Protein AF-0000000079475177 (afdb_homodimer)

Solvent-accessible surface area (backbone atoms only — not comparable to full-atom values): 33152 Å² total; per-residue (Å²): 130,85,53,46,26,31,28,36,35,31,66,39,65,65,31,50,25,45,50,40,25,36,70,56,40,87,61,39,42,63,49,34,36,19,10,81,51,45,69,52,22,49,54,44,25,62,76,68,68,30,82,37,75,36,62,37,69,73,60,59,52,72,52,82,82,49,66,33,32,41,38,42,57,58,48,71,47,32,48,64,54,51,44,53,23,39,76,58,62,41,22,37,41,28,36,64,45,57,34,90,45,44,69,56,41,53,49,46,52,50,48,22,60,75,65,60,23,30,47,36,66,48,58,42,46,76,50,29,70,50,50,53,50,52,67,72,48,45,73,72,16,46,58,73,48,36,34,40,24,32,41,23,41,35,79,52,49,78,35,56,58,41,58,32,38,91,43,47,15,19,34,50,56,72,50,31,50,53,40,51,46,51,50,28,60,77,58,71,48,55,70,55,73,42,83,39,43,43,52,31,55,46,95,76,19,26,36,40,31,38,32,37,31,37,26,33,81,87,49,33,38,33,42,31,40,32,26,29,60,23,62,46,81,21,30,32,37,41,28,9,62,63,32,36,39,36,35,38,64,50,45,66,59,37,44,33,39,28,51,71,85,48,75,48,75,52,80,73,66,85,53,81,59,90,60,81,52,85,62,41,50,46,45,37,41,41,52,52,49,49,50,54,32,54,76,66,70,40,37,50,40,89,89,55,31,63,65,44,56,48,43,51,34,50,51,51,45,52,37,37,58,66,48,62,43,47,79,65,126,131,85,53,46,27,30,30,36,34,30,65,38,66,66,31,50,24,45,48,41,24,38,70,57,40,87,61,38,41,63,51,34,38,18,10,81,50,46,68,52,22,49,54,45,25,62,76,69,68,30,82,38,75,35,60,36,68,72,61,58,53,72,52,82,80,49,65,32,32,40,38,42,57,59,48,71,47,33,48,63,54,51,43,53,26,37,76,57,62,40,23,36,40,28,38,63,46,58,36,88,46,43,70,55,41,52,50,47,52,51,48,23,62,74,64,61,23,30,48,35,65,47,57,42,43,78,49,28,69,50,50,53,50,51,67,71,48,46,72,74,16,45,59,74,47,36,35,39,24,32,40,22,42,35,79,51,48,77,36,56,58,40,57,32,39,92,43,47,16,19,34,52,57,71,50,30,49,53,40,52,46,51,49,28,60,76,57,69,49,56,71,54,73,40,82,38,44,43,53,30,56,46,96,76,20,26,36,41,31,37,33,37,31,38,26,34,83,88,49,34,37,34,41,34,37,32,26,30,62,23,62,46,82,20,31,31,36,41,27,10,62,64,35,36,39,36,34,38,62,50,45,66,58,36,43,34,37,28,52,71,84,45,73,48,76,52,80,73,67,85,52,81,60,90,58,79,53,86,63,38,51,45,46,36,41,40,53,52,48,50,50,53,32,55,76,66,70,40,39,49,42,89,89,55,32,64,67,44,54,49,43,51,34,48,51,52,44,51,38,37,57,67,47,63,42,47,80,67,125

Sequence (658 aa):
MVSTRWGIISAGKISHDFVTCLRSLRDHEVVVVAAMNVTNARKFALLHKIEKVLDNYDDMAKQDNIDIVYCGSLNPQHYTVVKHLLENGKPVLCEKPLTMCLEHTEELVKIARKNKTFLMEAIWSRFLPVYDELQKRHSEIGEIHSVEASFGLAEIGGVDRVTKPELGGSSLLDIGIYVIHFAQLIFKDVYPSEIRAVGEITPDGVDVQTCISLKYPSGKLASLTTSVLADLPCEATVFGSKGKIKVHKPFWCPDSIEVNGKTETFPYPATIGPCNYVNSSGLRYEAIHVRDCLNNGLAESPILPLEATLNMARIMQSCLDQMGAKLKIMVSTRWGIISAGKISHDFVTCLRSLRDHEVVVVAAMNVTNARKFALLHKIEKVLDNYDDMAKQDNIDIVYCGSLNPQHYTVVKHLLENGKPVLCEKPLTMCLEHTEELVKIARKNKTFLMEAIWSRFLPVYDELQKRHSEIGEIHSVEASFGLAEIGGVDRVTKPELGGSSLLDIGIYVIHFAQLIFKDVYPSEIRAVGEITPDGVDVQTCISLKYPSGKLASLTTSVLADLPCEATVFGSKGKIKVHKPFWCPDSIEVNGKTETFPYPATIGPCNYVNSSGLRYEAIHVRDCLNNGLAESPILPLEATLNMARIMQSCLDQMGAKLKI

pLDDT: mean 97.33, std 2.86, range [61.16, 98.94]

Secondary structure (DSSP, 8-state):
-PPEEEEEE--SHHHHHHHHHHHTSSSEEEEEEE-SSHHHHHHHHHHHT-SEEESSSGGGGG-SS-SEEEE-S-HHHHHHHHHHHHHTT--EEEESSS-SSHHHHHHHHHHHHHHT--EEEE-GGGGSHHHHHHHHTGGGG-SEEEEEEEEE-GGGGG-HHHH-GGGT--HIIIIIHHHHHHHHHHTTTPPPSEEEEEEEE-TTS-EEEEEEEEE-TTS-EEEEEEESSS-----EEEEETTEEEEEPSSTTS-SEEEETTEEEE-PPPP-SS--SSTTGGGHHHHHHHHHHHHHTT-SS-SSS-HHHHHHHHHHHHHHHHHHT-----/-PPEEEEEE--SHHHHHHHHHHHTSSSEEEEEEE-SSHHHHHHHHHHHT-SEEESSSGGGGG-SS-SEEEE-S-HHHHHHHHHHHHHTT--EEEESSS-SSHHHHHHHHHHHHHHT--EEEE-GGGGSHHHHHHHHTGGGG-SEEEEEEEEE-GGGGG-HHHH-GGGT--HIIIIIHHHHHHHHHHTTTPPPSEEEEEEEE-TTS-EEEEEEEEE-TTS-EEEEEEESSS-----EEEEETTEEEEEPSSTTS-SEEEETTEEEE-PPPP-SS--SSTTGGGHHHHHHHHHHHHHTT-SS-SSS-HHHHHHHHHHHHHHHHHHT-----

Organism: Varroa destructor (NCBI:txid109461)

Foldseek 3Di:
DAAAEEEEEALDQLSLLLLLLQVQDDRHHYAEYEHCPQVSQVVSCVVSVHDYYHNHLLCVLVDPPHQAYEYPDFQQCLLVSLQSNLLSQHAYEYEFPNHLALVSLVVSLVSLVVSVHAYDYQLLLLQFPVVVVV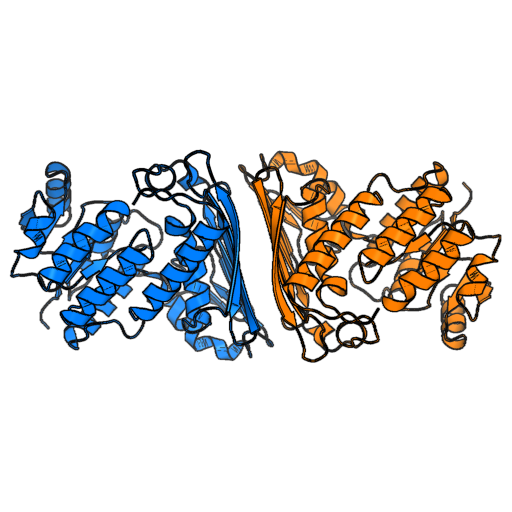VVCVPVQAAWAEKEFEAEALVCVPPCCQPPQVRSHEQCRPPVLLLLLVRCLVVVLAQFPDKDKAFDADPVQYTAKMWIWTHHPVRGIYTYIYHNNDGDQCKMKIHHPRFIKIFHPVNSQGQWIATRRDIDGHDADDTPDDHDDPNSSSSSRVVVQVVVCVVVSHNARPSGGSSSSSSSSVSSNVRSVNHRGDHDD/DAAAEEEEEALDQLSLLLLLLQVQDDRYDYAEYEHCCQVSQVVSCVVSVHDYYHNHLLCVLVDDPHQAYEYPDFQQCLLVSLQSNLLSQHAYEYEFPSHLALVSLVVSLVSLVVSVHAYDYQLLLLQFPVVVVVVVCVPVQAAWAEKEFEAEALVCVPPCCQPPQVRSHEQCRPPVLLLLLVRCLVVVLAQFPDKDKAFDADPVQYTAKMWIWTAHPVRGIYTYIYHNNDGDQCKMKIHHPRFIKIFHPVNSQGQWIATRRDIDGHDADDTPDDHDDPNSSSSSRVVVQVVVCVVVSHNARPSGGSSSSSSSSVSSNVRSVNHRGDHDD

Nearest PDB structures (foldseek):
  2o48-assembly1_X  TM=9.785E-01  e=4.459E-39  Macaca fascicularis
  4had-assembly1_C  TM=8.671E-01  e=3.196E-23  Rhizobium etli CFN 42
  3ezy-assembly1_B  TM=8.154E-01  e=3.579E-20  Thermotoga maritima
  3fd8-assembly1_F  TM=7.552E-01  e=7.952E-19  Enterococcus faecalis
  3hnp-assembly1_B  TM=7.381E-01  e=9.842E-18  Bacillus cereus ATCC 14579

Structure (mmCIF, N/CA/C/O backbone):
data_AF-0000000079475177-model_v1
#
loop_
_entity.id
_entity.type
_entity.pdbx_description
1 polymer 'Trans-1,2-dihydrobenzene-1,2-diol dehydrogenase'
#
loop_
_atom_site.group_PDB
_atom_site.id
_atom_site.type_symbol
_atom_site.label_atom_id
_atom_site.label_alt_id
_atom_site.label_comp_id
_atom_site.label_asym_id
_atom_site.label_entity_id
_atom_site.label_seq_id
_atom_site.pdbx_PDB_ins_code
_atom_site.Cartn_x
_atom_site.Cartn_y
_atom_site.Cartn_z
_atom_site.occupancy
_atom_site.B_iso_or_equiv
_atom_site.auth_seq_id
_atom_site.auth_comp_id
_atom_site.auth_asym_id
_atom_site.auth_atom_id
_atom_site.pdbx_PDB_model_num
ATOM 1 N N . MET A 1 1 ? -16.656 42.938 10.781 1 61.16 1 MET A N 1
ATOM 2 C CA . MET A 1 1 ? -16.25 41.938 11.742 1 61.16 1 MET A CA 1
ATOM 3 C C . MET A 1 1 ? -14.766 42.031 12.078 1 61.16 1 MET A C 1
ATOM 5 O O . MET A 1 1 ? -13.977 42.5 11.258 1 61.16 1 MET A O 1
ATOM 9 N N . VAL A 1 2 ? -14.367 41.938 13.352 1 87.81 2 VAL A N 1
ATOM 10 C CA . VAL A 1 2 ? -13.008 42.219 13.82 1 87.81 2 VAL A CA 1
ATOM 11 C C . VAL A 1 2 ? -12.055 41.156 13.273 1 87.81 2 VAL A C 1
ATOM 13 O O . VAL A 1 2 ? -12.398 39.969 13.219 1 87.81 2 VAL A O 1
ATOM 16 N N . SER A 1 3 ? -10.992 41.594 12.664 1 95 3 SER A N 1
ATOM 17 C CA . SER A 1 3 ? -9.992 40.688 12.094 1 95 3 SER A CA 1
ATOM 18 C C . SER A 1 3 ? -9.336 39.844 13.172 1 95 3 SER A C 1
ATOM 20 O O . SER A 1 3 ? -9.18 40.281 14.312 1 95 3 SER A O 1
ATOM 22 N N . THR A 1 4 ? -9.117 38.625 12.859 1 98.12 4 THR A N 1
ATOM 23 C CA . THR A 1 4 ? -8.297 37.781 13.711 1 98.12 4 THR A CA 1
ATOM 24 C C . THR A 1 4 ? -6.832 38.219 13.656 1 98.12 4 THR A C 1
ATOM 26 O O . THR A 1 4 ? -6.234 38.281 12.578 1 98.12 4 THR A O 1
ATOM 29 N N . ARG A 1 5 ? -6.238 38.594 14.812 1 98.44 5 ARG A N 1
ATOM 30 C CA . ARG A 1 5 ? -4.852 39.031 14.891 1 98.44 5 ARG A CA 1
ATOM 31 C C . ARG A 1 5 ? -3.908 37.875 15.133 1 98.44 5 ARG A C 1
ATOM 33 O O . ARG A 1 5 ? -3.992 37.188 16.156 1 98.44 5 ARG A O 1
ATOM 40 N N . TRP A 1 6 ? -2.99 37.688 14.172 1 98.69 6 TRP A N 1
ATOM 41 C CA . TRP A 1 6 ? -2.092 36.531 14.195 1 98.69 6 TRP A CA 1
ATOM 42 C C . TRP A 1 6 ? -0.693 36.938 14.648 1 98.69 6 TRP A C 1
ATOM 44 O O . TRP A 1 6 ? -0.18 38 14.227 1 98.69 6 TRP A O 1
ATOM 54 N N . GLY A 1 7 ? -0.107 36.188 15.547 1 98.75 7 GLY A N 1
ATOM 55 C CA . GLY A 1 7 ? 1.335 36.125 15.734 1 98.75 7 GLY A CA 1
ATOM 56 C C . GLY A 1 7 ? 1.997 34.969 15 1 98.75 7 GLY A C 1
ATOM 57 O O . GLY A 1 7 ? 1.455 33.875 14.953 1 98.75 7 GLY A O 1
ATOM 58 N N . ILE A 1 8 ? 3.207 35.25 14.453 1 98.75 8 ILE A N 1
ATOM 59 C CA . ILE A 1 8 ? 3.891 34.219 13.656 1 98.75 8 ILE A CA 1
ATOM 60 C C . ILE A 1 8 ? 5.203 33.844 14.328 1 98.75 8 ILE A C 1
ATOM 62 O O . ILE A 1 8 ? 6.027 34.719 14.648 1 98.75 8 ILE A O 1
ATOM 66 N N . ILE A 1 9 ? 5.309 32.531 14.594 1 98.25 9 ILE A N 1
ATOM 67 C CA . ILE A 1 9 ? 6.566 31.969 15.078 1 98.25 9 ILE A CA 1
ATOM 68 C C . ILE A 1 9 ? 7.348 31.375 13.914 1 98.25 9 ILE A C 1
ATOM 70 O O . ILE A 1 9 ? 6.887 30.422 13.273 1 98.25 9 ILE A O 1
ATOM 74 N N . SER A 1 10 ? 8.562 31.859 13.75 1 96.75 10 SER A N 1
ATOM 75 C CA . SER A 1 10 ? 9.523 31.469 12.719 1 96.75 10 SER A CA 1
ATOM 76 C C . SER A 1 10 ? 9.211 32.125 11.391 1 96.75 10 SER A C 1
ATOM 78 O O . SER A 1 10 ? 8.039 32.25 11.008 1 96.75 10 SER A O 1
ATOM 80 N N . ALA A 1 11 ? 10.188 32.594 10.719 1 96.81 11 ALA A N 1
ATOM 81 C CA . ALA A 1 11 ? 10.094 33.281 9.43 1 96.81 11 ALA A CA 1
ATOM 82 C C . ALA A 1 11 ? 10.523 32.344 8.297 1 96.81 11 ALA A C 1
ATOM 84 O O . ALA A 1 11 ? 11.234 32.781 7.379 1 96.81 11 ALA A O 1
ATOM 85 N N . GLY A 1 12 ? 10.117 31.109 8.438 1 95.25 12 GLY A N 1
ATOM 86 C CA . GLY A 1 12 ? 10.516 30.109 7.449 1 95.25 12 GLY A CA 1
ATOM 87 C C . GLY A 1 12 ? 9.586 30.078 6.246 1 95.25 12 GLY A C 1
ATOM 88 O O . GLY A 1 12 ? 8.703 30.922 6.109 1 95.25 12 GLY A O 1
ATOM 89 N N . LYS A 1 13 ? 9.82 29.156 5.332 1 96.62 13 LYS A N 1
ATOM 90 C CA . LYS A 1 13 ? 9.125 29.047 4.051 1 96.62 13 LYS A CA 1
ATOM 91 C C . LYS A 1 13 ? 7.637 28.781 4.254 1 96.62 13 LYS A C 1
ATOM 93 O O . LYS A 1 13 ? 6.797 29.359 3.561 1 96.62 13 LYS A O 1
ATOM 98 N N . ILE A 1 14 ? 7.312 27.922 5.199 1 97.75 14 ILE A N 1
ATOM 99 C CA . ILE A 1 14 ? 5.906 27.578 5.398 1 97.75 14 ILE A CA 1
ATOM 100 C C . ILE A 1 14 ? 5.176 28.766 6.031 1 97.75 14 ILE A C 1
ATOM 102 O O . ILE A 1 14 ? 4.008 29.016 5.727 1 97.75 14 ILE A O 1
ATOM 106 N N . SER A 1 15 ? 5.848 29.453 6.93 1 98.62 15 SER A N 1
ATOM 107 C CA . SER A 1 15 ? 5.27 30.656 7.508 1 98.62 15 SER A CA 1
ATOM 108 C C . SER A 1 15 ? 5.008 31.719 6.441 1 98.62 15 SER A C 1
ATOM 110 O O . SER A 1 15 ? 3.984 32.406 6.477 1 98.62 15 SER A O 1
ATOM 112 N N . HIS A 1 16 ? 5.969 31.859 5.504 1 98.56 16 HIS A N 1
ATOM 113 C CA . HIS A 1 16 ? 5.754 32.75 4.375 1 98.56 16 HIS A CA 1
ATOM 114 C C . HIS A 1 16 ? 4.465 32.406 3.637 1 98.56 16 HIS A C 1
ATOM 116 O O . HIS A 1 16 ? 3.648 33.312 3.365 1 98.56 16 HIS A O 1
ATOM 122 N N . ASP A 1 17 ? 4.293 31.156 3.309 1 98.81 17 ASP A N 1
ATOM 123 C CA . ASP A 1 17 ? 3.111 30.719 2.566 1 98.81 17 ASP A CA 1
ATOM 124 C C . ASP A 1 17 ? 1.837 30.984 3.363 1 98.81 17 ASP A C 1
ATOM 126 O O . ASP A 1 17 ? 0.839 31.453 2.811 1 98.81 17 ASP A O 1
ATOM 130 N N . PHE A 1 18 ? 1.904 30.688 4.656 1 98.81 18 PHE A N 1
ATOM 131 C CA . PHE A 1 18 ? 0.747 30.891 5.52 1 98.81 18 PHE A CA 1
ATOM 132 C C . PHE A 1 18 ? 0.36 32.375 5.586 1 98.81 18 PHE A C 1
ATOM 134 O O . PHE A 1 18 ? -0.811 32.719 5.414 1 98.81 18 PHE A O 1
ATOM 141 N N . VAL A 1 19 ? 1.308 33.219 5.781 1 98.75 19 VAL A N 1
ATOM 142 C CA . VAL A 1 19 ? 1.064 34.656 5.891 1 98.75 19 VAL A CA 1
ATOM 143 C C . VAL A 1 19 ? 0.579 35.188 4.551 1 98.75 19 VAL A C 1
ATOM 145 O O . VAL A 1 19 ? -0.288 36.062 4.508 1 98.75 19 VAL A O 1
ATOM 148 N N . THR A 1 20 ? 1.141 34.688 3.479 1 98.62 20 THR A N 1
ATOM 149 C CA . THR A 1 20 ? 0.67 35.062 2.154 1 98.62 20 THR A CA 1
ATOM 150 C C . THR A 1 20 ? -0.818 34.781 2 1 98.62 20 THR A C 1
ATOM 152 O O . THR A 1 20 ? -1.562 35.594 1.428 1 98.62 20 THR A O 1
ATOM 155 N N . CYS A 1 21 ? -1.246 33.656 2.531 1 98.56 21 CYS A N 1
ATOM 156 C CA . CYS A 1 21 ? -2.658 33.312 2.512 1 98.56 21 CYS A CA 1
ATOM 157 C C . CYS A 1 21 ? -3.479 34.25 3.379 1 98.56 21 CYS A C 1
ATOM 159 O O . CYS A 1 21 ? -4.539 34.719 2.963 1 98.56 21 CYS A O 1
ATOM 161 N N . LEU A 1 22 ? -2.977 34.531 4.574 1 98.38 22 LEU A N 1
ATOM 162 C CA . LEU A 1 22 ? -3.689 35.438 5.469 1 98.38 22 LEU A CA 1
ATOM 163 C C . LEU A 1 22 ? -3.887 36.812 4.816 1 98.38 22 LEU A C 1
ATOM 165 O O . LEU A 1 22 ? -4.973 37.406 4.895 1 98.38 22 LEU A O 1
ATOM 169 N N . ARG A 1 23 ? -2.863 37.25 4.176 1 97.94 23 ARG A N 1
ATOM 170 C CA . ARG A 1 23 ? -2.891 38.562 3.555 1 97.94 23 ARG A CA 1
ATOM 171 C C . ARG A 1 23 ? -3.822 38.562 2.348 1 97.94 23 ARG A C 1
ATOM 173 O O . ARG A 1 23 ? -4.191 39.656 1.858 1 97.94 23 ARG A O 1
ATOM 180 N N . SER A 1 24 ? -4.164 37.438 1.9 1 97.81 24 SER A N 1
ATOM 181 C CA . SER A 1 24 ? -5.074 37.344 0.766 1 97.81 24 SER A CA 1
ATOM 182 C C . SER A 1 24 ? -6.527 37.25 1.229 1 97.81 24 SER A C 1
ATOM 184 O O . SER A 1 24 ? -7.441 37.156 0.408 1 97.81 24 SER A O 1
ATOM 186 N N . LEU A 1 25 ? -6.715 37.312 2.543 1 97 25 LEU A N 1
ATOM 187 C CA . LEU A 1 25 ? -8.039 37.219 3.154 1 97 25 LEU A CA 1
ATOM 188 C C . LEU A 1 25 ? -8.398 38.531 3.84 1 97 25 LEU A C 1
ATOM 190 O O . LEU A 1 25 ? -7.512 39.281 4.25 1 97 25 LEU A O 1
ATOM 194 N N . ARG A 1 26 ? -9.656 38.906 3.967 1 92.19 26 ARG A N 1
ATOM 195 C CA . ARG A 1 26 ? -10.07 40.156 4.539 1 92.19 26 ARG A CA 1
ATOM 196 C C . ARG A 1 26 ? -10.164 40.094 6.059 1 92.19 26 ARG A C 1
ATOM 198 O O . ARG A 1 26 ? -9.961 41.062 6.758 1 92.19 26 ARG A O 1
ATOM 205 N N . ASP A 1 27 ? -10.406 38.938 6.676 1 94.94 27 ASP A N 1
ATOM 206 C CA . ASP A 1 27 ? -10.75 38.844 8.094 1 94.94 27 ASP A CA 1
ATOM 207 C C . ASP A 1 27 ? -9.562 38.312 8.906 1 94.94 27 ASP A C 1
ATOM 209 O O . ASP A 1 27 ? -9.75 37.781 9.992 1 94.94 27 ASP A O 1
ATOM 213 N N . HIS A 1 28 ? -8.32 38.625 8.414 1 97.94 28 HIS A N 1
ATOM 214 C CA . HIS A 1 28 ? -7.102 38.188 9.094 1 97.94 28 HIS A CA 1
ATOM 215 C C . HIS A 1 28 ? -6.039 39.281 9.047 1 97.94 28 HIS A C 1
ATOM 217 O O . HIS A 1 28 ? -5.895 39.969 8.031 1 97.94 28 HIS A O 1
ATOM 223 N N . GLU A 1 29 ? -5.336 39.469 10.117 1 97.44 29 GLU A N 1
ATOM 224 C CA . GLU A 1 29 ? -4.246 40.438 10.211 1 97.44 29 GLU A CA 1
ATOM 225 C C . GLU A 1 29 ? -3.039 39.812 10.93 1 97.44 29 GLU A C 1
ATOM 227 O O . GLU A 1 29 ? -3.186 39.188 11.977 1 97.44 29 GLU A O 1
ATOM 232 N N . VAL A 1 30 ? -1.865 40 10.352 1 98.31 30 VAL A N 1
ATOM 233 C CA . VAL A 1 30 ? -0.629 39.594 11.008 1 98.31 30 VAL A CA 1
ATOM 234 C C . VAL A 1 30 ? -0.006 40.781 11.742 1 98.31 30 VAL A C 1
ATOM 236 O O . VAL A 1 30 ? 0.353 41.781 11.117 1 98.31 30 VAL A O 1
ATOM 239 N N . VAL A 1 31 ? 0.242 40.656 13.023 1 97.62 31 VAL A N 1
ATOM 240 C CA . VAL A 1 31 ? 0.579 41.844 13.766 1 97.62 31 VAL A CA 1
ATOM 241 C C . VAL A 1 31 ? 2.006 41.75 14.305 1 97.62 31 VAL A C 1
ATOM 243 O O . VAL A 1 31 ? 2.627 42.75 14.633 1 97.62 31 VAL A O 1
ATOM 246 N N . VAL A 1 32 ? 2.527 40.531 14.422 1 98.38 32 VAL A N 1
ATOM 247 C CA . VAL A 1 32 ? 3.863 40.375 14.984 1 98.38 32 VAL A CA 1
ATOM 248 C C . VAL A 1 32 ? 4.496 39.094 14.445 1 98.38 32 VAL A C 1
ATOM 250 O O . VAL A 1 32 ? 3.797 38.094 14.172 1 98.38 32 VAL A O 1
ATOM 253 N N . VAL A 1 33 ? 5.824 39.094 14.219 1 98.5 33 VAL A N 1
ATOM 254 C CA . VAL A 1 33 ? 6.594 37.906 13.844 1 98.5 33 VAL A CA 1
ATOM 255 C C . VAL A 1 33 ? 7.809 37.781 14.766 1 98.5 33 VAL A C 1
ATOM 257 O O . VAL A 1 33 ? 8.43 38.781 15.125 1 98.5 33 VAL A O 1
ATOM 260 N N . ALA A 1 34 ? 8.047 36.531 15.18 1 97.75 34 ALA A N 1
ATOM 261 C CA . ALA A 1 34 ? 9.242 36.219 15.961 1 97.75 34 ALA A CA 1
ATOM 262 C C . ALA A 1 34 ? 10.109 35.219 15.219 1 97.75 34 ALA A C 1
ATOM 264 O O . ALA A 1 34 ? 9.602 34.25 14.633 1 97.75 34 ALA A O 1
ATOM 265 N N . ALA A 1 35 ? 11.383 35.438 15.188 1 95.31 35 ALA A N 1
ATOM 266 C CA . ALA A 1 35 ? 12.352 34.469 14.656 1 95.31 35 ALA A CA 1
ATOM 267 C C . ALA A 1 35 ? 13.656 34.5 15.461 1 95.31 35 ALA A C 1
ATOM 269 O O . ALA A 1 35 ? 13.977 35.531 16.094 1 95.31 35 ALA A O 1
ATOM 270 N N . MET A 1 36 ? 14.32 33.375 15.375 1 89.94 36 MET A N 1
ATOM 271 C CA . MET A 1 36 ? 15.578 33.312 16.109 1 89.94 36 MET A CA 1
ATOM 272 C C . MET A 1 36 ? 16.641 34.188 15.469 1 89.94 36 MET A C 1
ATOM 274 O O . MET A 1 36 ? 17.469 34.781 16.172 1 89.94 36 MET A O 1
ATOM 278 N N . ASN A 1 37 ? 16.625 34.219 14.164 1 92.5 37 ASN A N 1
ATOM 279 C CA . ASN A 1 37 ? 17.453 35.156 13.422 1 92.5 37 ASN A CA 1
ATOM 280 C C . ASN A 1 37 ? 16.703 36.469 13.133 1 92.5 37 ASN A C 1
ATOM 282 O O . ASN A 1 37 ? 15.82 36.5 12.273 1 92.5 37 ASN A O 1
ATOM 286 N N . VAL A 1 38 ? 17.125 37.5 13.742 1 92.88 38 VAL A N 1
ATOM 287 C CA . VAL A 1 38 ? 16.391 38.75 13.703 1 92.88 38 VAL A CA 1
ATOM 288 C C . VAL A 1 38 ? 16.453 39.344 12.297 1 92.88 38 VAL A C 1
ATOM 290 O O . VAL A 1 38 ? 15.492 39.969 11.844 1 92.88 38 VAL A O 1
ATOM 293 N N . THR A 1 39 ? 17.547 39.125 11.648 1 94.88 39 THR A N 1
ATOM 294 C CA . THR A 1 39 ? 17.656 39.625 10.281 1 94.88 39 THR A CA 1
ATOM 295 C C . THR A 1 39 ? 16.594 38.969 9.383 1 94.88 39 THR A C 1
ATOM 297 O O . THR A 1 39 ? 15.953 39.656 8.594 1 94.88 39 THR A O 1
ATOM 300 N N . ASN A 1 40 ? 16.438 37.688 9.57 1 93.94 40 ASN A N 1
ATOM 301 C CA . ASN A 1 40 ? 15.398 36.969 8.82 1 93.94 40 ASN A CA 1
ATOM 302 C C . ASN A 1 40 ? 14 37.469 9.203 1 93.94 40 ASN A C 1
ATOM 304 O O . ASN A 1 40 ? 13.133 37.594 8.336 1 93.94 40 ASN A O 1
ATOM 308 N N . ALA A 1 41 ? 13.828 37.719 10.469 1 95.94 41 ALA A N 1
ATOM 309 C CA . ALA A 1 41 ? 12.539 38.219 10.953 1 95.94 41 ALA A CA 1
ATOM 310 C C . ALA A 1 41 ? 12.203 39.562 10.336 1 95.94 41 ALA A C 1
ATOM 312 O O . ALA A 1 41 ? 11.062 39.812 9.938 1 95.94 41 ALA A O 1
ATOM 313 N N . ARG A 1 42 ? 13.18 40.406 10.266 1 97.19 42 ARG A N 1
ATOM 314 C CA . ARG A 1 42 ? 12.977 41.75 9.727 1 97.19 42 ARG A CA 1
ATOM 315 C C . ARG A 1 42 ? 12.672 41.719 8.234 1 97.19 42 ARG A C 1
ATOM 317 O O . ARG A 1 42 ? 11.789 42.438 7.746 1 97.19 42 ARG A O 1
ATOM 324 N N . LYS A 1 43 ? 13.43 40.906 7.539 1 97.38 43 LYS A N 1
ATOM 325 C CA . LYS A 1 43 ? 13.164 40.719 6.117 1 97.38 43 LYS A CA 1
ATOM 326 C C . LYS A 1 43 ? 11.75 40.219 5.883 1 97.38 43 LYS A C 1
ATOM 328 O O . LYS A 1 43 ? 11.047 40.688 4.984 1 97.38 43 LYS A O 1
ATOM 333 N N . PHE A 1 44 ? 11.461 39.281 6.684 1 98.06 44 PHE A N 1
ATOM 334 C CA . PHE A 1 44 ? 10.125 38.688 6.629 1 98.06 44 PHE A CA 1
ATOM 335 C C . PHE A 1 44 ? 9.062 39.75 6.922 1 98.06 44 PHE A C 1
ATOM 337 O O . PHE A 1 44 ? 8.062 39.844 6.199 1 98.06 44 PHE A O 1
ATOM 344 N N . ALA A 1 45 ? 9.211 40.5 7.922 1 98.31 45 ALA A N 1
ATOM 345 C CA . ALA A 1 45 ? 8.273 41.562 8.336 1 98.31 45 ALA A CA 1
ATOM 346 C C . ALA A 1 45 ? 8.117 42.625 7.254 1 98.31 45 ALA A C 1
ATOM 348 O O . ALA A 1 45 ? 7.008 43.094 7.004 1 98.31 45 ALA A O 1
ATOM 349 N N . LEU A 1 46 ? 9.188 42.969 6.684 1 97.94 46 LEU A N 1
ATOM 350 C CA . LEU A 1 46 ? 9.156 43.969 5.605 1 97.94 46 LEU A CA 1
ATOM 351 C C . LEU A 1 46 ? 8.352 43.438 4.418 1 97.94 46 LEU A C 1
ATOM 353 O O . LEU A 1 46 ? 7.484 44.125 3.895 1 97.94 46 LEU A O 1
ATOM 357 N N . LEU A 1 47 ? 8.641 42.281 4.066 1 97.62 47 LEU A N 1
ATOM 358 C CA . LEU A 1 47 ? 7.98 41.656 2.926 1 97.62 47 LEU A CA 1
ATOM 359 C C . LEU A 1 47 ? 6.477 41.562 3.15 1 97.62 47 LEU A C 1
ATOM 361 O O . LEU A 1 47 ? 5.691 41.781 2.225 1 97.62 47 LEU A O 1
ATOM 365 N N . HIS A 1 48 ? 6.098 41.25 4.383 1 98.31 48 HIS A N 1
ATOM 366 C CA . HIS A 1 48 ? 4.699 40.938 4.668 1 98.31 48 HIS A CA 1
ATOM 367 C C . HIS A 1 48 ? 4.012 42.094 5.363 1 98.31 48 HIS A C 1
ATOM 369 O O . HIS A 1 48 ? 2.869 41.969 5.809 1 98.31 48 HIS A O 1
ATOM 375 N N . LYS A 1 49 ? 4.691 43.219 5.531 1 96.88 49 LYS A N 1
ATOM 376 C CA . LYS A 1 49 ? 4.156 44.438 6.117 1 96.88 49 LYS A CA 1
ATOM 377 C C . LYS A 1 49 ? 3.666 44.188 7.539 1 96.88 49 LYS A C 1
ATOM 379 O O . LYS A 1 49 ? 2.541 44.562 7.887 1 96.88 49 LYS A O 1
ATOM 384 N N . ILE A 1 50 ? 4.496 43.531 8.281 1 97.81 50 ILE A N 1
ATOM 385 C CA . ILE A 1 50 ? 4.215 43.281 9.688 1 97.81 50 ILE A CA 1
ATOM 386 C C . ILE A 1 50 ? 4.879 44.344 10.555 1 97.81 50 ILE A C 1
ATOM 388 O O . ILE A 1 50 ? 6.078 44.594 10.422 1 97.81 50 ILE A O 1
ATOM 392 N N . GLU A 1 51 ? 4.211 44.875 11.406 1 94.12 51 GLU A N 1
ATOM 393 C CA . GLU A 1 51 ? 4.641 46.062 12.141 1 94.12 51 GLU A CA 1
ATOM 394 C C . GLU A 1 51 ? 5.668 45.719 13.211 1 94.12 51 GLU A C 1
ATOM 396 O O . GLU A 1 51 ? 6.648 46.438 13.406 1 94.12 51 GLU A O 1
ATOM 401 N N . LYS A 1 52 ? 5.453 44.625 13.867 1 97.44 52 LYS A N 1
ATOM 402 C CA . LYS A 1 52 ? 6.273 44.312 15.031 1 97.44 52 LYS A CA 1
ATOM 403 C C . LYS A 1 52 ? 7.121 43.062 14.789 1 97.44 52 LYS A C 1
ATOM 405 O O . LYS A 1 52 ? 6.629 42.094 14.242 1 97.44 52 LYS A O 1
ATOM 410 N N . VAL A 1 53 ? 8.406 43.156 15.211 1 97.88 53 VAL A N 1
ATOM 411 C CA . VAL A 1 53 ? 9.359 42.062 15.078 1 97.88 53 VAL A CA 1
ATOM 412 C C . VAL A 1 53 ? 9.938 41.719 16.438 1 97.88 53 VAL A C 1
ATOM 414 O O . VAL A 1 53 ? 10.305 42.625 17.219 1 97.88 53 VAL A O 1
ATOM 417 N N . LEU A 1 54 ? 9.906 40.438 16.75 1 97 54 LEU A N 1
ATOM 418 C CA . LEU A 1 54 ? 10.547 39.938 17.953 1 97 54 LEU A CA 1
ATOM 419 C C . LEU A 1 54 ? 11.773 39.094 17.594 1 97 54 LEU A C 1
ATOM 421 O O . LEU A 1 54 ? 11.766 38.375 16.609 1 97 54 LEU A O 1
ATOM 425 N N . ASP A 1 55 ? 12.781 39.125 18.469 1 93.75 55 ASP A N 1
ATOM 426 C CA . ASP A 1 55 ? 14.023 38.438 18.156 1 93.75 55 ASP A CA 1
ATOM 427 C C . ASP A 1 55 ? 14.133 37.125 18.953 1 93.75 55 ASP A C 1
ATOM 429 O O . ASP A 1 55 ? 15.219 36.531 19.047 1 93.75 55 ASP A O 1
ATOM 433 N N . ASN A 1 56 ? 13.039 36.844 19.609 1 94.5 56 ASN A N 1
ATOM 434 C CA . ASN A 1 56 ? 12.945 35.562 20.297 1 94.5 56 ASN A CA 1
ATOM 435 C C . ASN A 1 56 ? 11.5 35.062 20.375 1 94.5 56 ASN A C 1
ATOM 437 O O . ASN A 1 56 ? 10.562 35.875 20.344 1 94.5 56 ASN A O 1
ATOM 441 N N . TYR A 1 57 ? 11.336 33.781 20.578 1 95.31 57 TYR A N 1
ATOM 442 C CA . TYR A 1 57 ? 10.008 33.188 20.578 1 95.31 57 TYR A CA 1
ATOM 443 C C . TYR A 1 57 ? 9.281 33.469 21.891 1 95.31 57 TYR A C 1
ATOM 445 O O . TYR A 1 57 ? 8.055 33.594 21.906 1 95.31 57 TYR A O 1
ATOM 453 N N . ASP A 1 58 ? 9.953 33.594 23 1 95.44 58 ASP A N 1
ATOM 454 C CA . ASP A 1 58 ? 9.367 33.719 24.344 1 95.44 58 ASP A CA 1
ATOM 455 C C . ASP A 1 58 ? 8.539 35 24.469 1 95.44 58 ASP A C 1
ATOM 457 O O . ASP A 1 58 ? 7.512 35 25.141 1 95.44 58 ASP A O 1
ATOM 461 N N . ASP A 1 59 ? 8.984 36 23.828 1 97.06 59 ASP A N 1
ATOM 462 C CA . ASP A 1 59 ? 8.328 37.312 23.938 1 97.06 59 ASP A CA 1
ATOM 463 C C . ASP A 1 59 ? 6.961 37.281 23.266 1 97.06 59 ASP A C 1
ATOM 465 O O . ASP A 1 59 ? 6.145 38.188 23.484 1 97.06 59 ASP A O 1
ATOM 469 N N . MET A 1 60 ? 6.73 36.312 22.406 1 97.88 60 MET A N 1
ATOM 470 C CA . MET A 1 60 ? 5.422 36.188 21.766 1 97.88 60 MET A CA 1
ATOM 471 C C . MET A 1 60 ? 4.316 36.062 22.812 1 97.88 60 MET A C 1
ATOM 473 O O . MET A 1 60 ? 3.229 36.594 22.641 1 97.88 60 MET A O 1
ATOM 477 N N . ALA A 1 61 ? 4.602 35.344 23.906 1 97.81 61 ALA A N 1
ATOM 478 C CA . ALA A 1 61 ? 3.615 35.062 24.953 1 97.81 61 ALA A CA 1
ATOM 479 C C . ALA A 1 61 ? 3.211 36.344 25.672 1 97.81 61 ALA A C 1
ATOM 481 O O . ALA A 1 61 ? 2.141 36.438 26.281 1 97.81 61 ALA A O 1
ATOM 482 N N . LYS A 1 62 ? 4.012 37.375 25.562 1 97.12 62 LYS A N 1
ATOM 483 C CA . LYS A 1 62 ? 3.791 38.625 26.281 1 97.12 62 LYS A CA 1
ATOM 484 C C . LYS A 1 62 ? 2.973 39.594 25.438 1 97.12 62 LYS A C 1
ATOM 486 O O . LYS A 1 62 ? 2.592 40.688 25.922 1 97.12 62 LYS A O 1
ATOM 491 N N . GLN A 1 63 ? 2.762 39.219 24.219 1 96.5 63 GLN A N 1
ATOM 492 C CA . GLN A 1 63 ? 2.037 40.156 23.328 1 96.5 63 GLN A CA 1
ATOM 493 C C . GLN A 1 63 ? 0.545 40.156 23.656 1 96.5 63 GLN A C 1
ATOM 495 O O . GLN A 1 63 ? -0.104 39.094 23.641 1 96.5 63 GLN A O 1
ATOM 500 N N . ASP A 1 64 ? -0.072 41.312 23.844 1 93.12 64 ASP A N 1
ATOM 501 C CA . ASP A 1 64 ? -1.475 41.406 24.234 1 93.12 64 ASP A CA 1
ATOM 502 C C . ASP A 1 64 ? -2.371 41.594 23 1 93.12 64 ASP A C 1
ATOM 504 O O . ASP A 1 64 ? -3.582 41.375 23.078 1 93.12 64 ASP A O 1
ATOM 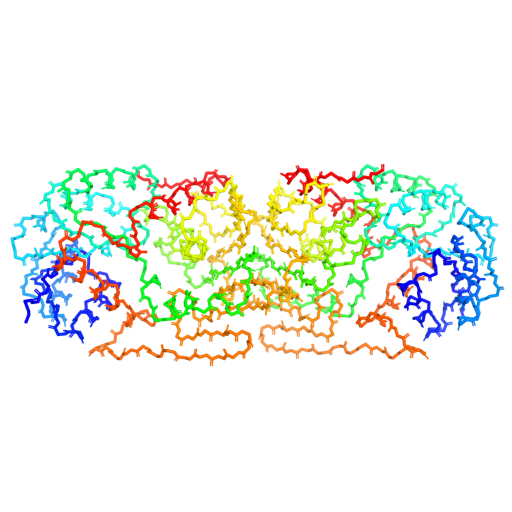508 N N . ASN A 1 65 ? -1.895 41.938 21.922 1 94.06 65 ASN A N 1
ATOM 509 C CA . ASN A 1 65 ? -2.693 42.281 20.75 1 94.06 65 ASN A CA 1
ATOM 510 C C . ASN A 1 65 ? -2.76 41.125 19.766 1 94.06 65 ASN A C 1
ATOM 512 O O . ASN A 1 65 ? -2.771 41.312 18.547 1 94.06 65 ASN A O 1
ATOM 516 N N . ILE A 1 66 ? -2.689 39.875 20.203 1 96.81 66 ILE A N 1
ATOM 517 C CA . ILE A 1 66 ? -2.783 38.719 19.328 1 96.81 66 ILE A CA 1
ATOM 518 C C . ILE A 1 66 ? -3.934 37.812 19.766 1 96.81 66 ILE A C 1
ATOM 520 O O . ILE A 1 66 ? -4.156 37.625 20.969 1 96.81 66 ILE A O 1
ATOM 524 N N . ASP A 1 67 ? -4.652 37.312 18.828 1 98 67 ASP A N 1
ATOM 525 C CA . ASP A 1 67 ? -5.746 36.375 19.094 1 98 67 ASP A CA 1
ATOM 526 C C . ASP A 1 67 ? -5.266 34.938 19.016 1 98 67 ASP A C 1
ATOM 528 O O . ASP A 1 67 ? -5.816 34.031 19.688 1 98 67 ASP A O 1
ATOM 532 N N . ILE A 1 68 ? -4.227 34.656 18.234 1 98.75 68 ILE A N 1
ATOM 533 C CA . ILE A 1 68 ? -3.707 33.312 18.047 1 98.75 68 ILE A CA 1
ATOM 534 C C . ILE A 1 68 ? -2.297 33.375 17.453 1 98.75 68 ILE A C 1
ATOM 536 O O . ILE A 1 68 ? -1.938 34.344 16.797 1 98.75 68 ILE A O 1
ATOM 540 N N . VAL A 1 69 ? -1.532 32.312 17.734 1 98.88 69 VAL A N 1
ATOM 541 C CA . VAL A 1 69 ? -0.169 32.219 17.219 1 98.88 69 VAL A CA 1
ATOM 542 C C . VAL A 1 69 ? -0.072 31.047 16.25 1 98.88 69 VAL A C 1
ATOM 544 O O . VAL A 1 69 ? -0.57 29.953 16.531 1 98.88 69 VAL A O 1
ATOM 547 N N . TYR A 1 70 ? 0.479 31.25 15.078 1 98.88 70 TYR A N 1
ATOM 548 C CA . TYR A 1 70 ? 0.884 30.203 14.148 1 98.88 70 TYR A CA 1
ATOM 549 C C . TYR A 1 70 ? 2.34 29.812 14.375 1 98.88 70 TYR A C 1
ATOM 551 O O . TYR A 1 70 ? 3.236 30.656 14.305 1 98.88 70 TYR A O 1
ATOM 559 N N . CYS A 1 71 ? 2.564 28.562 14.648 1 98.75 71 CYS A N 1
ATOM 560 C CA . CYS A 1 71 ? 3.914 28.062 14.875 1 98.75 71 CYS A CA 1
ATOM 561 C C . CYS A 1 71 ? 4.41 27.266 13.672 1 98.75 71 CYS A C 1
ATOM 563 O O . CYS A 1 71 ? 4.027 26.109 13.5 1 98.75 71 CYS A O 1
ATOM 565 N N . GLY A 1 72 ? 5.332 27.844 12.883 1 97.94 72 GLY A N 1
ATOM 566 C CA . GLY A 1 72 ? 5.922 27.188 11.727 1 97.94 72 GLY A CA 1
ATOM 567 C C . GLY A 1 72 ? 7.402 26.906 11.898 1 97.94 72 GLY A C 1
ATOM 568 O O . GLY A 1 72 ? 8.164 26.953 10.922 1 97.94 72 GLY A O 1
ATOM 569 N N . SER A 1 73 ? 7.898 26.734 13.141 1 96.19 73 SER A N 1
ATOM 570 C CA . SER A 1 73 ? 9.305 26.453 13.422 1 96.19 73 SER A CA 1
ATOM 571 C C . SER A 1 73 ? 9.656 25 13.078 1 96.19 73 SER A C 1
ATOM 573 O O . SER A 1 73 ? 8.797 24.25 12.609 1 96.19 73 SER A O 1
ATOM 575 N N . LEU A 1 74 ? 10.914 24.688 13.273 1 94.38 74 LEU A N 1
ATOM 576 C CA . LEU A 1 74 ? 11.352 23.312 13.078 1 94.38 74 LEU A CA 1
ATOM 577 C C . LEU A 1 74 ? 10.742 22.391 14.125 1 94.38 74 LEU A C 1
ATOM 579 O O . LEU A 1 74 ? 10.469 22.812 15.25 1 94.38 74 LEU A O 1
ATOM 583 N N . ASN A 1 75 ? 10.633 21.109 13.797 1 95.25 75 ASN A N 1
ATOM 584 C CA . ASN A 1 75 ? 9.914 20.125 14.602 1 95.25 75 ASN A CA 1
ATOM 585 C C . ASN A 1 75 ? 10.43 20.078 16.031 1 95.25 75 ASN A C 1
ATOM 587 O O . ASN A 1 75 ? 9.641 20.031 16.984 1 95.25 75 ASN A O 1
ATOM 591 N N . PRO A 1 76 ? 11.719 20.141 16.25 1 95.94 76 PRO A N 1
ATOM 592 C CA . PRO A 1 76 ? 12.219 20 17.609 1 95.94 76 PRO A CA 1
ATOM 593 C C . PRO A 1 76 ? 11.82 21.172 18.516 1 95.94 76 PRO A C 1
ATOM 595 O O . PRO A 1 76 ? 11.883 21.062 19.734 1 95.94 76 PRO A O 1
ATOM 598 N N . GLN A 1 77 ? 11.422 22.234 17.891 1 96.25 77 GLN A N 1
ATOM 599 C CA . GLN A 1 77 ? 11.117 23.438 18.656 1 96.25 77 GLN A CA 1
ATOM 600 C C . GLN A 1 77 ? 9.633 23.484 19.031 1 96.25 77 GLN A C 1
ATOM 602 O O . GLN A 1 77 ? 9.242 24.266 19.906 1 96.25 77 GLN A O 1
ATOM 607 N N . HIS A 1 78 ? 8.812 22.703 18.375 1 98.25 78 HIS A N 1
ATOM 608 C CA . HIS A 1 78 ? 7.367 22.797 18.562 1 98.25 78 HIS A CA 1
ATOM 609 C C . HIS A 1 78 ? 6.98 22.656 20.031 1 98.25 78 HIS A C 1
ATOM 611 O O . HIS A 1 78 ? 6.285 23.531 20.562 1 98.25 78 HIS A O 1
ATOM 617 N N . TYR A 1 79 ? 7.516 21.625 20.625 1 98.44 79 TYR A N 1
ATOM 618 C CA . TYR A 1 79 ? 7.078 21.312 21.984 1 98.44 79 TYR A CA 1
ATOM 619 C C . TYR A 1 79 ? 7.344 22.484 22.922 1 98.44 79 TYR A C 1
ATOM 621 O O . TYR A 1 79 ? 6.426 22.969 23.594 1 98.44 79 TYR A O 1
ATOM 629 N N . THR A 1 80 ? 8.562 22.984 22.938 1 98.12 80 THR A N 1
ATOM 630 C CA . THR A 1 80 ? 8.953 24.031 23.891 1 98.12 80 THR A CA 1
ATOM 631 C C . THR A 1 80 ? 8.211 25.328 23.609 1 98.12 80 THR A C 1
ATOM 633 O O . THR A 1 80 ? 7.707 25.969 24.531 1 98.12 80 THR A O 1
ATOM 636 N N . VAL A 1 81 ? 8.062 25.688 22.359 1 98.25 81 VAL A N 1
ATOM 637 C CA . VAL A 1 81 ? 7.434 26.938 21.969 1 98.25 81 VAL A CA 1
ATOM 638 C C . VAL A 1 81 ? 5.938 26.891 22.281 1 98.25 81 VAL A C 1
ATOM 640 O O . VAL A 1 81 ? 5.395 27.797 22.906 1 98.25 81 VAL A O 1
ATOM 643 N N . VAL A 1 82 ? 5.297 25.828 21.875 1 98.81 82 VAL A N 1
ATOM 644 C CA . VAL A 1 82 ? 3.854 25.703 22.031 1 98.81 82 VAL A CA 1
ATOM 645 C C . VAL A 1 82 ? 3.508 25.594 23.516 1 98.81 82 VAL A C 1
ATOM 647 O O . VAL A 1 82 ? 2.531 26.188 23.984 1 98.81 82 VAL A O 1
ATOM 650 N N . LYS A 1 83 ? 4.305 24.812 24.25 1 98.81 83 LYS A N 1
ATOM 651 C CA . LYS A 1 83 ? 4.086 24.703 25.688 1 98.81 83 LYS A CA 1
ATOM 652 C C . LYS A 1 83 ? 4.102 26.078 26.359 1 98.81 83 LYS A C 1
ATOM 654 O O . LYS A 1 83 ? 3.207 26.406 27.141 1 98.81 83 LYS A O 1
ATOM 659 N N . HIS A 1 84 ? 5.098 26.844 26.047 1 98.62 84 HIS A N 1
ATOM 660 C CA . HIS A 1 84 ? 5.242 28.172 26.625 1 98.62 84 HIS A CA 1
ATOM 661 C C . HIS A 1 84 ? 4.035 29.047 26.312 1 98.62 84 HIS A C 1
ATOM 663 O O . HIS A 1 84 ? 3.518 29.75 27.172 1 98.62 84 HIS A O 1
ATOM 669 N N . LEU A 1 85 ? 3.592 29.031 25.094 1 98.75 85 LEU A N 1
ATOM 670 C CA . LEU A 1 85 ? 2.443 29.828 24.656 1 98.75 85 LEU A CA 1
ATOM 671 C C . LEU A 1 85 ? 1.177 29.391 25.391 1 98.75 85 LEU A C 1
ATOM 673 O O . LEU A 1 85 ? 0.442 30.219 25.922 1 98.75 85 LEU A O 1
ATOM 677 N N . LEU A 1 86 ? 0.937 28.109 25.469 1 98.69 86 LEU A N 1
ATOM 678 C CA . LEU A 1 86 ? -0.262 27.578 26.109 1 98.69 86 LEU A CA 1
ATOM 679 C C . LEU A 1 86 ? -0.269 27.906 27.594 1 98.69 86 LEU A C 1
ATOM 681 O O . LEU A 1 86 ? -1.314 28.234 28.156 1 98.69 86 LEU A O 1
ATOM 685 N N . GLU A 1 87 ? 0.876 27.781 28.203 1 98.38 87 GLU A N 1
ATOM 686 C CA . GLU A 1 87 ? 0.985 28.078 29.625 1 98.38 87 GLU A CA 1
ATOM 687 C C . GLU A 1 87 ? 0.667 29.547 29.906 1 98.38 87 GLU A C 1
ATOM 689 O O . GLU A 1 87 ? 0.298 29.906 31.031 1 98.38 87 GLU A O 1
ATOM 694 N N . ASN A 1 88 ? 0.793 30.359 28.922 1 98 88 ASN A N 1
ATOM 695 C CA . ASN A 1 88 ? 0.493 31.781 29.062 1 98 88 ASN A CA 1
ATOM 696 C C . ASN A 1 88 ? -0.845 32.125 28.422 1 98 88 ASN A C 1
ATOM 698 O O . ASN A 1 88 ? -1.1 33.312 28.109 1 98 88 ASN A O 1
ATOM 702 N N . GLY A 1 89 ? -1.631 31.172 28.094 1 97.31 89 GLY A N 1
ATOM 703 C CA . GLY A 1 89 ? -3.006 31.359 27.656 1 97.31 89 GLY A CA 1
ATOM 704 C C . GLY A 1 89 ? -3.121 31.812 26.219 1 97.31 89 GLY A C 1
ATOM 705 O O . GLY A 1 89 ? -4.117 32.438 25.828 1 97.31 89 GLY A O 1
ATOM 706 N N . LYS A 1 90 ? -2.111 31.594 25.422 1 98.31 90 LYS A N 1
ATOM 707 C CA . LYS A 1 90 ? -2.143 32 24.031 1 98.31 90 LYS A CA 1
ATOM 708 C C . LYS A 1 90 ? -2.631 30.875 23.141 1 98.31 90 LYS A C 1
ATOM 710 O O . LYS A 1 90 ? -2.027 29.797 23.094 1 98.31 90 LYS A O 1
ATOM 715 N N . PRO A 1 91 ? -3.75 31.047 22.391 1 98.75 91 PRO A N 1
ATOM 716 C CA . PRO A 1 91 ? -4.168 30.047 21.406 1 98.75 91 PRO A CA 1
ATOM 717 C C . PRO A 1 91 ? -3.105 29.781 20.344 1 98.75 91 PRO A C 1
ATOM 719 O O . PRO A 1 91 ? -2.369 30.688 19.969 1 98.75 91 PRO A O 1
ATOM 722 N N . VAL A 1 92 ? -3.068 28.484 19.875 1 98.94 92 VAL A N 1
ATOM 723 C CA . VAL A 1 92 ? -1.966 28.141 18.984 1 98.94 92 VAL A CA 1
ATOM 724 C C . VAL A 1 92 ? -2.48 27.25 17.844 1 98.94 92 VAL A C 1
ATOM 726 O O . VAL A 1 92 ? -3.277 26.344 18.062 1 98.94 92 VAL A O 1
ATOM 729 N N . LEU A 1 93 ? -2.145 27.547 16.625 1 98.94 93 LEU A N 1
ATOM 730 C CA . LEU A 1 93 ? -2.102 26.656 15.469 1 98.94 93 LEU A CA 1
ATOM 731 C C . LEU A 1 93 ? -0.668 26.234 15.156 1 98.94 93 LEU A C 1
ATOM 733 O O . LEU A 1 93 ? 0.141 27.062 14.711 1 98.94 93 LEU A O 1
ATOM 737 N N . CYS A 1 94 ? -0.332 25 15.391 1 98.94 94 CYS A N 1
ATOM 738 C CA . CYS A 1 94 ? 1.044 24.531 15.242 1 98.94 94 CYS A CA 1
ATOM 739 C C . CYS A 1 94 ? 1.181 23.594 14.039 1 98.94 94 CYS A C 1
ATOM 741 O O . CYS A 1 94 ? 0.382 22.672 13.875 1 98.94 94 CYS A O 1
ATOM 743 N N . GLU A 1 95 ? 2.143 23.797 13.258 1 98.69 95 GLU A N 1
ATOM 744 C CA . GLU A 1 95 ? 2.434 22.938 12.109 1 98.69 95 GLU A CA 1
ATOM 745 C C . GLU A 1 95 ? 2.574 21.484 12.531 1 98.69 95 GLU A C 1
ATOM 747 O O . GLU A 1 95 ? 2.922 21.188 13.68 1 98.69 95 GLU A O 1
ATOM 752 N N . LYS A 1 96 ? 2.285 20.641 11.602 1 98.69 96 LYS A N 1
ATOM 753 C CA . LYS A 1 96 ? 2.449 19.203 11.805 1 98.69 96 LYS A CA 1
ATOM 754 C C . LYS A 1 96 ? 3.904 18.781 11.609 1 98.69 96 LYS A C 1
ATOM 756 O O . LYS A 1 96 ? 4.641 19.406 10.844 1 98.69 96 LYS A O 1
ATOM 761 N N . PRO A 1 97 ? 4.328 17.75 12.234 1 98.12 97 PRO A N 1
ATOM 762 C CA . PRO A 1 97 ? 3.594 17.172 13.359 1 98.12 97 PRO A CA 1
ATOM 763 C C . PRO A 1 97 ? 3.584 18.062 14.586 1 98.12 97 PRO A C 1
ATOM 765 O O . PRO A 1 97 ? 4.504 18.875 14.781 1 98.12 97 PRO A O 1
ATOM 768 N N . LEU A 1 98 ? 2.584 17.922 15.406 1 98.75 98 LEU A N 1
ATOM 769 C CA . LEU A 1 98 ? 2.477 18.797 16.562 1 98.75 98 LEU A CA 1
ATOM 770 C C . LEU A 1 98 ? 3.746 18.75 17.406 1 98.75 98 LEU A C 1
ATOM 772 O O . LEU A 1 98 ? 4.258 19.781 17.844 1 98.75 98 LEU A O 1
ATOM 776 N N . THR A 1 99 ? 4.207 17.562 17.672 1 98.31 99 THR A N 1
ATOM 777 C CA . THR A 1 99 ? 5.484 17.344 18.344 1 98.31 99 THR A CA 1
ATOM 778 C C . THR A 1 99 ? 6.191 16.109 17.766 1 98.31 99 THR A C 1
ATOM 780 O O . THR A 1 99 ? 5.664 15.445 16.875 1 98.31 99 THR A O 1
ATOM 783 N N . MET A 1 100 ? 7.352 15.828 18.312 1 97.06 100 MET A N 1
ATOM 784 C CA . MET A 1 100 ? 8.18 14.758 17.766 1 97.06 100 MET A CA 1
ATOM 785 C C . MET A 1 100 ? 7.844 13.422 18.422 1 97.06 100 MET A C 1
ATOM 787 O O . MET A 1 100 ? 8.25 12.367 17.938 1 97.06 100 MET A O 1
ATOM 791 N N . CYS A 1 101 ? 7.125 13.461 19.562 1 97.12 101 CYS A N 1
ATOM 792 C CA . CYS A 1 101 ? 6.801 12.203 20.234 1 97.12 101 CYS A CA 1
ATOM 793 C C . CYS A 1 101 ? 5.457 12.305 20.953 1 97.12 101 CYS A C 1
ATOM 795 O O . CYS A 1 101 ? 4.961 13.398 21.188 1 97.12 101 CYS A O 1
ATOM 797 N N . LEU A 1 102 ? 4.941 11.148 21.297 1 98.38 102 LEU A N 1
ATOM 798 C CA . LEU A 1 102 ? 3.619 11.039 21.906 1 98.38 102 LEU A CA 1
ATOM 799 C C . LEU A 1 102 ? 3.586 11.734 23.266 1 98.38 102 LEU A C 1
ATOM 801 O O . LEU A 1 102 ? 2.625 12.445 23.578 1 98.38 102 LEU A O 1
ATOM 805 N N . GLU A 1 103 ? 4.586 11.562 24.047 1 98.44 103 GLU A N 1
ATOM 806 C CA . GLU A 1 103 ? 4.641 12.141 25.391 1 98.44 103 GLU A CA 1
ATOM 807 C C . GLU A 1 103 ? 4.484 13.664 25.344 1 98.44 103 GLU A C 1
ATOM 809 O O . GLU A 1 103 ? 3.727 14.234 26.125 1 98.44 103 GLU A O 1
ATOM 814 N N . HIS A 1 104 ? 5.18 14.32 24.438 1 98.75 104 HIS A N 1
ATOM 815 C CA . HIS A 1 104 ? 5.094 15.766 24.281 1 98.75 104 HIS A CA 1
ATOM 816 C C . HIS A 1 104 ? 3.701 16.188 23.828 1 98.75 104 HIS A C 1
ATOM 818 O O . HIS A 1 104 ? 3.164 17.188 24.297 1 98.75 104 HIS A O 1
ATOM 824 N N . THR A 1 105 ? 3.131 15.438 22.875 1 98.88 105 THR A N 1
ATOM 825 C CA . THR A 1 105 ? 1.788 15.734 22.391 1 98.88 105 THR A CA 1
ATOM 826 C C . THR A 1 105 ? 0.768 15.625 23.516 1 98.88 105 THR A C 1
ATOM 828 O O . THR A 1 105 ? -0.087 16.5 23.672 1 98.88 105 THR A O 1
ATOM 831 N N . GLU A 1 106 ? 0.913 14.57 24.281 1 98.88 106 GLU A N 1
ATOM 832 C CA . GLU A 1 106 ? 0.019 14.367 25.422 1 98.88 106 GLU A CA 1
ATOM 833 C C . GLU A 1 106 ? 0.109 15.523 26.406 1 98.88 106 GLU A C 1
ATOM 835 O O . GLU A 1 106 ? -0.912 16 26.922 1 98.88 106 GLU A O 1
ATOM 840 N N . GLU A 1 107 ? 1.27 15.961 26.672 1 98.88 107 GLU A N 1
ATOM 841 C CA . GLU A 1 107 ? 1.465 17.062 27.609 1 98.88 107 GLU A CA 1
ATOM 842 C C . GLU A 1 107 ? 0.842 18.344 27.094 1 98.88 107 GLU A C 1
ATOM 844 O O . GLU A 1 107 ? 0.17 19.062 27.844 1 98.88 107 GLU A O 1
ATOM 849 N N . LEU A 1 108 ? 1.092 18.672 25.844 1 98.88 108 LEU A N 1
ATOM 850 C CA . LEU A 1 108 ? 0.524 19.891 25.266 1 98.88 108 LEU A CA 1
ATOM 851 C C . LEU A 1 108 ? -1 19.859 25.312 1 98.88 108 LEU A C 1
ATOM 853 O O . LEU A 1 108 ? -1.644 20.859 25.625 1 98.88 108 LEU A O 1
ATOM 857 N N . VAL A 1 109 ? -1.571 18.703 24.953 1 98.88 109 VAL A N 1
ATOM 858 C CA . VAL A 1 109 ? -3.021 18.547 24.969 1 98.88 109 VAL A CA 1
ATOM 859 C C . VAL A 1 109 ? -3.547 18.734 26.391 1 98.88 109 VAL A C 1
ATOM 861 O O . VAL A 1 109 ? -4.559 19.422 26.594 1 98.88 109 VAL A O 1
ATOM 864 N N . LYS A 1 110 ? -2.859 18.156 27.328 1 98.81 110 LYS A N 1
ATOM 865 C CA . LYS A 1 110 ? -3.238 18.312 28.734 1 98.81 110 LYS A CA 1
ATOM 866 C C . LYS A 1 110 ? -3.246 19.781 29.156 1 98.81 110 LYS A C 1
ATOM 868 O O . LYS A 1 110 ? -4.191 20.234 29.797 1 98.81 110 LYS A O 1
ATOM 873 N N . ILE A 1 111 ? -2.232 20.5 28.828 1 98.81 111 ILE A N 1
ATOM 874 C CA . ILE A 1 111 ? -2.109 21.906 29.188 1 98.81 111 ILE A CA 1
ATOM 875 C C . ILE A 1 111 ? -3.215 22.719 28.516 1 98.81 111 ILE A C 1
ATOM 877 O O . ILE A 1 111 ? -3.861 23.547 29.141 1 98.81 111 ILE A O 1
ATOM 881 N N . ALA A 1 112 ? -3.439 22.484 27.203 1 98.81 112 ALA A N 1
ATOM 882 C CA . ALA A 1 112 ? -4.469 23.203 26.453 1 98.81 112 ALA A CA 1
ATOM 883 C C . ALA A 1 112 ? -5.844 23.016 27.094 1 98.81 112 ALA A C 1
ATOM 885 O O . ALA A 1 112 ? -6.594 23.984 27.266 1 98.81 112 ALA A O 1
ATOM 886 N N . ARG A 1 113 ? -6.145 21.797 27.453 1 98.62 113 ARG A N 1
ATOM 887 C CA . ARG A 1 113 ? -7.441 21.484 28.047 1 98.62 113 ARG A CA 1
ATOM 888 C C . ARG A 1 113 ? -7.57 22.078 29.438 1 98.62 113 ARG A C 1
ATOM 890 O O . ARG A 1 113 ? -8.602 22.656 29.781 1 98.62 113 ARG A O 1
ATOM 897 N N . LYS A 1 114 ? -6.531 21.953 30.203 1 98.25 114 LYS A N 1
ATOM 898 C CA . LYS A 1 114 ? -6.535 22.5 31.562 1 98.25 114 LYS A CA 1
ATOM 899 C C . LYS A 1 114 ? -6.773 24.016 31.531 1 98.25 114 LYS A C 1
ATOM 901 O O . LYS A 1 114 ? -7.559 24.531 32.312 1 98.25 114 LYS A O 1
ATOM 906 N N . ASN A 1 115 ? -6.129 24.703 30.594 1 97.81 115 ASN A N 1
ATOM 907 C CA . ASN A 1 115 ? -6.191 26.156 30.516 1 97.81 115 ASN A CA 1
ATOM 908 C C . ASN A 1 115 ? -7.363 26.625 29.656 1 97.81 115 ASN A C 1
ATOM 910 O O . ASN A 1 115 ? -7.609 27.812 29.516 1 97.81 115 ASN A O 1
ATOM 914 N N . LYS A 1 116 ? -8.023 25.656 29.047 1 98 116 LYS A N 1
ATOM 915 C CA . LYS A 1 116 ? -9.094 25.969 28.109 1 98 116 LYS A CA 1
ATOM 916 C C . LYS A 1 116 ? -8.602 26.891 27 1 98 116 LYS A C 1
ATOM 918 O O . LYS A 1 116 ? -9.281 27.859 26.641 1 98 116 LYS A O 1
ATOM 923 N N . THR A 1 117 ? -7.406 26.703 26.594 1 98.5 117 THR A N 1
ATOM 924 C CA . THR A 1 117 ? -6.77 27.484 25.531 1 98.5 117 THR A CA 1
ATOM 925 C C . THR A 1 117 ? -6.809 26.719 24.203 1 98.5 117 THR A C 1
ATOM 927 O O . THR A 1 117 ? -6.523 25.531 24.156 1 98.5 117 THR A O 1
ATOM 930 N N . PHE A 1 118 ? -7.145 27.344 23.094 1 98.81 118 PHE 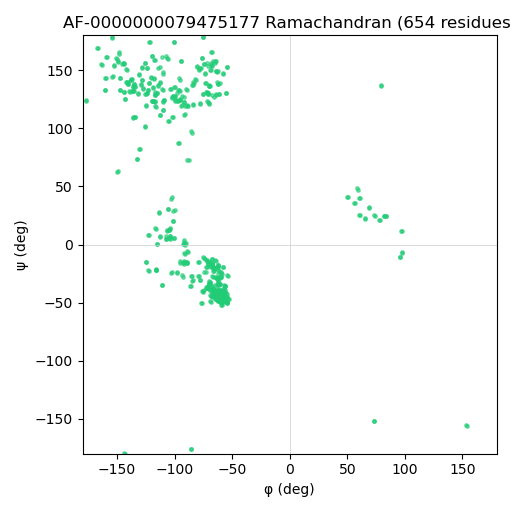A N 1
ATOM 931 C CA . PHE A 1 118 ? -7.281 26.734 21.781 1 98.81 118 PHE A CA 1
ATOM 932 C C . PHE A 1 118 ? -5.945 26.188 21.297 1 98.81 118 PHE A C 1
ATOM 934 O O . PHE A 1 118 ? -4.922 26.875 21.375 1 98.81 118 PHE A O 1
ATOM 941 N N . LEU A 1 119 ? -5.949 24.969 20.906 1 98.94 119 LEU A N 1
ATOM 942 C CA . LEU A 1 119 ? -4.824 24.297 20.266 1 98.94 119 LEU A CA 1
ATOM 943 C C . LEU A 1 119 ? -5.297 23.484 19.062 1 98.94 119 LEU A C 1
ATOM 945 O O . LEU A 1 119 ? -6.305 22.781 19.156 1 98.94 119 LEU A O 1
ATOM 949 N N . MET A 1 120 ? -4.605 23.641 17.953 1 98.94 120 MET A N 1
ATOM 950 C CA . MET A 1 120 ? -4.906 22.812 16.781 1 98.94 120 MET A CA 1
ATOM 951 C C . MET A 1 120 ? -3.631 22.469 16.016 1 98.94 120 MET A C 1
ATOM 953 O O . MET A 1 120 ? -2.76 23.328 15.844 1 98.94 120 MET A O 1
ATOM 957 N N . GLU A 1 121 ? -3.461 21.203 15.703 1 98.88 121 GLU A N 1
ATOM 958 C CA . GLU A 1 121 ? -2.412 20.797 14.773 1 98.88 121 GLU A CA 1
ATOM 959 C C . GLU A 1 121 ? -2.727 21.25 13.352 1 98.88 121 GLU A C 1
ATOM 961 O O . GLU A 1 121 ? -3.865 21.141 12.898 1 98.88 121 GLU A O 1
ATOM 966 N N . ALA A 1 122 ? -1.729 21.75 12.648 1 98.75 122 ALA A N 1
ATOM 967 C CA . ALA A 1 122 ? -1.932 22.312 11.312 1 98.75 122 ALA A CA 1
ATOM 968 C C . ALA A 1 122 ? -1.793 21.234 10.242 1 98.75 122 ALA A C 1
ATOM 970 O O . ALA A 1 122 ? -0.86 21.266 9.438 1 98.75 122 ALA A O 1
ATOM 971 N N . ILE A 1 123 ? -2.736 20.375 10.141 1 98.56 123 ILE A N 1
ATOM 972 C CA . ILE A 1 123 ? -2.883 19.438 9.031 1 98.56 123 ILE A CA 1
ATOM 973 C C . ILE A 1 123 ? -3.857 20.016 8 1 98.56 123 ILE A C 1
ATOM 975 O O . ILE A 1 123 ? -5.043 19.672 8 1 98.56 123 ILE A O 1
ATOM 979 N N . TRP A 1 124 ? -3.363 20.75 7.152 1 98.56 124 TRP A N 1
ATOM 980 C CA . TRP A 1 124 ? -4.191 21.594 6.293 1 98.56 124 TRP A CA 1
ATOM 981 C C . TRP A 1 124 ? -5.043 20.75 5.355 1 98.56 124 TRP A C 1
ATOM 983 O O . TRP A 1 124 ? -6.129 21.172 4.945 1 98.56 124 TRP A O 1
ATOM 993 N N . SER A 1 125 ? -4.625 19.484 5.07 1 98.5 125 SER A N 1
ATOM 994 C CA . SER A 1 125 ? -5.387 18.594 4.199 1 98.5 125 SER A CA 1
ATOM 995 C C . SER A 1 125 ? -6.816 18.422 4.699 1 98.5 125 SER A C 1
ATOM 997 O O . SER A 1 125 ? -7.754 18.359 3.902 1 98.5 125 SER A O 1
ATOM 999 N N . ARG A 1 126 ? -6.949 18.406 5.984 1 98.12 126 ARG A N 1
ATOM 1000 C CA . ARG A 1 126 ? -8.219 18.125 6.645 1 98.12 126 ARG A CA 1
ATOM 1001 C C . ARG A 1 126 ? -9.273 19.172 6.285 1 98.12 126 ARG A C 1
ATOM 1003 O O . ARG A 1 126 ? -10.469 18.922 6.414 1 98.12 126 ARG A O 1
ATOM 1010 N N . PHE A 1 127 ? -8.859 20.328 5.789 1 98.56 127 PHE A N 1
ATOM 1011 C CA . PHE A 1 127 ? -9.766 21.469 5.645 1 98.56 127 PHE A CA 1
ATOM 1012 C C . PHE A 1 127 ? -9.961 21.828 4.172 1 98.56 127 PHE A C 1
ATOM 1014 O O . PHE A 1 127 ? -10.695 22.75 3.846 1 98.56 127 PHE A O 1
ATOM 1021 N N . LEU A 1 128 ? -9.328 21.094 3.285 1 98.69 128 LEU A N 1
ATOM 1022 C CA . LEU A 1 128 ? -9.328 21.422 1.863 1 98.69 128 LEU A CA 1
ATOM 1023 C C . LEU A 1 128 ? -10.648 21.016 1.213 1 98.69 128 LEU A C 1
ATOM 1025 O O . LEU A 1 128 ? -11.281 20.031 1.628 1 98.69 128 LEU A O 1
ATOM 1029 N N . PRO A 1 129 ? -11.039 21.719 0.16 1 98.25 129 PRO A N 1
ATOM 1030 C CA . PRO A 1 129 ? -12.312 21.438 -0.508 1 98.25 129 PRO A CA 1
ATOM 1031 C C . PRO A 1 129 ? -12.43 20 -0.988 1 98.25 129 PRO A C 1
ATOM 1033 O O . PRO A 1 129 ? -13.492 19.375 -0.858 1 98.25 129 PRO A O 1
ATOM 1036 N N . VAL A 1 130 ? -11.398 19.438 -1.504 1 98.44 130 VAL A N 1
ATOM 1037 C CA . VAL A 1 130 ? -11.43 18.062 -2.006 1 98.44 130 VAL A CA 1
ATOM 1038 C C . VAL A 1 130 ? -11.727 17.094 -0.861 1 98.44 130 VAL A C 1
ATOM 1040 O O . VAL A 1 130 ? -12.469 16.125 -1.036 1 98.44 130 VAL A O 1
ATOM 1043 N N . TYR A 1 131 ? -11.195 17.281 0.299 1 98.19 131 TYR A N 1
ATOM 1044 C CA . TYR A 1 131 ? -11.414 16.406 1.444 1 98.19 131 TYR A CA 1
ATOM 1045 C C . TYR A 1 131 ? -12.836 16.547 1.972 1 98.19 131 TYR A C 1
ATOM 1047 O O . TYR A 1 131 ? -13.422 15.594 2.475 1 98.19 131 TYR A O 1
ATOM 1055 N N . ASP A 1 132 ? -13.375 17.781 1.883 1 96.62 132 ASP A N 1
ATOM 1056 C CA . ASP A 1 132 ? -14.797 17.953 2.174 1 96.62 132 ASP A CA 1
ATOM 1057 C C . ASP A 1 132 ? -15.656 17.125 1.221 1 96.62 132 ASP A C 1
ATOM 1059 O O . ASP A 1 132 ? -16.578 16.422 1.653 1 96.62 132 ASP A O 1
ATOM 1063 N N . GLU A 1 133 ? -15.328 17.25 -0.042 1 97.12 133 GLU A N 1
ATOM 1064 C CA . GLU A 1 133 ? -16.062 16.516 -1.059 1 97.12 133 GLU A CA 1
ATOM 1065 C C . GLU A 1 133 ? -15.914 15.008 -0.852 1 97.12 133 GLU A C 1
ATOM 1067 O O . GLU A 1 133 ? -16.875 14.25 -1.034 1 97.12 133 GLU A O 1
ATOM 1072 N N . LEU A 1 134 ? -14.711 14.555 -0.521 1 97.5 134 LEU A N 1
ATOM 1073 C CA . LEU A 1 134 ? -14.414 13.156 -0.24 1 97.5 134 LEU A CA 1
ATOM 1074 C C . LEU A 1 134 ? -15.367 12.602 0.814 1 97.5 134 LEU A C 1
ATOM 1076 O O . LEU A 1 134 ? -15.945 11.523 0.63 1 97.5 134 LEU A O 1
ATOM 1080 N N . GLN A 1 135 ? -15.578 13.289 1.883 1 95.56 135 GLN A N 1
ATOM 1081 C CA . GLN A 1 135 ? -16.422 12.836 2.982 1 95.56 135 GLN A CA 1
ATOM 1082 C C . GLN A 1 135 ? -17.891 12.805 2.572 1 95.56 135 GLN A C 1
ATOM 1084 O O . GLN A 1 135 ? -18.641 11.922 3 1 95.56 135 GLN A O 1
ATOM 1089 N N . LYS A 1 136 ? -18.281 13.711 1.702 1 95.69 136 LYS A N 1
ATOM 1090 C CA . LYS A 1 136 ? -19.672 13.797 1.268 1 95.69 136 LYS A CA 1
ATOM 1091 C C . LYS A 1 136 ? -20.016 12.664 0.313 1 95.69 136 LYS A C 1
ATOM 1093 O O . LYS A 1 136 ? -21.172 12.25 0.234 1 95.69 136 LYS A O 1
ATOM 1098 N N . ARG A 1 137 ? -19.031 12.133 -0.316 1 95.81 137 ARG A N 1
ATOM 1099 C CA . ARG A 1 137 ? -19.312 11.234 -1.432 1 95.81 137 ARG A CA 1
ATOM 1100 C C . ARG A 1 137 ? -19.062 9.781 -1.045 1 95.81 137 ARG A C 1
ATOM 1102 O O . ARG A 1 137 ? -19.141 8.891 -1.888 1 95.81 137 ARG A O 1
ATOM 1109 N N . HIS A 1 138 ? -18.766 9.492 0.186 1 93.62 138 HIS A N 1
ATOM 1110 C CA . HIS A 1 138 ? -18.453 8.148 0.65 1 93.62 138 HIS A CA 1
ATOM 1111 C C . HIS A 1 138 ? -19.578 7.172 0.323 1 93.62 138 HIS A C 1
ATOM 1113 O O . HIS A 1 138 ? -19.312 6.008 0.004 1 93.62 138 HIS A O 1
ATOM 1119 N N . SER A 1 139 ? -20.75 7.691 0.414 1 94.5 139 SER A N 1
ATOM 1120 C CA . SER A 1 139 ? -21.906 6.812 0.239 1 94.5 139 SER A CA 1
ATOM 1121 C C . SER A 1 139 ? -21.984 6.273 -1.186 1 94.5 139 SER A C 1
ATOM 1123 O O . SER A 1 139 ? -22.594 5.23 -1.431 1 94.5 139 SER A O 1
ATOM 1125 N N . GLU A 1 140 ? -21.328 6.945 -2.1 1 96.88 140 GLU A N 1
ATOM 1126 C CA . GLU A 1 140 ? -21.406 6.574 -3.51 1 96.88 140 GLU A CA 1
ATOM 1127 C C . GLU A 1 140 ? -20.609 5.301 -3.783 1 96.88 140 GLU A C 1
ATOM 1129 O O . GLU A 1 140 ? -20.75 4.684 -4.836 1 96.88 140 GLU A O 1
ATOM 1134 N N . ILE A 1 141 ? -19.812 4.887 -2.848 1 98.12 141 ILE A N 1
ATOM 1135 C CA . ILE A 1 141 ? -18.953 3.734 -3.127 1 98.12 141 ILE A CA 1
ATOM 1136 C C . ILE A 1 141 ? -19.328 2.582 -2.197 1 98.12 141 ILE A C 1
ATOM 1138 O O . ILE A 1 141 ? -18.578 1.618 -2.061 1 98.12 141 ILE A O 1
ATOM 1142 N N . GLY A 1 142 ? -20.438 2.631 -1.53 1 97.31 142 GLY A N 1
ATOM 1143 C CA . GLY A 1 142 ? -20.891 1.562 -0.655 1 97.31 142 GLY A CA 1
ATOM 1144 C C . GLY A 1 142 ? -20.109 1.478 0.641 1 97.31 142 GLY A C 1
ATOM 1145 O O . GLY A 1 142 ? -19.672 2.5 1.182 1 97.31 142 GLY A O 1
ATOM 1146 N N . GLU A 1 143 ? -20.031 0.273 1.191 1 97.25 143 GLU A N 1
ATOM 1147 C CA . GLU A 1 143 ? -19.281 0.063 2.424 1 97.25 143 GLU A CA 1
ATOM 1148 C C . GLU A 1 143 ? -17.781 0.166 2.176 1 97.25 143 GLU A C 1
ATOM 1150 O O . GLU A 1 143 ? -17.234 -0.53 1.312 1 97.25 143 GLU A O 1
ATOM 1155 N N . ILE A 1 144 ? -17.125 1.055 2.891 1 98.06 144 ILE A N 1
ATOM 1156 C CA . ILE A 1 144 ? -15.68 1.201 2.76 1 98.06 144 ILE A CA 1
ATOM 1157 C C . ILE A 1 144 ? -14.984 -0.006 3.381 1 98.06 144 ILE A C 1
ATOM 1159 O O . ILE A 1 144 ? -15.273 -0.383 4.52 1 98.06 144 ILE A O 1
ATOM 1163 N N . HIS A 1 145 ? -14.055 -0.604 2.635 1 97.94 145 HIS A N 1
ATOM 1164 C CA . HIS A 1 145 ? -13.352 -1.782 3.131 1 97.94 145 HIS A CA 1
ATOM 1165 C C . HIS A 1 145 ? -11.891 -1.468 3.428 1 97.94 145 HIS A C 1
ATOM 1167 O O . HIS A 1 145 ? -11.312 -2.021 4.363 1 97.94 145 HIS A O 1
ATOM 1173 N N . SER A 1 146 ? -11.359 -0.612 2.623 1 98.44 146 SER A N 1
ATOM 1174 C CA . SER A 1 146 ? -9.938 -0.344 2.818 1 98.44 146 SER A CA 1
ATOM 1175 C C . SER A 1 146 ? -9.531 0.989 2.195 1 98.44 146 SER A C 1
ATOM 1177 O O . SER A 1 146 ? -10.273 1.547 1.38 1 98.44 146 SER A O 1
ATOM 1179 N N . VAL A 1 147 ? -8.406 1.535 2.611 1 98.62 147 VAL A N 1
ATOM 1180 C CA . VAL A 1 147 ? -7.805 2.729 2.023 1 98.62 147 VAL A CA 1
ATOM 1181 C C . VAL A 1 147 ? -6.324 2.479 1.742 1 98.62 147 VAL A C 1
ATOM 1183 O O . VAL A 1 147 ? -5.695 1.638 2.389 1 98.62 147 VAL A O 1
ATOM 1186 N N . GLU A 1 148 ? -5.836 3.033 0.748 1 98.81 148 GLU A N 1
ATOM 1187 C CA . GLU A 1 148 ? -4.426 3.031 0.378 1 98.81 148 GLU A CA 1
ATOM 1188 C C . GLU A 1 148 ? -3.914 4.449 0.139 1 98.81 148 GLU A C 1
ATOM 1190 O O . GLU A 1 148 ? -4.613 5.273 -0.457 1 98.81 148 GLU A O 1
ATOM 1195 N N . ALA A 1 149 ? -2.781 4.75 0.677 1 98.88 149 ALA A N 1
ATOM 1196 C CA . ALA A 1 149 ? -2.152 6.047 0.435 1 98.88 149 ALA A CA 1
ATOM 1197 C C . ALA A 1 149 ? -0.63 5.926 0.445 1 98.88 149 ALA A C 1
ATOM 1199 O O . ALA A 1 149 ? -0.068 5.141 1.211 1 98.88 149 ALA A O 1
ATOM 1200 N N . SER A 1 150 ? 0.018 6.648 -0.375 1 98.81 150 SER A N 1
ATOM 1201 C CA . SER A 1 150 ? 1.477 6.676 -0.405 1 98.81 150 SER A CA 1
ATOM 1202 C C . SER A 1 150 ? 2 8.102 -0.566 1 98.81 150 SER A C 1
ATOM 1204 O O . SER A 1 150 ? 1.364 8.93 -1.22 1 98.81 150 SER A O 1
ATOM 1206 N N . PHE A 1 151 ? 3.014 8.391 0.064 1 98.81 151 PHE A N 1
ATOM 1207 C CA . PHE A 1 151 ? 3.74 9.648 -0.029 1 98.81 151 PHE A CA 1
ATOM 1208 C C . PHE A 1 151 ? 5.242 9.398 -0.139 1 98.81 151 PHE A C 1
ATOM 1210 O O . PHE A 1 151 ? 5.883 9 0.836 1 98.81 151 PHE A O 1
ATOM 1217 N N . GLY A 1 152 ? 5.797 9.664 -1.301 1 98.38 152 GLY A N 1
ATOM 1218 C CA . GLY A 1 152 ? 7.223 9.484 -1.523 1 98.38 152 GLY A CA 1
ATOM 1219 C C . GLY A 1 152 ? 7.82 10.547 -2.428 1 98.38 152 GLY A C 1
ATOM 1220 O O . GLY A 1 152 ? 7.336 10.766 -3.541 1 98.38 152 GLY A O 1
ATOM 1221 N N . LEU A 1 153 ? 8.82 11.219 -2.004 1 97.62 153 LEU A N 1
ATOM 1222 C CA . LEU A 1 153 ? 9.547 12.25 -2.738 1 97.62 153 LEU A CA 1
ATOM 1223 C C . LEU A 1 153 ? 11.055 12.078 -2.562 1 97.62 153 LEU A C 1
ATOM 1225 O O . LEU A 1 153 ? 11.609 12.461 -1.528 1 97.62 153 LEU A O 1
ATOM 1229 N N . ALA A 1 154 ? 11.68 11.68 -3.596 1 96.69 154 ALA A N 1
ATOM 1230 C CA . ALA A 1 154 ? 13.125 11.484 -3.535 1 96.69 154 ALA A CA 1
ATOM 1231 C C . ALA A 1 154 ? 13.852 12.812 -3.352 1 96.69 154 ALA A C 1
ATOM 1233 O O . ALA A 1 154 ? 14.898 12.875 -2.711 1 96.69 154 ALA A O 1
ATOM 1234 N N . GLU A 1 155 ? 13.266 13.836 -3.803 1 95.06 155 GLU A N 1
ATOM 1235 C CA . GLU A 1 155 ? 13.891 15.156 -3.791 1 95.06 155 GLU A CA 1
ATOM 1236 C C . GLU A 1 155 ? 14.148 15.633 -2.363 1 95.06 155 GLU A C 1
ATOM 1238 O O . GLU A 1 155 ? 15.117 16.344 -2.104 1 95.06 155 GLU A O 1
ATOM 1243 N N . ILE A 1 156 ? 13.359 15.211 -1.433 1 94.56 156 ILE A N 1
ATOM 1244 C CA . ILE A 1 156 ? 13.508 15.727 -0.075 1 94.56 156 ILE A CA 1
ATOM 1245 C C . ILE A 1 156 ? 14.445 14.82 0.721 1 94.56 156 ILE A C 1
ATOM 1247 O O . ILE A 1 156 ? 14.75 15.102 1.883 1 94.56 156 ILE A O 1
ATOM 1251 N N . GLY A 1 157 ? 14.922 13.812 0.1 1 92.88 157 GLY A N 1
ATOM 1252 C CA . GLY A 1 157 ? 15.891 12.93 0.726 1 92.88 157 GLY A CA 1
ATOM 1253 C C . GLY A 1 157 ? 17.234 13.594 0.966 1 92.88 157 GLY A C 1
ATOM 1254 O O . GLY A 1 157 ? 18.062 13.078 1.724 1 92.88 157 GLY A O 1
ATOM 1255 N N . GLY A 1 158 ? 17.438 14.734 0.384 1 91.69 158 GLY A N 1
ATOM 1256 C CA . GLY A 1 158 ? 18.672 15.477 0.594 1 91.69 158 GLY A CA 1
ATOM 1257 C C . GLY A 1 158 ? 18.484 16.703 1.464 1 91.69 158 GLY A C 1
ATOM 1258 O O . GLY A 1 158 ? 19.438 17.453 1.688 1 91.69 158 GLY A O 1
ATOM 1259 N N . VAL A 1 159 ? 17.328 16.875 1.975 1 94.19 159 VAL A N 1
ATOM 1260 C CA . VAL A 1 159 ? 17 18.062 2.754 1 94.19 159 VAL A CA 1
ATOM 1261 C C . VAL A 1 159 ? 17.312 17.812 4.23 1 94.19 159 VAL A C 1
ATOM 1263 O O . VAL A 1 159 ? 16.844 16.844 4.812 1 94.19 159 VAL A O 1
ATOM 1266 N N . ASP A 1 160 ? 17.922 18.656 4.906 1 93.06 160 ASP A N 1
ATOM 1267 C CA . ASP A 1 160 ? 18.453 18.516 6.258 1 93.06 160 ASP A CA 1
ATOM 1268 C C . ASP A 1 160 ? 17.344 18.25 7.258 1 93.06 160 ASP A C 1
ATOM 1270 O O . ASP A 1 160 ? 17.438 17.344 8.086 1 93.06 160 ASP A O 1
ATOM 1274 N N . ARG A 1 161 ? 16.328 18.969 7.25 1 91.81 161 ARG A N 1
ATOM 1275 C CA . ARG A 1 161 ? 15.266 18.859 8.25 1 91.81 161 ARG A CA 1
ATOM 1276 C C . ARG A 1 161 ? 14.602 17.484 8.195 1 91.81 161 ARG A C 1
ATOM 1278 O O . ARG A 1 161 ? 13.914 17.078 9.141 1 91.81 161 ARG A O 1
ATOM 1285 N N . VAL A 1 162 ? 14.812 16.766 7.062 1 93.5 162 VAL A N 1
ATOM 1286 C CA . VAL A 1 162 ? 14.188 15.461 6.859 1 93.5 162 VAL A CA 1
ATOM 1287 C C . VAL A 1 162 ? 15.18 14.352 7.219 1 93.5 162 VAL A C 1
ATOM 1289 O O . VAL A 1 162 ? 14.773 13.266 7.633 1 93.5 162 VAL A O 1
ATOM 1292 N N . THR A 1 163 ? 16.469 14.719 7.141 1 93.06 163 THR A N 1
ATOM 1293 C CA . THR A 1 163 ? 17.438 13.633 7.184 1 93.06 163 THR A CA 1
ATOM 1294 C C . THR A 1 163 ? 18.312 13.742 8.43 1 93.06 163 THR A C 1
ATOM 1296 O O . THR A 1 163 ? 18.906 12.75 8.859 1 93.06 163 THR A O 1
ATOM 1299 N N . LYS A 1 164 ? 18.406 14.891 8.977 1 94.62 164 LYS A N 1
ATOM 1300 C CA . LYS A 1 164 ? 19.297 15.078 10.117 1 94.62 164 LYS A CA 1
ATOM 1301 C C . LYS A 1 164 ? 18.562 14.859 11.43 1 94.62 164 LYS A C 1
ATOM 1303 O O . LYS A 1 164 ? 17.562 15.547 11.711 1 94.62 164 LYS A O 1
ATOM 1308 N N . PRO A 1 165 ? 19.094 14.023 12.227 1 93.62 165 PRO A N 1
ATOM 1309 C CA . PRO A 1 165 ? 18.422 13.727 13.5 1 93.62 165 PRO A CA 1
ATOM 1310 C C . PRO A 1 165 ? 18.297 14.961 14.391 1 93.62 165 PRO A C 1
ATOM 1312 O O . PRO A 1 165 ? 17.281 15.133 15.07 1 93.62 165 PRO A O 1
ATOM 1315 N N . GLU A 1 166 ? 19.234 15.852 14.398 1 92.81 166 GLU A N 1
ATOM 1316 C CA . GLU A 1 166 ? 19.25 17.016 15.273 1 92.81 166 GLU A CA 1
ATOM 1317 C C . GLU A 1 166 ? 18.188 18.031 14.867 1 92.81 166 GLU A C 1
ATOM 1319 O O . GLU A 1 166 ? 17.828 18.906 15.656 1 92.81 166 GLU A O 1
ATOM 1324 N N . LEU A 1 167 ? 17.734 17.844 13.68 1 94 167 LEU A N 1
ATOM 1325 C CA . LEU A 1 167 ? 16.719 18.766 13.188 1 94 167 LEU A CA 1
ATOM 1326 C C . LEU A 1 167 ? 15.352 18.094 13.156 1 94 167 LEU A C 1
ATOM 1328 O O . LEU A 1 167 ? 14.414 18.594 12.531 1 94 167 LEU A O 1
ATOM 1332 N N . GLY A 1 168 ? 15.289 16.906 13.805 1 93.62 168 GLY A N 1
ATOM 1333 C CA . GLY A 1 168 ? 14.023 16.188 13.883 1 93.62 168 GLY A CA 1
ATOM 1334 C C . GLY A 1 168 ? 13.742 15.344 12.656 1 93.62 168 GLY A C 1
ATOM 1335 O O . GLY A 1 168 ? 12.586 15.07 12.336 1 93.62 168 GLY A O 1
ATOM 1336 N N . GLY A 1 169 ? 14.828 14.984 11.977 1 94.75 169 GLY A N 1
ATOM 1337 C CA . GLY A 1 169 ? 14.695 14.211 10.758 1 94.75 169 GLY A CA 1
ATOM 1338 C C . GLY A 1 169 ? 13.906 12.922 10.938 1 94.75 169 GLY A C 1
ATOM 1339 O O . GLY A 1 169 ? 14.195 12.141 11.844 1 94.75 169 GLY A O 1
ATOM 1340 N N . SER A 1 170 ? 12.938 12.711 10.062 1 96.94 170 SER A N 1
ATOM 1341 C CA . SER A 1 170 ? 12.078 11.531 10.023 1 96.94 170 SER A CA 1
ATOM 1342 C C . SER A 1 170 ? 11.117 11.586 8.836 1 96.94 170 SER A C 1
ATOM 1344 O O . SER A 1 170 ? 10.352 12.547 8.695 1 96.94 170 SER A O 1
ATOM 1346 N N . SER A 1 171 ? 11.172 10.547 8.016 1 97 171 SER A N 1
ATOM 1347 C CA . SER A 1 171 ? 10.219 10.461 6.91 1 97 171 SER A CA 1
ATOM 1348 C C . SER A 1 171 ? 8.781 10.367 7.418 1 97 171 SER A C 1
ATOM 1350 O O . SER A 1 171 ? 7.883 11.008 6.879 1 97 171 SER A O 1
ATOM 1352 N N . LEU A 1 172 ? 8.586 9.625 8.477 1 97.75 172 LEU A N 1
ATOM 1353 C CA . LEU A 1 172 ? 7.258 9.414 9.039 1 97.75 172 LEU A CA 1
ATOM 1354 C C . LEU A 1 172 ? 6.684 10.711 9.594 1 97.75 172 LEU A C 1
ATOM 1356 O O . LEU A 1 172 ? 5.535 11.055 9.32 1 97.75 172 LEU A O 1
ATOM 1360 N N . LEU A 1 173 ? 7.48 11.453 10.312 1 97.62 173 LEU A N 1
ATOM 1361 C CA . LEU A 1 173 ? 7.008 12.703 10.898 1 97.62 173 LEU A CA 1
ATOM 1362 C C . LEU A 1 173 ? 6.758 13.75 9.812 1 97.62 173 LEU A C 1
ATOM 1364 O O . LEU A 1 173 ? 5.77 14.484 9.867 1 97.62 173 LEU A O 1
ATOM 1368 N N . ASP A 1 174 ? 7.621 13.781 8.828 1 97.12 174 ASP A N 1
ATOM 1369 C CA . ASP A 1 174 ? 7.566 14.836 7.816 1 97.12 174 ASP A CA 1
ATOM 1370 C C . ASP A 1 174 ? 6.438 14.578 6.82 1 97.12 174 ASP A C 1
ATOM 1372 O O . ASP A 1 174 ? 5.648 15.484 6.523 1 97.12 174 ASP A O 1
ATOM 1376 N N . ILE A 1 175 ? 6.391 13.367 6.277 1 98.06 175 ILE A N 1
ATOM 1377 C CA . ILE A 1 175 ? 5.422 13.148 5.211 1 98.06 175 ILE A CA 1
ATOM 1378 C C . ILE A 1 175 ? 4.488 12 5.586 1 98.06 175 ILE A C 1
ATOM 1380 O O . ILE A 1 175 ? 3.35 11.938 5.117 1 98.06 175 ILE A O 1
ATOM 1384 N N . GLY A 1 176 ? 4.914 11.102 6.488 1 98.5 176 GLY A N 1
ATOM 1385 C CA . GLY A 1 176 ? 4.105 9.961 6.891 1 98.5 176 GLY A CA 1
ATOM 1386 C C . GLY A 1 176 ? 2.828 10.352 7.602 1 98.5 176 GLY A C 1
ATOM 1387 O O . GLY A 1 176 ? 1.823 9.641 7.523 1 98.5 176 GLY A O 1
ATOM 1388 N N . ILE A 1 177 ? 2.846 11.445 8.25 1 98.69 177 ILE A N 1
ATOM 1389 C CA . ILE A 1 177 ? 1.678 11.922 8.984 1 98.69 177 ILE A CA 1
ATOM 1390 C C . ILE A 1 177 ? 0.51 12.117 8.023 1 98.69 177 ILE A C 1
ATOM 1392 O O . ILE A 1 177 ? -0.651 11.945 8.398 1 98.69 177 ILE A O 1
ATOM 1396 N N . TYR A 1 178 ? 0.752 12.406 6.742 1 98.88 178 TYR A N 1
ATOM 1397 C CA . TYR A 1 178 ? -0.314 12.68 5.785 1 98.88 178 TYR A CA 1
ATOM 1398 C C . TYR A 1 178 ? -1.03 11.398 5.379 1 98.88 178 TYR A C 1
ATOM 1400 O O . TYR A 1 178 ? -2.252 11.391 5.207 1 98.88 178 TYR A O 1
ATOM 1408 N N . VAL A 1 179 ? -0.281 10.32 5.199 1 98.94 179 VAL A N 1
ATOM 1409 C CA . VAL A 1 179 ? -0.95 9.07 4.832 1 98.94 179 VAL A CA 1
ATOM 1410 C C . VAL A 1 179 ? -1.734 8.539 6.023 1 98.94 179 VAL A C 1
ATOM 1412 O O . VAL A 1 179 ? -2.834 8 5.863 1 98.94 179 VAL A O 1
ATOM 1415 N N . ILE A 1 180 ? -1.193 8.719 7.215 1 98.94 180 ILE A N 1
ATOM 1416 C CA . ILE A 1 180 ? -1.893 8.305 8.43 1 98.94 180 ILE A CA 1
ATOM 1417 C C . ILE A 1 180 ? -3.148 9.156 8.609 1 98.94 180 ILE A C 1
ATOM 1419 O O . ILE A 1 180 ? -4.219 8.633 8.93 1 98.94 180 ILE A O 1
ATOM 1423 N N . HIS A 1 181 ? -2.99 10.453 8.383 1 98.88 181 HIS A N 1
ATOM 1424 C CA . HIS A 1 181 ? -4.129 11.367 8.461 1 98.88 181 HIS A CA 1
ATOM 1425 C C . HIS A 1 181 ? -5.25 10.922 7.523 1 98.88 181 HIS A C 1
ATOM 1427 O O . HIS A 1 181 ? -6.422 10.938 7.902 1 98.88 181 HIS A O 1
ATOM 1433 N N . PHE A 1 182 ? -4.91 10.547 6.32 1 98.88 182 PHE A N 1
ATOM 1434 C CA . PHE A 1 182 ? -5.91 10.141 5.344 1 98.88 182 PHE A CA 1
ATOM 1435 C C . PHE A 1 182 ? -6.719 8.953 5.855 1 98.88 182 PHE A C 1
ATOM 1437 O O . PHE A 1 182 ? -7.949 8.977 5.832 1 98.88 182 PHE A O 1
ATOM 1444 N N . ALA A 1 183 ? -6.027 7.934 6.32 1 98.81 183 ALA A N 1
ATOM 1445 C CA . ALA A 1 183 ? -6.707 6.758 6.863 1 98.81 183 ALA A CA 1
ATOM 1446 C C . ALA A 1 183 ? -7.602 7.137 8.039 1 98.81 183 ALA A C 1
ATOM 1448 O O . ALA A 1 183 ? -8.758 6.711 8.109 1 98.81 183 ALA A O 1
ATOM 1449 N N . GLN A 1 184 ? -7.043 7.941 8.969 1 98.62 184 GLN A N 1
ATOM 1450 C CA . GLN A 1 184 ? -7.781 8.344 10.164 1 98.62 184 GLN A CA 1
ATOM 1451 C C . GLN A 1 184 ? -9.031 9.133 9.797 1 98.62 184 GLN A C 1
ATOM 1453 O O . GLN A 1 184 ? -10.086 8.953 10.422 1 98.62 184 GLN A O 1
ATOM 1458 N N . LEU A 1 185 ? -8.875 9.977 8.789 1 98.38 185 LEU A N 1
ATOM 1459 C CA . LEU A 1 185 ? -10.031 10.75 8.352 1 98.38 185 LEU A CA 1
ATOM 1460 C C . LEU A 1 185 ? -11.148 9.836 7.859 1 98.38 185 LEU A C 1
ATOM 1462 O O . LEU A 1 185 ? -12.297 9.977 8.266 1 98.38 185 LEU A O 1
ATOM 1466 N N . ILE A 1 186 ? -10.805 8.875 7.055 1 98.31 186 ILE A N 1
ATOM 1467 C CA . ILE A 1 186 ? -11.789 7.996 6.43 1 98.31 186 ILE A CA 1
ATOM 1468 C C . ILE A 1 186 ? -12.461 7.129 7.492 1 98.31 186 ILE A C 1
ATOM 1470 O O . ILE A 1 186 ? -13.664 6.875 7.426 1 98.31 186 ILE A O 1
ATOM 1474 N N . PHE A 1 187 ? -11.68 6.73 8.469 1 97.75 187 PHE A N 1
ATOM 1475 C CA . PHE A 1 187 ? -12.227 5.824 9.477 1 97.75 187 PHE A CA 1
ATOM 1476 C C . PHE A 1 187 ? -12.586 6.582 10.742 1 97.75 187 PHE A C 1
ATOM 1478 O O . PHE A 1 187 ? -12.547 6.023 11.844 1 97.75 187 PHE A O 1
ATOM 1485 N N . LYS A 1 188 ? -12.766 7.887 10.672 1 96.81 188 LYS A N 1
ATOM 1486 C CA . LYS A 1 188 ? -13.398 8.758 11.664 1 96.81 188 LYS A CA 1
ATOM 1487 C C . LYS A 1 188 ? -12.539 8.859 12.922 1 96.81 188 LYS A C 1
ATOM 1489 O O . LYS A 1 188 ? -13.07 8.867 14.039 1 96.81 188 LYS A O 1
ATOM 1494 N N . ASP A 1 189 ? -11.258 8.781 12.719 1 97.94 189 ASP A N 1
ATOM 1495 C CA . ASP A 1 189 ? -10.25 9.023 13.75 1 97.94 189 ASP A CA 1
ATOM 1496 C C . ASP A 1 189 ? -10.336 7.969 14.859 1 97.94 189 ASP A C 1
ATOM 1498 O O . ASP A 1 189 ? -9.898 8.211 15.984 1 97.94 189 ASP A O 1
ATOM 1502 N N . VAL A 1 190 ? -10.914 6.809 14.516 1 97.75 190 VAL A N 1
ATOM 1503 C CA . VAL A 1 190 ? -10.867 5.672 15.422 1 97.75 190 VAL A CA 1
ATOM 1504 C C . VAL A 1 190 ? -9.445 5.137 15.508 1 97.75 190 VAL A C 1
ATOM 1506 O O . VAL A 1 190 ? -8.742 5.059 14.5 1 97.75 190 VAL A O 1
ATOM 1509 N N . TYR A 1 191 ? -9.055 4.848 16.766 1 98.69 191 TYR A N 1
ATOM 1510 C CA . TYR A 1 191 ? -7.73 4.258 16.922 1 98.69 191 TYR A CA 1
ATOM 1511 C C . TYR A 1 191 ? -7.715 2.822 16.406 1 98.69 191 TYR A C 1
ATOM 1513 O O . TYR A 1 191 ? -8.602 2.027 16.734 1 98.69 191 TYR A O 1
ATOM 1521 N N . PRO A 1 192 ? -6.797 2.447 15.578 1 98.75 192 PRO A N 1
ATOM 1522 C CA . PRO A 1 192 ? -6.746 1.087 15.039 1 98.75 192 PRO A CA 1
ATOM 1523 C C . PRO A 1 192 ? -6.496 0.035 16.125 1 98.75 192 PRO A C 1
ATOM 1525 O O . PRO A 1 192 ? -5.801 0.307 17.109 1 98.75 192 PRO A O 1
ATOM 1528 N N . SER A 1 193 ? -7.031 -1.147 15.922 1 98.69 193 SER A N 1
ATOM 1529 C CA . SER A 1 193 ? -6.828 -2.256 16.844 1 98.69 193 SER A CA 1
ATOM 1530 C C . SER A 1 193 ? -5.465 -2.908 16.641 1 98.69 193 SER A C 1
ATOM 1532 O O . SER A 1 193 ? -4.922 -3.523 17.562 1 98.69 193 SER A O 1
ATOM 1534 N N . GLU A 1 194 ? -4.902 -2.828 15.43 1 98.75 194 GLU A N 1
ATOM 1535 C CA . GLU A 1 194 ? -3.566 -3.33 15.125 1 98.75 194 GLU A CA 1
ATOM 1536 C C . GLU A 1 194 ? -2.781 -2.33 14.281 1 98.75 194 GLU A C 1
ATOM 1538 O O . GLU A 1 194 ? -3.332 -1.714 13.367 1 98.75 194 GLU A O 1
ATOM 1543 N N . ILE A 1 195 ? -1.547 -2.125 14.617 1 98.88 195 ILE A N 1
ATOM 1544 C CA . ILE A 1 195 ? -0.581 -1.323 13.875 1 98.88 195 ILE A CA 1
ATOM 1545 C C . ILE A 1 195 ? 0.661 -2.158 13.578 1 98.88 195 ILE A C 1
ATOM 1547 O O . ILE A 1 195 ? 1.312 -2.666 14.492 1 98.88 195 ILE A O 1
ATOM 1551 N N . ARG A 1 196 ? 0.943 -2.33 12.312 1 98.81 196 ARG A N 1
ATOM 1552 C CA . ARG A 1 196 ? 2.135 -3.051 11.875 1 98.81 196 ARG A CA 1
ATOM 1553 C C . ARG A 1 196 ? 2.971 -2.195 10.93 1 98.81 196 ARG A C 1
ATOM 1555 O O . ARG A 1 196 ? 2.449 -1.632 9.961 1 98.81 196 ARG A O 1
ATOM 1562 N N . ALA A 1 197 ? 4.234 -2.107 11.234 1 98.75 197 ALA A N 1
ATOM 1563 C CA . ALA A 1 197 ? 5.102 -1.279 10.398 1 98.75 197 ALA A CA 1
ATOM 1564 C C . ALA A 1 197 ? 6.465 -1.934 10.211 1 98.75 197 ALA A C 1
ATOM 1566 O O . ALA A 1 197 ? 6.988 -2.572 11.125 1 98.75 197 ALA A O 1
ATOM 1567 N N . VAL A 1 198 ? 6.984 -1.857 9.023 1 98.81 198 VAL A N 1
ATOM 1568 C CA . VAL A 1 198 ? 8.391 -2.117 8.734 1 98.81 198 VAL A CA 1
ATOM 1569 C C . VAL A 1 198 ? 9.008 -0.904 8.047 1 98.81 198 VAL A C 1
ATOM 1571 O O . VAL A 1 198 ? 8.305 -0.111 7.418 1 98.81 198 VAL A O 1
ATOM 1574 N N . GLY A 1 199 ? 10.281 -0.726 8.219 1 98.38 199 GLY A N 1
ATOM 1575 C CA . GLY A 1 199 ? 10.906 0.428 7.594 1 98.38 199 GLY A CA 1
ATOM 1576 C C . GLY A 1 199 ? 12.422 0.361 7.598 1 98.38 199 GLY A C 1
ATOM 1577 O O . GLY A 1 199 ? 13.008 -0.568 8.164 1 98.38 199 GLY A O 1
ATOM 1578 N N . GLU A 1 200 ? 12.984 1.235 6.875 1 97.44 200 GLU A N 1
ATOM 1579 C CA . GLU A 1 200 ? 14.43 1.404 6.824 1 97.44 200 GLU A CA 1
ATOM 1580 C C . GLU A 1 200 ? 14.883 2.566 7.703 1 97.44 200 GLU A C 1
ATOM 1582 O O . GLU A 1 200 ? 14.336 3.67 7.613 1 97.44 200 GLU A O 1
ATOM 1587 N N . ILE A 1 201 ? 15.828 2.316 8.586 1 96.94 201 ILE A N 1
ATOM 1588 C CA . ILE A 1 201 ? 16.391 3.287 9.523 1 96.94 201 ILE A CA 1
ATOM 1589 C C . ILE A 1 201 ? 17.875 3.49 9.234 1 96.94 201 ILE A C 1
ATOM 1591 O O . ILE A 1 201 ? 18.609 2.521 9.078 1 96.94 201 ILE A O 1
ATOM 1595 N N . THR A 1 202 ? 18.266 4.727 9.109 1 95.5 202 THR A N 1
ATOM 1596 C CA . THR A 1 202 ? 19.672 5.039 8.914 1 95.5 202 THR A CA 1
ATOM 1597 C C . THR A 1 202 ? 20.484 4.699 10.172 1 95.5 202 THR A C 1
ATOM 1599 O O . THR A 1 202 ? 19.906 4.504 11.242 1 95.5 202 THR A O 1
ATOM 1602 N N . PRO A 1 203 ? 21.766 4.66 10.016 1 94.38 203 PRO A N 1
ATOM 1603 C CA . PRO A 1 203 ? 22.594 4.367 11.18 1 94.38 203 PRO A CA 1
ATOM 1604 C C . PRO A 1 203 ? 22.406 5.375 12.312 1 94.38 203 PRO A C 1
ATOM 1606 O O . PRO A 1 203 ? 22.578 5.035 13.484 1 94.38 203 PRO A O 1
ATOM 1609 N N . ASP A 1 204 ? 22 6.539 12 1 93.69 204 ASP A N 1
ATOM 1610 C CA . ASP A 1 204 ? 21.844 7.566 13.023 1 93.69 204 ASP A CA 1
ATOM 1611 C C . ASP A 1 204 ? 20.422 7.566 13.586 1 93.69 204 ASP A C 1
ATOM 1613 O O . ASP A 1 204 ? 20.047 8.453 14.359 1 93.69 204 ASP A O 1
ATOM 1617 N N . GLY A 1 205 ? 19.641 6.617 13.125 1 95.25 205 GLY A N 1
ATOM 1618 C CA . GLY A 1 205 ? 18.359 6.375 13.766 1 95.25 205 GLY A CA 1
ATOM 1619 C C . GLY A 1 205 ? 17.203 7.043 13.055 1 95.25 205 GLY A C 1
ATOM 1620 O O . GLY A 1 205 ? 16.078 7.055 13.562 1 95.25 205 GLY A O 1
ATOM 1621 N N . VAL A 1 206 ? 17.406 7.57 11.836 1 96.94 206 VAL A N 1
ATOM 1622 C CA . VAL A 1 206 ? 16.375 8.305 11.109 1 96.94 206 VAL A CA 1
ATOM 1623 C C . VAL A 1 206 ? 15.648 7.355 10.156 1 96.94 206 VAL A C 1
ATOM 1625 O O . VAL A 1 206 ? 16.281 6.645 9.375 1 96.94 206 VAL A O 1
ATOM 1628 N N . ASP A 1 207 ? 14.344 7.301 10.281 1 97.56 207 ASP A N 1
ATOM 1629 C CA . ASP A 1 207 ? 13.578 6.5 9.328 1 97.56 207 ASP A CA 1
ATOM 1630 C C . ASP A 1 207 ? 13.516 7.184 7.965 1 97.56 207 ASP A C 1
ATOM 1632 O O . ASP A 1 207 ? 13.305 8.398 7.883 1 97.56 207 ASP A O 1
ATOM 1636 N N . VAL A 1 208 ? 13.656 6.414 6.863 1 97.5 208 VAL A N 1
ATOM 1637 C CA . VAL A 1 208 ? 13.727 7.023 5.539 1 97.5 208 VAL A CA 1
ATOM 1638 C C . VAL A 1 208 ? 12.656 6.422 4.633 1 97.5 208 VAL A C 1
ATOM 1640 O O . VAL A 1 208 ? 12.344 6.973 3.574 1 97.5 208 VAL A O 1
ATOM 1643 N N . GLN A 1 209 ? 12.086 5.363 4.98 1 97.88 209 GLN A N 1
ATOM 1644 C CA . GLN A 1 209 ? 10.961 4.734 4.285 1 97.88 209 GLN A CA 1
ATOM 1645 C C . GLN A 1 209 ? 10.211 3.783 5.211 1 97.88 209 GLN A C 1
ATOM 1647 O O . GLN A 1 209 ? 10.812 3.096 6.031 1 97.88 209 GLN A O 1
ATOM 1652 N N . THR A 1 210 ? 8.891 3.742 5.062 1 98.56 210 THR A N 1
ATOM 1653 C CA . THR A 1 210 ? 8.062 2.961 5.977 1 98.56 210 THR A CA 1
ATOM 1654 C C . THR A 1 210 ? 6.84 2.402 5.262 1 98.56 210 THR A C 1
ATOM 1656 O O . THR A 1 210 ? 6.219 3.094 4.453 1 98.56 210 THR A O 1
ATOM 1659 N N . CYS A 1 211 ? 6.527 1.094 5.441 1 98.81 211 CYS A N 1
ATOM 1660 C CA . CYS A 1 211 ? 5.238 0.484 5.137 1 98.81 211 CYS A CA 1
ATOM 1661 C C . CYS A 1 211 ? 4.418 0.282 6.402 1 98.81 211 CYS A C 1
ATOM 1663 O O . CYS A 1 211 ? 4.906 -0.282 7.383 1 98.81 211 CYS A O 1
ATOM 1665 N N . ILE A 1 212 ? 3.223 0.771 6.355 1 98.94 212 ILE A N 1
ATOM 1666 C CA . ILE A 1 212 ? 2.342 0.701 7.516 1 98.94 212 ILE A CA 1
ATOM 1667 C C . ILE A 1 212 ? 1.05 -0.022 7.141 1 98.94 212 ILE A C 1
ATOM 1669 O O . ILE A 1 212 ? 0.442 0.275 6.109 1 98.94 212 ILE A O 1
ATOM 1673 N N . SER A 1 213 ? 0.63 -0.953 7.953 1 98.88 213 SER A N 1
ATOM 1674 C CA . SER A 1 213 ? -0.675 -1.6 7.863 1 98.88 213 SER A CA 1
ATOM 1675 C C . SER A 1 213 ? -1.491 -1.371 9.133 1 98.88 213 SER A C 1
ATOM 1677 O O . SER A 1 213 ? -1.035 -1.684 10.234 1 98.88 213 SER A O 1
ATOM 1679 N N . LEU A 1 214 ? -2.637 -0.818 8.938 1 98.94 214 LEU A N 1
ATOM 1680 C CA . LEU A 1 214 ? -3.547 -0.602 10.062 1 98.94 214 LEU A CA 1
ATOM 1681 C C . LEU A 1 214 ? -4.789 -1.478 9.93 1 98.94 214 LEU A C 1
ATOM 1683 O O . LEU A 1 214 ? -5.324 -1.642 8.828 1 98.94 214 LEU A O 1
ATOM 1687 N N . LYS A 1 215 ? -5.215 -2.02 11.031 1 98.88 215 LYS A N 1
ATOM 1688 C CA . LYS A 1 215 ? -6.52 -2.664 11.148 1 98.88 215 LYS A CA 1
ATOM 1689 C C . LYS A 1 215 ? -7.402 -1.944 12.164 1 98.88 215 LYS A C 1
ATOM 1691 O O . LYS A 1 215 ? -6.977 -1.695 13.297 1 98.88 215 LYS A O 1
ATOM 1696 N N . TYR A 1 216 ? -8.547 -1.635 11.742 1 98.56 216 TYR A N 1
ATOM 1697 C CA . TYR A 1 216 ? -9.492 -0.962 12.625 1 98.56 216 TYR A CA 1
ATOM 1698 C C . TYR A 1 216 ? -10.414 -1.968 13.305 1 98.56 216 TYR A C 1
ATOM 1700 O O . TYR A 1 216 ? -10.57 -3.096 12.828 1 98.56 216 TYR A O 1
ATOM 1708 N N . PRO A 1 217 ? -11.016 -1.618 14.438 1 97.44 217 PRO A N 1
ATOM 1709 C CA . PRO A 1 217 ? -11.906 -2.541 15.148 1 97.44 217 PRO A CA 1
ATOM 1710 C C . PRO A 1 217 ? -13.023 -3.086 14.258 1 97.44 217 PRO A C 1
ATOM 1712 O O . PRO A 1 217 ? -13.477 -4.219 14.453 1 97.44 217 PRO A O 1
ATOM 1715 N N . SER A 1 218 ? -13.438 -2.391 13.234 1 95.19 218 SER A N 1
ATOM 1716 C CA . SER A 1 218 ? -14.492 -2.793 12.312 1 95.19 218 SER A CA 1
ATOM 1717 C C . SER A 1 218 ? -13.992 -3.869 11.352 1 95.19 218 SER A C 1
ATOM 1719 O O . SER A 1 218 ? -14.781 -4.445 10.594 1 95.19 218 SER A O 1
ATOM 1721 N N . GLY A 1 219 ? -12.727 -4.113 11.328 1 95.12 219 GLY A N 1
ATOM 1722 C CA . GLY A 1 219 ? -12.141 -5.074 10.406 1 95.12 219 GLY A CA 1
ATOM 1723 C C . GLY A 1 219 ? -11.562 -4.434 9.156 1 95.12 219 GLY A C 1
ATOM 1724 O O . GLY A 1 219 ? -10.859 -5.082 8.391 1 95.12 219 GLY A O 1
ATOM 1725 N N . LYS A 1 220 ? -11.797 -3.117 9 1 97.31 220 LYS A N 1
ATOM 1726 C CA . LYS A 1 220 ? -11.328 -2.379 7.828 1 97.31 220 LYS A CA 1
ATOM 1727 C C . LYS A 1 220 ? -9.82 -2.131 7.902 1 97.31 220 LYS A C 1
ATOM 1729 O O . LYS A 1 220 ? -9.234 -2.145 8.984 1 97.31 220 LYS A O 1
ATOM 1734 N N . LEU A 1 221 ? -9.242 -1.958 6.719 1 98.75 221 LEU A N 1
ATOM 1735 C CA . LEU A 1 221 ? -7.781 -1.937 6.684 1 98.75 221 LEU A CA 1
ATOM 1736 C C . LEU A 1 221 ? -7.273 -0.665 6.012 1 98.75 221 LEU A C 1
ATOM 1738 O O . LEU A 1 221 ? -7.984 -0.048 5.219 1 98.75 221 LEU A O 1
ATOM 1742 N N . ALA A 1 222 ? -6.062 -0.285 6.328 1 98.88 222 ALA A N 1
ATOM 1743 C CA . ALA A 1 222 ? -5.328 0.764 5.625 1 98.88 222 ALA A CA 1
ATOM 1744 C C . ALA A 1 222 ? -3.912 0.306 5.285 1 98.88 222 ALA A C 1
ATOM 1746 O O . ALA A 1 222 ? -3.227 -0.288 6.121 1 98.88 222 ALA A O 1
ATOM 1747 N N . SER A 1 223 ? -3.516 0.458 4.082 1 98.88 223 SER A N 1
ATOM 1748 C CA . SER A 1 223 ? -2.156 0.231 3.605 1 98.88 223 SER A CA 1
ATOM 1749 C C . SER A 1 223 ? -1.471 1.544 3.242 1 98.88 223 SER A C 1
ATOM 1751 O O . SER A 1 223 ? -1.865 2.213 2.287 1 98.88 223 SER A O 1
ATOM 1753 N N . LEU A 1 224 ? -0.42 1.872 3.973 1 98.94 224 LEU A N 1
ATOM 1754 C CA . LEU A 1 224 ? 0.209 3.184 3.859 1 98.94 224 LEU A CA 1
ATOM 1755 C C . LEU A 1 224 ? 1.711 3.047 3.635 1 98.94 224 LEU A C 1
ATOM 1757 O O . LEU A 1 224 ? 2.355 2.18 4.227 1 98.94 224 LEU A O 1
ATOM 1761 N N . THR A 1 225 ? 2.279 3.957 2.76 1 98.88 225 THR A N 1
ATOM 1762 C CA . THR A 1 225 ? 3.707 3.883 2.469 1 98.88 225 THR A CA 1
ATOM 1763 C C . THR A 1 225 ? 4.312 5.277 2.371 1 98.88 225 THR A C 1
ATOM 1765 O O . THR A 1 225 ? 3.697 6.191 1.815 1 98.88 225 THR A O 1
ATOM 1768 N N . THR A 1 226 ? 5.461 5.449 2.922 1 98.62 226 THR A N 1
ATOM 1769 C CA . THR A 1 226 ? 6.238 6.672 2.773 1 98.62 226 THR A CA 1
ATOM 1770 C C . THR A 1 226 ? 7.66 6.355 2.312 1 98.62 226 THR A C 1
ATOM 1772 O O . THR A 1 226 ? 8.18 5.273 2.586 1 98.62 226 THR A O 1
ATOM 1775 N N . SER A 1 227 ? 8.289 7.344 1.591 1 98.5 227 SER A N 1
ATOM 1776 C CA . SER A 1 227 ? 9.68 7.168 1.175 1 98.5 227 SER A CA 1
ATOM 1777 C C . SER A 1 227 ? 10.328 8.5 0.841 1 98.5 227 SER A C 1
ATOM 1779 O O . SER A 1 227 ? 9.734 9.344 0.164 1 98.5 227 SER A O 1
ATOM 1781 N N . VAL A 1 228 ? 11.523 8.711 1.368 1 97.81 228 VAL A N 1
ATOM 1782 C CA . VAL A 1 228 ? 12.312 9.844 0.893 1 97.81 228 VAL A CA 1
ATOM 1783 C C . VAL A 1 228 ? 13.438 9.352 -0.015 1 97.81 228 VAL A C 1
ATOM 1785 O O . VAL A 1 228 ? 14.391 10.086 -0.285 1 97.81 228 VAL A O 1
ATOM 1788 N N . LEU A 1 229 ? 13.398 8.062 -0.458 1 97.38 229 LEU A N 1
ATOM 1789 C CA . LEU A 1 229 ? 14.406 7.445 -1.313 1 97.38 229 LEU A CA 1
ATOM 1790 C C . LEU A 1 229 ? 13.914 7.352 -2.752 1 97.38 229 LEU A C 1
ATOM 1792 O O . LEU A 1 229 ? 14.719 7.27 -3.686 1 97.38 229 LEU A O 1
ATOM 1796 N N . ALA A 1 230 ? 12.594 7.344 -2.928 1 97.81 230 ALA A N 1
ATOM 1797 C CA . ALA A 1 230 ? 12 7.18 -4.25 1 97.81 230 ALA A CA 1
ATOM 1798 C C . ALA A 1 230 ? 10.719 8 -4.379 1 97.81 230 ALA A C 1
ATOM 1800 O O . ALA A 1 230 ? 10.07 8.32 -3.379 1 97.81 230 ALA A O 1
ATOM 1801 N N . ASP A 1 231 ? 10.375 8.328 -5.613 1 98.19 231 ASP A N 1
ATOM 1802 C CA . ASP A 1 231 ? 9.086 8.938 -5.895 1 98.19 231 ASP A CA 1
ATOM 1803 C C . ASP A 1 231 ? 7.969 7.895 -5.898 1 98.19 231 ASP A C 1
ATOM 1805 O O . ASP A 1 231 ? 8.039 6.906 -6.637 1 98.19 231 ASP A O 1
ATOM 1809 N N . LEU A 1 232 ? 7.004 8.078 -5.047 1 98.5 232 LEU A N 1
ATOM 1810 C CA . LEU A 1 232 ? 5.797 7.262 -5.039 1 98.5 232 LEU A CA 1
ATOM 1811 C C . LEU A 1 232 ? 4.645 7.988 -5.727 1 98.5 232 LEU A C 1
ATOM 1813 O O . LEU A 1 232 ? 4.789 9.141 -6.133 1 98.5 232 LEU A O 1
ATOM 1817 N N . PRO A 1 233 ? 3.512 7.32 -5.898 1 98.06 233 PRO A N 1
ATOM 1818 C CA . PRO A 1 233 ? 2.4 7.934 -6.629 1 98.06 233 PRO A CA 1
ATOM 1819 C C . PRO A 1 233 ? 1.892 9.211 -5.965 1 98.06 233 PRO A C 1
ATOM 1821 O O . PRO A 1 233 ? 1.459 10.141 -6.652 1 98.06 233 PRO A O 1
ATOM 1824 N N . CYS A 1 234 ? 1.923 9.258 -4.641 1 98.75 234 CYS A N 1
ATOM 1825 C CA . CYS A 1 234 ? 1.42 10.391 -3.865 1 98.75 234 CYS A CA 1
ATOM 1826 C C . CYS A 1 234 ? -0.066 10.609 -4.125 1 98.75 234 CYS A C 1
ATOM 1828 O O . CYS A 1 234 ? -0.504 11.742 -4.324 1 98.75 234 CYS A O 1
ATOM 1830 N N . GLU A 1 235 ? -0.757 9.547 -4.211 1 98.75 235 GLU A N 1
ATOM 1831 C CA . GLU A 1 235 ? -2.211 9.484 -4.316 1 98.75 235 GLU A CA 1
ATOM 1832 C C . GLU A 1 235 ? -2.814 8.719 -3.139 1 98.75 235 GLU A C 1
ATOM 1834 O O . GLU A 1 235 ? -2.094 8.07 -2.379 1 98.75 235 GLU A O 1
ATOM 1839 N N . ALA A 1 236 ? -4.027 8.867 -2.92 1 98.88 236 ALA A N 1
ATOM 1840 C CA . ALA A 1 236 ? -4.773 8.133 -1.902 1 98.88 236 ALA A CA 1
ATOM 1841 C C . ALA A 1 236 ? -6.105 7.629 -2.455 1 98.88 236 ALA A C 1
ATOM 1843 O O . ALA A 1 236 ? -6.77 8.328 -3.219 1 98.88 236 ALA A O 1
ATOM 1844 N N . THR A 1 237 ? -6.48 6.418 -2.137 1 98.88 237 THR A N 1
ATOM 1845 C CA . THR A 1 237 ? -7.695 5.82 -2.68 1 98.88 237 THR A CA 1
ATOM 1846 C C . THR A 1 237 ? -8.5 5.133 -1.58 1 98.88 237 THR A C 1
ATOM 1848 O O . THR A 1 237 ? -7.93 4.473 -0.708 1 98.88 237 THR A O 1
ATOM 1851 N N . VAL A 1 238 ? -9.773 5.316 -1.562 1 98.88 238 VAL A N 1
ATOM 1852 C CA . VAL A 1 238 ? -10.742 4.609 -0.725 1 98.88 238 VAL A CA 1
ATOM 1853 C C . VAL A 1 238 ?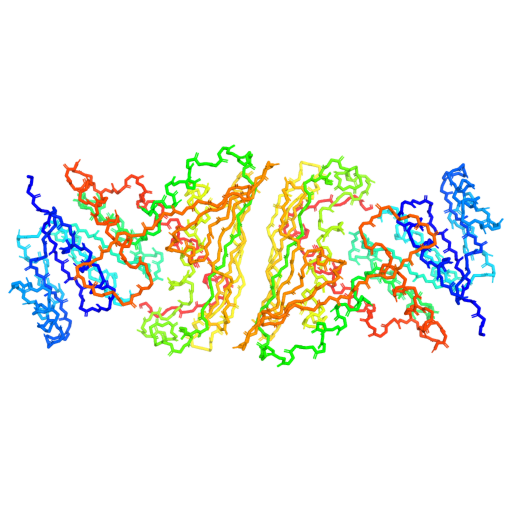 -11.461 3.545 -1.55 1 98.88 238 VAL A C 1
ATOM 1855 O O . VAL A 1 238 ? -12.023 3.846 -2.604 1 98.88 238 VAL A O 1
ATOM 1858 N N . PHE A 1 239 ? -11.453 2.342 -1.087 1 98.81 239 PHE A N 1
ATOM 1859 C CA . PHE A 1 239 ? -12.086 1.241 -1.803 1 98.81 239 PHE A CA 1
ATOM 1860 C C . PHE A 1 239 ? -13.344 0.779 -1.078 1 98.81 239 PHE A C 1
ATOM 1862 O O . PHE A 1 239 ? -13.289 0.403 0.094 1 98.81 239 PHE A O 1
ATOM 1869 N N . GLY A 1 240 ? -14.438 0.786 -1.805 1 98.31 240 GLY A N 1
ATOM 1870 C CA . GLY A 1 240 ? -15.703 0.328 -1.258 1 98.31 240 GLY A CA 1
ATOM 1871 C C . GLY A 1 240 ? -16.312 -0.814 -2.047 1 98.31 240 GLY A C 1
ATOM 1872 O O . GLY A 1 240 ? -15.758 -1.252 -3.053 1 98.31 240 GLY A O 1
ATOM 1873 N N . SER A 1 241 ? -17.406 -1.35 -1.542 1 96.69 241 SER A N 1
ATOM 1874 C CA . SER A 1 241 ? -18.094 -2.5 -2.117 1 96.69 241 SER A CA 1
ATOM 1875 C C . SER A 1 241 ? -18.672 -2.168 -3.488 1 96.69 241 SER A C 1
ATOM 1877 O O . SER A 1 241 ? -18.953 -3.068 -4.285 1 96.69 241 SER A O 1
ATOM 1879 N N . LYS A 1 242 ? -18.859 -0.886 -3.801 1 97.12 242 LYS A N 1
ATOM 1880 C CA . LYS A 1 242 ? -19.5 -0.507 -5.051 1 97.12 242 LYS A CA 1
ATOM 1881 C C . LYS A 1 242 ? -18.609 0.384 -5.898 1 97.12 242 LYS A C 1
ATOM 1883 O O . LYS A 1 242 ? -19.062 1.004 -6.859 1 97.12 242 LYS A O 1
ATOM 1888 N N . GLY A 1 243 ? -17.406 0.511 -5.465 1 97.81 243 GLY A N 1
ATOM 1889 C CA . GLY A 1 243 ? -16.484 1.337 -6.242 1 97.81 243 GLY A CA 1
ATOM 1890 C C . GLY A 1 243 ? -15.383 1.947 -5.406 1 97.81 243 GLY A C 1
ATOM 1891 O O . GLY A 1 243 ? -14.938 1.352 -4.426 1 97.81 243 GLY A O 1
ATOM 1892 N N . LYS A 1 244 ? -14.844 3.092 -5.93 1 98.69 244 LYS A N 1
ATOM 1893 C CA . LYS A 1 244 ? -13.719 3.703 -5.234 1 98.69 244 LYS A CA 1
ATOM 1894 C C . LYS A 1 244 ? -13.711 5.219 -5.418 1 98.69 244 LYS A C 1
ATOM 1896 O O . LYS A 1 244 ? -14.367 5.742 -6.32 1 98.69 244 LYS A O 1
ATOM 1901 N N . ILE A 1 245 ? -13.078 5.887 -4.559 1 98.81 245 ILE A N 1
ATOM 1902 C CA . ILE A 1 245 ? -12.758 7.305 -4.648 1 98.81 245 ILE A CA 1
ATOM 1903 C C . ILE A 1 245 ? -11.242 7.492 -4.625 1 98.81 245 ILE A C 1
ATOM 1905 O O . ILE A 1 245 ? -10.562 7.008 -3.715 1 98.81 245 ILE A O 1
ATOM 1909 N N . LYS A 1 246 ? -10.742 8.125 -5.625 1 98.75 246 LYS A N 1
ATOM 1910 C CA . LYS A 1 246 ? -9.312 8.406 -5.707 1 98.75 246 LYS A CA 1
ATOM 1911 C C . LYS A 1 246 ? -9.031 9.891 -5.539 1 98.75 246 LYS A C 1
ATOM 1913 O O . LYS A 1 246 ? -9.633 10.727 -6.23 1 98.75 246 LYS A O 1
ATOM 1918 N N . VAL A 1 247 ? -8.203 10.219 -4.539 1 98.81 247 VAL A N 1
ATOM 1919 C CA . VAL A 1 247 ? -7.652 11.562 -4.406 1 98.81 247 VAL A CA 1
ATOM 1920 C C . VAL A 1 247 ? -6.348 11.672 -5.188 1 98.81 247 VAL A C 1
ATOM 1922 O O . VAL A 1 247 ? -5.383 10.961 -4.895 1 98.81 247 VAL A O 1
ATOM 1925 N N . HIS A 1 248 ? -6.297 12.57 -6.168 1 98.5 248 HIS A N 1
ATOM 1926 C CA . HIS A 1 248 ? -5.176 12.633 -7.098 1 98.5 248 HIS A CA 1
ATOM 1927 C C . HIS A 1 248 ? -3.957 13.281 -6.449 1 98.5 248 HIS A C 1
ATOM 1929 O O . HIS A 1 248 ? -4.074 13.938 -5.41 1 98.5 248 HIS A O 1
ATOM 1935 N N . LYS A 1 249 ? -2.803 13.055 -7.012 1 98.38 249 LYS A N 1
ATOM 1936 C CA . LYS A 1 249 ? -1.557 13.711 -6.621 1 98.38 249 LYS A CA 1
ATOM 1937 C C . LYS A 1 249 ? -1.633 15.219 -6.84 1 98.38 249 LYS A C 1
ATOM 1939 O O . LYS A 1 249 ? -2.156 15.672 -7.859 1 98.38 249 LYS A O 1
ATOM 1944 N N . PRO A 1 250 ? -1.13 15.977 -5.902 1 98.56 250 PRO A N 1
ATOM 1945 C CA . PRO A 1 250 ? -0.623 15.547 -4.598 1 98.56 250 PRO A CA 1
ATOM 1946 C C . PRO A 1 250 ? -1.728 15.391 -3.555 1 98.56 250 PRO A C 1
ATOM 1948 O O . PRO A 1 250 ? -2.395 16.375 -3.211 1 98.56 250 PRO A O 1
ATOM 1951 N N . PHE A 1 251 ? -1.878 14.219 -3.021 1 98.81 251 PHE A N 1
ATOM 1952 C CA . PHE A 1 251 ? -3.07 13.914 -2.234 1 98.81 251 PHE A CA 1
ATOM 1953 C C . PHE A 1 251 ? -3.092 14.734 -0.952 1 98.81 251 PHE A C 1
ATOM 1955 O O . PHE A 1 251 ? -4.133 14.852 -0.298 1 98.81 251 PHE A O 1
ATOM 1962 N N . TRP A 1 252 ? -1.93 15.266 -0.49 1 98.62 252 TRP A N 1
ATOM 1963 C CA . TRP A 1 252 ? -1.918 16.047 0.745 1 98.62 252 TRP A CA 1
ATOM 1964 C C . TRP A 1 252 ? -2.418 17.469 0.499 1 98.62 252 TRP A C 1
ATOM 1966 O O . TRP A 1 252 ? -2.707 18.203 1.445 1 98.62 252 TRP A O 1
ATOM 1976 N N . CYS A 1 253 ? -2.496 17.891 -0.759 1 98.75 253 CYS A N 1
ATOM 1977 C CA . CYS A 1 253 ? -3.084 19.172 -1.162 1 98.75 253 CYS A CA 1
ATOM 1978 C C . CYS A 1 253 ? -3.695 19.078 -2.555 1 98.75 253 CYS A C 1
ATOM 1980 O O . CYS A 1 253 ? -3.324 19.828 -3.453 1 98.75 253 CYS A O 1
ATOM 1982 N N . PRO A 1 254 ? -4.68 18.234 -2.648 1 98.75 254 PRO A N 1
ATOM 1983 C CA . PRO A 1 254 ? -5.219 17.906 -3.969 1 98.75 254 PRO A CA 1
ATOM 1984 C C . PRO A 1 254 ? -6.152 18.984 -4.508 1 98.75 254 PRO A C 1
ATOM 1986 O O . PRO A 1 254 ? -6.832 19.656 -3.732 1 98.75 254 PRO A O 1
ATOM 1989 N N . ASP A 1 255 ? -6.184 19.078 -5.852 1 98.44 255 ASP A N 1
ATOM 1990 C CA . ASP A 1 255 ? -7.176 19.938 -6.484 1 98.44 255 ASP A CA 1
ATOM 1991 C C . ASP A 1 255 ? -8.195 19.125 -7.27 1 98.44 255 ASP A C 1
ATOM 1993 O O . ASP A 1 255 ? -8.969 19.672 -8.055 1 98.44 255 ASP A O 1
ATOM 1997 N N . SER A 1 256 ? -8.125 17.797 -7.148 1 98.56 256 SER A N 1
ATOM 1998 C CA . SER A 1 256 ? -9.078 16.984 -7.891 1 98.56 256 SER A CA 1
ATOM 1999 C C . SER A 1 256 ? -9.328 15.648 -7.188 1 98.56 256 SER A C 1
ATOM 2001 O O . SER A 1 256 ? -8.5 15.188 -6.406 1 98.56 256 SER A O 1
ATOM 2003 N N . ILE A 1 257 ? -10.469 15.086 -7.426 1 98.44 257 ILE A N 1
ATOM 2004 C CA . ILE A 1 257 ? -10.945 13.82 -6.879 1 98.44 257 ILE A CA 1
ATOM 2005 C C . ILE A 1 257 ? -11.648 13.016 -7.969 1 98.44 257 ILE A C 1
ATOM 2007 O O . ILE A 1 257 ? -12.234 13.594 -8.891 1 98.44 257 ILE A O 1
ATOM 2011 N N . GLU A 1 258 ? -11.484 11.758 -7.988 1 98.69 258 GLU A N 1
ATOM 2012 C CA . GLU A 1 258 ? -12.141 10.852 -8.93 1 98.69 258 GLU A CA 1
ATOM 2013 C C . GLU A 1 258 ? -13.07 9.883 -8.203 1 98.69 258 GLU A C 1
ATOM 2015 O O . GLU A 1 258 ? -12.633 9.125 -7.34 1 98.69 258 GLU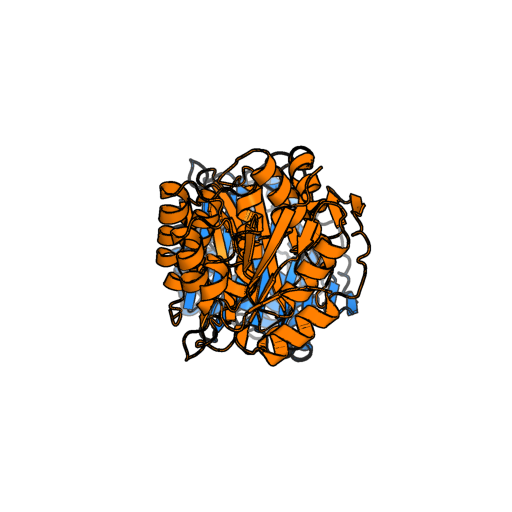 A O 1
ATOM 2020 N N . VAL A 1 259 ? -14.352 9.906 -8.484 1 98.19 259 VAL A N 1
ATOM 2021 C CA . VAL A 1 259 ? -15.352 9.016 -7.902 1 98.19 259 VAL A CA 1
ATOM 2022 C C . VAL A 1 259 ? -15.906 8.086 -8.977 1 98.19 259 VAL A C 1
ATOM 2024 O O . VAL A 1 259 ? -16.609 8.539 -9.891 1 98.19 259 VAL A O 1
ATOM 2027 N N . ASN A 1 260 ? -15.602 6.848 -8.867 1 97.56 260 ASN A N 1
ATOM 2028 C CA . ASN A 1 260 ? -16.047 5.848 -9.828 1 97.56 260 ASN A CA 1
ATOM 2029 C C . ASN A 1 260 ? -15.758 6.273 -11.266 1 97.56 260 ASN A C 1
ATOM 2031 O O . ASN A 1 260 ? -16.641 6.207 -12.125 1 97.56 260 ASN A O 1
ATOM 2035 N N . GLY A 1 261 ? -14.609 6.836 -11.461 1 96.75 261 GLY A N 1
ATOM 2036 C CA . GLY A 1 261 ? -14.133 7.133 -12.797 1 96.75 261 GLY A CA 1
ATOM 2037 C C . GLY A 1 261 ? -14.43 8.555 -13.234 1 96.75 261 GLY A C 1
ATOM 2038 O O . GLY A 1 261 ? -13.938 9.008 -14.273 1 96.75 261 GLY A O 1
ATOM 2039 N N . LYS A 1 262 ? -15.219 9.266 -12.508 1 97.69 262 LYS A N 1
ATOM 2040 C CA . LYS A 1 262 ? -15.555 10.648 -12.844 1 97.69 262 LYS A CA 1
ATOM 2041 C C . LYS A 1 262 ? -14.719 11.625 -12.023 1 97.69 262 LYS A C 1
ATOM 2043 O O . LYS A 1 262 ? -14.781 11.633 -10.797 1 97.69 262 LYS A O 1
ATOM 2048 N N . THR A 1 263 ? -14.023 12.492 -12.719 1 98.38 263 THR A N 1
ATOM 2049 C CA . THR A 1 263 ? -13.109 13.422 -12.07 1 98.38 263 THR A CA 1
ATOM 2050 C C . THR A 1 263 ? -13.773 14.781 -11.867 1 98.38 263 THR A C 1
ATOM 2052 O O . THR A 1 263 ? -14.469 15.273 -12.766 1 98.38 263 THR A O 1
ATOM 2055 N N . GLU A 1 264 ? -13.641 15.281 -10.75 1 98.06 264 GLU A N 1
ATOM 2056 C CA . GLU A 1 264 ? -14.039 16.656 -10.422 1 98.06 264 GLU A CA 1
ATOM 2057 C C . GLU A 1 264 ? -12.852 17.469 -9.93 1 98.06 264 GLU A C 1
ATOM 2059 O O . GLU A 1 264 ? -11.992 16.953 -9.203 1 98.06 264 GLU A O 1
ATOM 2064 N N . THR A 1 265 ? -12.836 18.734 -10.289 1 98.38 265 THR A N 1
ATOM 2065 C CA . THR A 1 265 ? -11.711 19.594 -9.953 1 98.38 265 THR A CA 1
ATOM 2066 C C . THR A 1 265 ? -12.156 20.734 -9.055 1 98.38 265 THR A C 1
ATOM 2068 O O . THR A 1 265 ? -13.242 21.281 -9.234 1 98.38 265 THR A O 1
ATOM 2071 N N . PHE A 1 266 ? -11.297 21.078 -8.141 1 98.06 266 PHE A N 1
ATOM 2072 C CA . PHE A 1 266 ? -11.469 22.172 -7.188 1 98.06 266 PHE A CA 1
ATOM 2073 C C . PHE A 1 266 ? -10.234 23.062 -7.168 1 98.06 266 PHE A C 1
ATOM 2075 O O . PHE A 1 266 ? -9.406 22.969 -6.258 1 98.06 266 PHE A O 1
ATOM 2082 N N . PRO A 1 267 ? -10.133 23.953 -8.062 1 97.38 267 PRO A N 1
ATOM 2083 C CA . PRO A 1 267 ? -8.938 24.797 -8.141 1 97.38 267 PRO A CA 1
ATOM 2084 C C . PRO A 1 267 ? -8.742 25.656 -6.891 1 97.38 267 PRO A C 1
ATOM 2086 O O . PRO A 1 267 ? -9.719 26.078 -6.27 1 97.38 267 PRO A O 1
ATOM 2089 N N . TYR A 1 268 ? -7.523 25.922 -6.578 1 97.69 268 TYR A N 1
ATOM 2090 C CA . TYR A 1 268 ? -7.18 26.797 -5.457 1 97.69 268 TYR A CA 1
ATOM 2091 C C . TYR A 1 268 ? -7.266 28.266 -5.859 1 97.69 268 TYR A C 1
ATOM 2093 O O . TYR A 1 268 ? -6.906 28.625 -6.984 1 97.69 268 TYR A O 1
ATOM 2101 N N . PRO A 1 269 ? -7.734 29.094 -4.965 1 97.12 269 PRO A N 1
ATOM 2102 C CA . PRO A 1 269 ? -7.734 30.531 -5.258 1 97.12 269 PRO A CA 1
ATOM 2103 C C . PRO A 1 269 ? -6.324 31.109 -5.359 1 97.12 269 PRO A C 1
ATOM 2105 O O . PRO A 1 269 ? -5.391 30.594 -4.75 1 97.12 269 PRO A O 1
ATOM 2108 N N . ALA A 1 270 ? -6.215 32.188 -6.02 1 96.75 270 ALA A N 1
ATOM 2109 C CA . ALA A 1 270 ? -4.934 32.875 -6.137 1 96.75 270 ALA A CA 1
ATOM 2110 C C . ALA A 1 270 ? -4.547 33.531 -4.82 1 96.75 270 ALA A C 1
ATOM 2112 O O . ALA A 1 270 ? -5.41 33.844 -3.998 1 96.75 270 ALA A O 1
ATOM 2113 N N . THR A 1 271 ? -3.262 33.75 -4.625 1 97.75 271 THR A N 1
ATOM 2114 C CA . THR A 1 271 ? -2.736 34.469 -3.488 1 97.75 271 THR A CA 1
ATOM 2115 C C . THR A 1 271 ? -2.164 35.812 -3.939 1 97.75 271 THR A C 1
ATOM 2117 O O . THR A 1 271 ? -1.882 36.031 -5.125 1 97.75 271 THR A O 1
ATOM 2120 N N . ILE A 1 272 ? -1.993 36.719 -3.008 1 97.19 272 ILE A N 1
ATOM 2121 C CA . ILE A 1 272 ? -1.521 38.062 -3.295 1 97.19 272 ILE A CA 1
ATOM 2122 C C . ILE A 1 272 ? -0.07 38 -3.766 1 97.19 272 ILE A C 1
ATOM 2124 O O . ILE A 1 272 ? 0.424 38.969 -4.379 1 97.19 272 ILE A O 1
ATOM 2128 N N . GLY A 1 273 ? 0.656 37 -3.588 1 96.12 273 GLY A N 1
ATOM 2129 C CA . GLY A 1 273 ? 2.037 36.781 -3.982 1 96.12 273 GLY A CA 1
ATOM 2130 C C . GLY A 1 273 ? 2.385 35.312 -4.156 1 96.12 273 GLY A C 1
ATOM 2131 O O . GLY A 1 273 ? 1.562 34.438 -3.881 1 96.12 273 GLY A O 1
ATOM 2132 N N . PRO A 1 274 ? 3.604 35.062 -4.547 1 97.12 274 PRO A N 1
ATOM 2133 C CA . PRO A 1 274 ? 4.016 33.688 -4.789 1 97.12 274 PRO A CA 1
ATOM 2134 C C . PRO A 1 274 ? 4.203 32.906 -3.5 1 97.12 274 PRO A C 1
ATOM 2136 O O . PRO A 1 274 ? 4.652 33.438 -2.492 1 97.12 274 PRO A O 1
ATOM 2139 N N . CYS A 1 275 ? 3.914 31.609 -3.535 1 98.06 275 CYS A N 1
ATOM 2140 C CA . CYS A 1 275 ? 4.145 30.672 -2.439 1 98.06 275 CYS A CA 1
ATOM 2141 C C . CYS A 1 275 ? 5.34 29.766 -2.736 1 98.06 275 CYS A C 1
ATOM 2143 O O . CYS A 1 275 ? 5.766 29.656 -3.887 1 98.06 275 CYS A O 1
ATOM 2145 N N . ASN A 1 276 ? 5.836 29.234 -1.691 1 97.69 276 ASN A N 1
ATOM 2146 C CA . ASN A 1 276 ? 7.02 28.391 -1.818 1 97.69 276 ASN A CA 1
ATOM 2147 C C . ASN A 1 276 ? 6.652 26.953 -2.188 1 97.69 276 ASN A C 1
ATOM 2149 O O . ASN A 1 276 ? 7.422 26.266 -2.855 1 97.69 276 ASN A O 1
ATOM 2153 N N . TYR A 1 277 ? 5.516 26.484 -1.774 1 97.19 277 TYR A N 1
ATOM 2154 C CA . TYR A 1 277 ? 5.164 25.078 -1.938 1 97.19 277 TYR A CA 1
ATOM 2155 C C . TYR A 1 277 ? 3.934 24.922 -2.824 1 97.19 277 TYR A C 1
ATOM 2157 O O . TYR A 1 277 ? 3.121 25.844 -2.934 1 97.19 277 TYR A O 1
ATOM 2165 N N . VAL A 1 278 ? 3.775 23.781 -3.387 1 96.62 278 VAL A N 1
ATOM 2166 C CA . VAL A 1 278 ? 2.691 23.453 -4.309 1 96.62 278 VAL A CA 1
ATOM 2167 C C . VAL A 1 278 ? 1.349 23.594 -3.596 1 96.62 278 VAL A C 1
ATOM 2169 O O . VAL A 1 278 ? 1.191 23.125 -2.467 1 96.62 278 VAL A O 1
ATOM 2172 N N . ASN A 1 279 ? 0.395 24.312 -4.18 1 98.12 279 ASN A N 1
ATOM 2173 C CA . ASN A 1 279 ? -0.997 24.469 -3.766 1 98.12 279 ASN A CA 1
ATOM 2174 C C . ASN A 1 279 ? -1.104 25.078 -2.373 1 98.12 279 ASN A C 1
ATOM 2176 O O . ASN A 1 279 ? -2.092 24.859 -1.67 1 98.12 279 ASN A O 1
ATOM 2180 N N . SER A 1 280 ? -0.113 25.828 -1.958 1 98.06 280 SER A N 1
ATOM 2181 C CA . SER A 1 280 ? -0.034 26.375 -0.607 1 98.06 280 SER A CA 1
ATOM 2182 C C . SER A 1 280 ? -1.167 27.359 -0.342 1 98.06 280 SER A C 1
ATOM 2184 O O . SER A 1 280 ? -1.447 27.703 0.811 1 98.06 280 SER A O 1
ATOM 2186 N N . SER A 1 281 ? -1.861 27.797 -1.404 1 98.19 281 SER A N 1
ATOM 2187 C CA . SER A 1 281 ? -3.039 28.641 -1.235 1 98.19 281 SER A CA 1
ATOM 2188 C C . SER A 1 281 ? -4.094 27.953 -0.378 1 98.19 281 SER A C 1
ATOM 2190 O O . SER A 1 281 ? -4.961 28.609 0.201 1 98.19 281 SER A O 1
ATOM 2192 N N . GLY A 1 282 ? -3.986 26.656 -0.263 1 98.56 282 GLY A N 1
ATOM 2193 C CA . GLY A 1 282 ? -4.934 25.875 0.515 1 98.56 282 GLY A CA 1
ATOM 2194 C C . GLY A 1 282 ? -4.793 26.078 2.01 1 98.56 282 GLY A C 1
ATOM 2195 O O . GLY A 1 282 ? -5.703 25.75 2.775 1 98.56 282 GLY A O 1
ATOM 2196 N N . LEU A 1 283 ? -3.652 26.688 2.439 1 98.75 283 LEU A N 1
ATOM 2197 C CA . LEU A 1 283 ? -3.451 26.969 3.857 1 98.75 283 LEU A CA 1
ATOM 2198 C C . LEU A 1 283 ? -4.508 27.938 4.375 1 98.75 283 LEU A C 1
ATOM 2200 O O . LEU A 1 283 ? -4.766 27.984 5.582 1 98.75 283 LEU A O 1
ATOM 2204 N N . ARG A 1 284 ? -5.156 28.672 3.486 1 98.69 284 ARG A N 1
ATOM 2205 C CA . ARG A 1 284 ? -6.176 29.641 3.863 1 98.69 284 ARG A CA 1
ATOM 2206 C C . ARG A 1 284 ? -7.355 28.969 4.551 1 98.69 284 ARG A C 1
ATOM 2208 O O . ARG A 1 284 ? -8 29.562 5.418 1 98.69 284 ARG A O 1
ATOM 2215 N N . TYR A 1 285 ? -7.629 27.703 4.16 1 98.69 285 TYR A N 1
ATOM 2216 C CA . TYR A 1 285 ? -8.828 27.047 4.656 1 98.69 285 TYR A CA 1
ATOM 2217 C C . TYR A 1 285 ? -8.688 26.688 6.133 1 98.69 285 TYR A C 1
ATOM 2219 O O . TYR A 1 285 ? -9.664 26.75 6.887 1 98.69 285 TYR A O 1
ATOM 2227 N N . GLU A 1 286 ? -7.473 26.266 6.527 1 98.69 286 GLU A N 1
ATOM 2228 C CA . GLU A 1 286 ? -7.297 26.031 7.957 1 98.69 286 GLU A CA 1
ATOM 2229 C C . GLU A 1 286 ? -7.305 27.344 8.742 1 98.69 286 GLU A C 1
ATOM 2231 O O . GLU A 1 286 ? -7.773 27.375 9.883 1 98.69 286 GLU A O 1
ATOM 2236 N N . ALA A 1 287 ? -6.805 28.438 8.148 1 98.62 287 ALA A N 1
ATOM 2237 C CA . ALA A 1 287 ? -6.871 29.734 8.797 1 98.62 287 ALA A CA 1
ATOM 2238 C C . ALA A 1 287 ? -8.32 30.172 9.008 1 98.62 287 ALA A C 1
ATOM 2240 O O . ALA A 1 287 ? -8.68 30.656 10.086 1 98.62 287 ALA A O 1
ATOM 2241 N N . ILE A 1 288 ? -9.117 30 7.977 1 98.5 288 ILE A N 1
ATOM 2242 C CA . ILE A 1 288 ? -10.531 30.344 8.039 1 98.5 288 ILE A CA 1
ATOM 2243 C C . ILE A 1 288 ? -11.219 29.516 9.117 1 98.5 288 ILE A C 1
ATOM 2245 O O . ILE A 1 288 ? -11.992 30.047 9.922 1 98.5 288 ILE A O 1
ATOM 2249 N N . HIS A 1 289 ? -10.914 28.25 9.18 1 98.62 289 HIS A N 1
ATOM 2250 C CA . HIS A 1 289 ? -11.516 27.375 10.172 1 98.62 289 HIS A CA 1
ATOM 2251 C C . HIS A 1 289 ? -11.133 27.781 11.586 1 98.62 289 HIS A C 1
ATOM 2253 O O . HIS A 1 289 ? -11.969 27.797 12.484 1 98.62 289 HIS A O 1
ATOM 2259 N N . VAL A 1 290 ? -9.859 28.094 11.766 1 98.62 290 VAL A N 1
ATOM 2260 C CA . VAL A 1 290 ? -9.383 28.531 13.078 1 98.62 290 VAL A CA 1
ATOM 2261 C C . VAL A 1 290 ? -10.148 29.766 13.523 1 98.62 290 VAL A C 1
ATOM 2263 O O . VAL A 1 290 ? -10.602 29.844 14.664 1 98.62 290 VAL A O 1
ATOM 2266 N N . ARG A 1 291 ? -10.273 30.766 12.656 1 98.44 291 ARG A N 1
ATOM 2267 C CA . ARG A 1 291 ? -11.039 31.969 12.969 1 98.44 291 ARG A CA 1
ATOM 2268 C C . ARG A 1 291 ? -12.461 31.625 13.406 1 98.44 291 ARG A C 1
ATOM 2270 O O . ARG A 1 291 ? -12.961 32.156 14.391 1 98.44 291 ARG A O 1
ATOM 2277 N N . ASP A 1 292 ? -13.078 30.719 12.648 1 98.19 292 ASP A N 1
ATOM 2278 C CA . ASP A 1 292 ? -14.43 30.281 12.992 1 98.19 292 ASP A CA 1
ATOM 2279 C C . ASP A 1 292 ? -14.484 29.688 14.391 1 98.19 292 ASP A C 1
ATOM 2281 O O . ASP A 1 292 ? -15.414 29.953 15.156 1 98.19 292 ASP A O 1
ATOM 2285 N N . CYS A 1 293 ? -13.523 28.844 14.742 1 98.56 293 CYS A N 1
ATOM 2286 C CA . CYS A 1 293 ? -13.461 28.234 16.062 1 98.56 293 CYS A CA 1
ATOM 2287 C C . CYS A 1 293 ? -13.336 29.312 17.141 1 98.56 293 CYS A C 1
ATOM 2289 O O . CYS A 1 293 ? -14.078 29.297 18.125 1 98.56 293 CYS A O 1
ATOM 2291 N N . LEU A 1 294 ? -12.406 30.25 16.938 1 98 294 LEU A N 1
ATOM 2292 C CA . LEU A 1 294 ? -12.164 31.297 17.906 1 98 294 LEU A CA 1
ATOM 2293 C C . LEU A 1 294 ? -13.398 32.156 18.109 1 98 294 LEU A C 1
ATOM 2295 O O . LEU A 1 294 ? -13.773 32.469 19.234 1 98 294 LEU A O 1
ATOM 2299 N N . ASN A 1 295 ? -14 32.531 17 1 97.38 295 ASN A N 1
ATOM 2300 C CA . ASN A 1 295 ? -15.203 33.344 17.047 1 97.38 295 ASN A CA 1
ATOM 2301 C C . ASN A 1 295 ? -16.328 32.656 17.797 1 97.38 295 ASN A C 1
ATOM 2303 O O . ASN A 1 295 ? -17.203 33.312 18.359 1 97.38 295 ASN A O 1
ATOM 2307 N N . ASN A 1 296 ? -16.266 31.391 17.828 1 97.69 296 ASN A N 1
ATOM 2308 C CA . ASN A 1 296 ? -17.312 30.641 18.5 1 97.69 296 ASN A CA 1
ATOM 2309 C C . ASN A 1 296 ? -16.875 30.188 19.891 1 97.69 296 ASN A C 1
ATOM 2311 O O . ASN A 1 296 ? -17.547 29.359 20.516 1 97.69 296 ASN A O 1
ATOM 2315 N N . GLY A 1 297 ? -15.711 30.625 20.312 1 97.31 297 GLY A N 1
ATOM 2316 C CA . GLY A 1 297 ? -15.234 30.391 21.672 1 97.31 297 GLY A CA 1
ATOM 2317 C C . GLY A 1 297 ? -14.797 28.953 21.906 1 97.31 297 GLY A C 1
ATOM 2318 O O . GLY A 1 297 ? -14.844 28.453 23.031 1 97.31 297 GLY A O 1
ATOM 2319 N N . LEU A 1 298 ? -14.414 28.25 20.844 1 98.12 298 LEU A N 1
ATOM 2320 C CA . LEU A 1 298 ? -14.023 26.859 20.953 1 98.12 298 LEU A CA 1
ATOM 2321 C C . LEU A 1 298 ? -12.555 26.734 21.375 1 98.12 298 LEU A C 1
ATOM 2323 O O . LEU A 1 298 ? -11.711 27.516 20.906 1 98.12 298 LEU A O 1
ATOM 2327 N N . ALA A 1 299 ? -12.266 25.828 22.234 1 97.62 299 ALA A N 1
ATOM 2328 C CA . ALA A 1 299 ? -10.891 25.562 22.641 1 97.62 299 ALA A CA 1
ATOM 2329 C C . ALA A 1 299 ? -10.258 24.469 21.781 1 97.62 299 ALA A C 1
ATOM 2331 O O . ALA A 1 299 ? -9.039 24.281 21.797 1 97.62 299 ALA A O 1
ATOM 2332 N N . GLU A 1 300 ? -11.094 23.766 21.047 1 97.5 300 GLU A N 1
ATOM 2333 C CA . GLU A 1 300 ? -10.633 22.734 20.125 1 97.5 300 GLU A CA 1
ATOM 2334 C C . GLU A 1 300 ? -11.469 22.734 18.844 1 97.5 300 GLU A C 1
ATOM 2336 O O . GLU A 1 300 ? -12.641 23.125 18.844 1 97.5 300 GLU A O 1
ATOM 2341 N N . SER A 1 301 ? -10.844 22.328 17.75 1 98.5 301 SER A N 1
ATOM 2342 C CA . SER A 1 301 ? -11.539 22.203 16.484 1 98.5 301 SER A CA 1
ATOM 2343 C C . SER A 1 301 ? -12.484 21 16.484 1 98.5 301 SER A C 1
ATOM 2345 O O . SER A 1 301 ? -12.086 19.891 16.875 1 98.5 301 SER A O 1
ATOM 2347 N N . PRO A 1 302 ? -13.711 21.156 16.078 1 98 302 PRO A N 1
ATOM 2348 C CA . PRO A 1 302 ? -14.586 19.984 15.922 1 98 302 PRO A CA 1
ATOM 2349 C C . PRO A 1 302 ? -14.219 19.125 14.719 1 98 302 PRO A C 1
ATOM 2351 O O . PRO A 1 302 ? -14.625 17.969 14.633 1 98 302 PRO A O 1
ATOM 2354 N N . ILE A 1 303 ? -13.477 19.656 13.75 1 97.94 303 ILE A N 1
ATOM 2355 C CA . ILE A 1 303 ? -13.078 18.953 12.531 1 97.94 303 ILE A CA 1
ATOM 2356 C C . ILE A 1 303 ? -11.797 18.156 12.789 1 97.94 303 ILE A C 1
ATOM 2358 O O . ILE A 1 303 ? -11.625 17.062 12.258 1 97.94 303 ILE A O 1
ATOM 2362 N N . LEU A 1 304 ? -10.93 18.703 13.594 1 98.5 304 LEU A N 1
ATOM 2363 C CA . LEU A 1 304 ? -9.688 18.047 14.008 1 98.5 304 LEU A CA 1
ATOM 2364 C C . LEU A 1 304 ? -9.492 18.156 15.516 1 98.5 304 LEU A C 1
ATOM 2366 O O . LEU A 1 304 ? -8.633 18.906 15.984 1 98.5 304 LEU A O 1
ATOM 2370 N N . PRO A 1 305 ? -10.266 17.391 16.219 1 98.5 305 PRO A N 1
ATOM 2371 C CA . PRO A 1 305 ? -10.156 17.453 17.672 1 98.5 305 PRO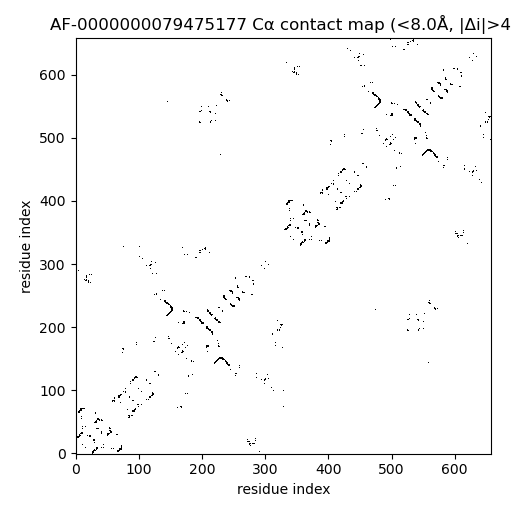 A CA 1
ATOM 2372 C C . PRO A 1 305 ? -8.789 16.984 18.188 1 98.5 305 PRO A C 1
ATOM 2374 O O . PRO A 1 305 ? -8.102 16.219 17.5 1 98.5 305 PRO A O 1
ATOM 2377 N N . LEU A 1 306 ? -8.43 17.391 19.359 1 98.81 306 LEU A N 1
ATOM 2378 C CA . LEU A 1 306 ? -7.137 17.047 19.938 1 98.81 306 LEU A CA 1
ATOM 2379 C C . LEU A 1 306 ? -7 15.531 20.094 1 98.81 306 LEU A C 1
ATOM 2381 O O . LEU A 1 306 ? -5.895 14.992 20 1 98.81 306 LEU A O 1
ATOM 2385 N N . GLU A 1 307 ? -8.094 14.828 20.266 1 98.75 307 GLU A N 1
ATOM 2386 C CA . GLU A 1 307 ? -8.023 13.375 20.344 1 98.75 307 GLU A CA 1
ATOM 2387 C C . GLU A 1 307 ? -7.551 12.773 19.031 1 98.75 307 GLU A C 1
ATOM 2389 O O . GLU A 1 307 ? -6.84 11.766 19.031 1 98.75 307 GLU A O 1
ATOM 2394 N N . ALA A 1 308 ? -8.008 13.32 17.891 1 98.69 308 ALA A N 1
ATOM 2395 C CA . ALA A 1 308 ? -7.52 12.859 16.594 1 98.69 308 ALA A CA 1
ATOM 2396 C C . ALA A 1 308 ? -6.012 13.07 16.484 1 98.69 308 ALA A C 1
ATOM 2398 O O . ALA A 1 308 ? -5.297 12.195 15.977 1 98.69 308 ALA A O 1
ATOM 2399 N N . THR A 1 309 ? -5.543 14.25 16.922 1 98.81 309 THR A N 1
ATOM 2400 C CA . THR A 1 309 ? -4.117 14.547 16.953 1 98.81 309 THR A CA 1
ATOM 2401 C C . THR A 1 309 ? -3.375 13.531 17.812 1 98.81 309 THR A C 1
ATOM 2403 O O . THR A 1 309 ? -2.328 13.016 17.422 1 98.81 309 THR A O 1
ATOM 2406 N N . LEU A 1 310 ? -3.9 13.219 18.953 1 98.88 310 LEU A N 1
ATOM 2407 C CA . LEU A 1 310 ? -3.307 12.234 19.859 1 98.88 310 LEU A CA 1
ATOM 2408 C C . LEU A 1 310 ? -3.242 10.859 19.188 1 98.88 310 LEU A C 1
ATOM 2410 O O . LEU A 1 310 ? -2.223 10.18 19.281 1 98.88 310 LEU A O 1
ATOM 2414 N N . ASN A 1 311 ? -4.309 10.453 18.547 1 98.81 311 ASN A N 1
ATOM 2415 C CA . ASN A 1 311 ? -4.348 9.156 17.891 1 98.81 311 ASN A CA 1
ATOM 2416 C C . ASN A 1 311 ? -3.293 9.055 16.781 1 98.81 311 ASN A C 1
ATOM 2418 O O . ASN A 1 311 ? -2.645 8.016 16.641 1 98.81 311 ASN A O 1
ATOM 2422 N N . MET A 1 312 ? -3.129 10.07 16.031 1 98.81 312 MET A N 1
ATOM 2423 C CA . MET A 1 312 ? -2.094 10.055 15 1 98.81 312 MET A CA 1
ATOM 2424 C C . MET A 1 312 ? -0.707 9.969 15.625 1 98.81 312 MET A C 1
ATOM 2426 O O . MET A 1 312 ? 0.157 9.242 15.125 1 98.81 312 MET A O 1
ATOM 2430 N N . ALA A 1 313 ? -0.512 10.727 16.703 1 98.81 313 ALA A N 1
ATOM 2431 C CA . ALA A 1 313 ? 0.762 10.656 17.422 1 98.81 313 ALA A CA 1
ATOM 2432 C C . ALA A 1 313 ? 1.021 9.242 17.938 1 98.81 313 ALA A C 1
ATOM 2434 O O . ALA A 1 313 ? 2.146 8.742 17.859 1 98.81 313 ALA A O 1
ATOM 2435 N N . ARG A 1 314 ? -0.012 8.602 18.5 1 98.88 314 ARG A N 1
ATOM 2436 C CA . ARG A 1 314 ? 0.104 7.23 19 1 98.88 314 ARG A CA 1
ATOM 2437 C C . ARG A 1 314 ? 0.489 6.277 17.875 1 98.88 314 ARG A C 1
ATOM 2439 O O . ARG A 1 314 ? 1.346 5.41 18.047 1 98.88 314 ARG A O 1
ATOM 2446 N N . ILE A 1 315 ? -0.145 6.391 16.734 1 98.88 315 ILE A N 1
ATOM 2447 C CA . ILE A 1 315 ? 0.132 5.531 15.578 1 98.88 315 ILE A CA 1
ATOM 2448 C C . ILE A 1 315 ? 1.578 5.727 15.133 1 98.88 315 ILE A C 1
ATOM 2450 O O . ILE A 1 315 ? 2.309 4.754 14.93 1 98.88 315 ILE A O 1
ATOM 2454 N N . MET A 1 316 ? 1.988 7.004 15.008 1 98.75 316 MET A N 1
ATOM 2455 C CA . MET A 1 316 ? 3.354 7.281 14.57 1 98.75 316 MET A CA 1
ATOM 2456 C C . MET A 1 316 ? 4.367 6.727 15.562 1 98.75 316 MET A C 1
ATOM 2458 O O . MET A 1 316 ? 5.371 6.133 15.172 1 98.75 316 MET A O 1
ATOM 2462 N N . GLN A 1 317 ? 4.074 6.941 16.859 1 98.5 317 GLN A N 1
ATOM 2463 C CA . GLN A 1 317 ? 4.977 6.422 17.891 1 98.5 317 GLN A CA 1
ATOM 2464 C C . GLN A 1 317 ? 5.109 4.906 17.781 1 98.5 317 GLN A C 1
ATOM 2466 O O . GLN A 1 317 ? 6.219 4.367 17.844 1 98.5 317 GLN A O 1
ATOM 2471 N N . SER A 1 318 ? 4.004 4.211 17.625 1 98.75 318 SER A N 1
ATOM 2472 C CA . SER A 1 318 ? 4.012 2.758 17.484 1 98.75 318 SER A CA 1
ATOM 2473 C C . SER A 1 318 ? 4.859 2.32 16.297 1 98.75 318 SER A C 1
ATOM 2475 O O . SER A 1 318 ? 5.637 1.37 16.406 1 98.75 318 SER A O 1
ATOM 2477 N N . CYS A 1 319 ? 4.707 2.963 15.148 1 98.75 319 CYS A N 1
ATOM 2478 C CA . CYS A 1 319 ? 5.477 2.641 13.953 1 98.75 319 CYS A CA 1
ATOM 2479 C C . CYS A 1 319 ? 6.969 2.83 14.195 1 98.75 319 CYS A C 1
ATOM 2481 O O . CYS A 1 319 ? 7.77 1.949 13.883 1 98.75 319 CYS A O 1
ATOM 2483 N N . LEU A 1 320 ? 7.316 4.004 14.766 1 98.38 320 LEU A N 1
ATOM 2484 C CA . LEU A 1 320 ? 8.719 4.305 15.031 1 98.38 320 LEU A CA 1
ATOM 2485 C C . LEU A 1 320 ? 9.328 3.277 15.977 1 98.38 320 LEU A C 1
ATOM 2487 O O . LEU A 1 320 ? 10.461 2.828 15.766 1 98.38 320 LEU A O 1
ATOM 2491 N N . ASP A 1 321 ? 8.57 2.896 17.031 1 98.25 321 ASP A N 1
ATOM 2492 C CA . ASP A 1 321 ? 9.031 1.9 17.984 1 98.25 321 ASP A CA 1
ATOM 2493 C C . ASP A 1 321 ? 9.273 0.555 17.312 1 98.25 321 ASP A C 1
ATOM 2495 O O . ASP A 1 321 ? 10.305 -0.089 17.547 1 98.25 321 ASP A O 1
ATOM 2499 N N . GLN A 1 322 ? 8.367 0.135 16.484 1 98.38 322 GLN A N 1
ATOM 2500 C CA . GLN A 1 322 ? 8.469 -1.15 15.805 1 98.38 322 GLN A CA 1
ATOM 2501 C C . GLN A 1 322 ? 9.703 -1.198 14.898 1 98.38 322 GLN A C 1
ATOM 2503 O O . GLN A 1 322 ? 10.32 -2.252 14.734 1 98.38 322 GLN A O 1
ATOM 2508 N N . MET A 1 323 ? 10.07 -0.092 14.32 1 97.88 323 MET A N 1
ATOM 2509 C CA . MET A 1 323 ? 11.164 -0.033 13.352 1 97.88 323 MET A CA 1
ATOM 2510 C C . MET A 1 323 ? 12.5 0.208 14.047 1 97.88 323 MET A C 1
ATOM 2512 O O . MET A 1 323 ? 13.555 0.097 13.43 1 97.88 323 MET A O 1
ATOM 2516 N N . GLY A 1 324 ? 12.469 0.648 15.312 1 96.38 324 GLY A N 1
ATOM 2517 C CA . GLY A 1 324 ? 13.68 0.934 16.062 1 96.38 324 GLY A CA 1
ATOM 2518 C C . GLY A 1 324 ? 14.266 2.301 15.758 1 96.38 324 GLY A C 1
ATOM 2519 O O . GLY A 1 324 ? 15.477 2.496 15.852 1 96.38 324 GLY A O 1
ATOM 2520 N N . ALA A 1 325 ? 13.43 3.146 15.32 1 94.62 325 ALA A N 1
ATOM 2521 C CA . ALA A 1 325 ? 13.883 4.512 15.07 1 94.62 325 ALA A CA 1
ATOM 2522 C C . ALA A 1 325 ? 14.211 5.227 16.375 1 94.62 325 ALA A C 1
ATOM 2524 O O . ALA A 1 325 ? 13.617 4.938 17.422 1 94.62 325 ALA A O 1
ATOM 2525 N N . LYS A 1 326 ? 15.18 6.18 16.281 1 91.25 326 LYS A N 1
ATOM 2526 C CA . LYS A 1 326 ? 15.617 6.945 17.438 1 91.25 326 LYS A CA 1
ATOM 2527 C C . LYS A 1 326 ? 15.523 8.445 17.172 1 91.25 326 LYS A C 1
ATOM 2529 O O . LYS A 1 326 ? 16.391 9.023 16.516 1 91.25 326 LYS A O 1
ATOM 2534 N N . LEU A 1 327 ? 14.508 9 17.688 1 89.31 327 LEU A N 1
ATOM 2535 C CA . LEU A 1 327 ? 14.352 10.445 17.547 1 89.31 327 LEU A CA 1
ATOM 2536 C C . LEU A 1 327 ? 15.141 11.188 18.609 1 89.31 327 LEU A C 1
ATOM 2538 O O . LEU A 1 327 ? 15.195 10.75 19.766 1 89.31 327 LEU A O 1
ATOM 2542 N N . LYS A 1 328 ? 15.805 12.227 18.266 1 84.19 328 LYS A N 1
ATOM 2543 C CA . LYS A 1 328 ? 16.484 13.086 19.234 1 84.19 328 LYS A CA 1
ATOM 2544 C C . LYS A 1 328 ? 15.523 14.133 19.797 1 84.19 328 LYS A C 1
ATOM 2546 O O . LYS A 1 328 ? 15.195 15.109 19.125 1 84.19 328 LYS A O 1
ATOM 2551 N N . ILE A 1 329 ? 14.961 13.898 20.938 1 84.94 329 ILE A N 1
ATOM 2552 C CA . ILE A 1 329 ? 13.906 14.719 21.547 1 84.94 329 ILE A CA 1
ATOM 2553 C C . ILE A 1 329 ? 14.508 15.609 22.641 1 84.94 329 ILE A C 1
ATOM 2555 O O . ILE A 1 329 ? 15.391 15.18 23.375 1 84.94 329 ILE A O 1
ATOM 2559 N N . MET B 1 1 ? 11.297 -33.438 -33 1 61.44 1 MET B N 1
ATOM 2560 C CA . MET B 1 1 ? 11.539 -33.531 -31.578 1 61.44 1 MET B CA 1
ATOM 2561 C C . MET B 1 1 ? 10.336 -34.125 -30.859 1 61.44 1 MET B C 1
ATOM 2563 O O . MET B 1 1 ? 9.203 -34.031 -31.328 1 61.44 1 MET B O 1
ATOM 2567 N N . VAL B 1 2 ? 10.523 -35.094 -29.922 1 87.62 2 VAL B N 1
ATOM 2568 C CA . VAL B 1 2 ? 9.461 -35.875 -29.297 1 87.62 2 VAL B CA 1
ATOM 2569 C C . VAL B 1 2 ? 8.586 -34.969 -28.438 1 87.62 2 VAL B C 1
ATOM 2571 O O . VAL B 1 2 ? 9.102 -34.094 -27.734 1 87.62 2 VAL B O 1
ATOM 2574 N N . SER B 1 3 ? 7.301 -35 -28.656 1 94.94 3 SER B N 1
ATOM 2575 C CA . SER B 1 3 ? 6.344 -34.219 -27.891 1 94.94 3 SER B CA 1
ATOM 2576 C C . SER B 1 3 ? 6.367 -34.562 -26.406 1 94.94 3 SER B C 1
ATOM 2578 O O . SER B 1 3 ? 6.609 -35.719 -26.047 1 94.94 3 SER B O 1
ATOM 2580 N N . THR B 1 4 ? 6.273 -33.594 -25.609 1 98.12 4 THR B N 1
ATOM 2581 C CA . THR B 1 4 ? 6.051 -33.844 -24.188 1 98.12 4 THR B CA 1
ATOM 2582 C C . THR B 1 4 ? 4.641 -34.375 -23.938 1 98.12 4 THR B C 1
ATOM 2584 O O . THR B 1 4 ? 3.656 -33.75 -24.312 1 98.12 4 THR B O 1
ATOM 2587 N N . ARG B 1 5 ? 4.508 -35.562 -23.344 1 98.44 5 ARG B N 1
ATOM 2588 C CA . ARG B 1 5 ? 3.215 -36.188 -23.062 1 98.44 5 ARG B CA 1
ATOM 2589 C C . ARG B 1 5 ? 2.699 -35.812 -21.688 1 98.44 5 ARG B C 1
ATOM 2591 O O . ARG B 1 5 ? 3.328 -36.094 -20.672 1 98.44 5 ARG B O 1
ATOM 2598 N N . TRP B 1 6 ? 1.527 -35.156 -21.703 1 98.69 6 TRP B N 1
ATOM 2599 C CA . TRP B 1 6 ? 0.96 -34.594 -20.469 1 98.69 6 TRP B CA 1
ATOM 2600 C C . TRP B 1 6 ? -0.181 -35.469 -19.953 1 98.69 6 TRP B C 1
ATOM 2602 O O . TRP B 1 6 ? -1.012 -35.938 -20.734 1 98.69 6 TRP B O 1
ATOM 2612 N N . GLY B 1 7 ? -0.185 -35.75 -18.656 1 98.69 7 GLY B N 1
ATOM 2613 C CA . GLY B 1 7 ? -1.387 -36.125 -17.938 1 98.69 7 GLY B CA 1
ATOM 2614 C C . GLY B 1 7 ? -2.051 -34.969 -17.219 1 98.69 7 GLY B C 1
ATOM 2615 O O . GLY B 1 7 ? -1.37 -34.125 -16.656 1 98.69 7 GLY B O 1
ATOM 2616 N N . ILE B 1 8 ? -3.404 -34.969 -17.203 1 98.75 8 ILE B N 1
ATOM 2617 C CA . ILE B 1 8 ? -4.145 -33.875 -16.625 1 98.75 8 ILE B CA 1
ATOM 2618 C C . ILE B 1 8 ? -4.961 -34.375 -15.43 1 98.75 8 ILE B C 1
ATOM 2620 O O . ILE B 1 8 ? -5.734 -35.312 -15.555 1 98.75 8 ILE B O 1
ATOM 2624 N N . ILE B 1 9 ? -4.684 -33.719 -14.273 1 98.25 9 ILE B N 1
ATOM 2625 C CA . ILE B 1 9 ? -5.496 -33.969 -13.086 1 98.25 9 ILE B CA 1
ATOM 2626 C C . ILE B 1 9 ? -6.551 -32.875 -12.953 1 98.25 9 ILE B C 1
ATOM 2628 O O . ILE B 1 9 ? -6.219 -31.703 -12.797 1 98.25 9 ILE B O 1
ATOM 2632 N N . SER B 1 10 ? -7.805 -33.312 -12.898 1 96.75 10 SER B N 1
ATOM 2633 C CA . SER B 1 10 ? -9 -32.5 -12.766 1 96.75 10 SER B CA 1
ATOM 2634 C C . SER B 1 10 ? -9.391 -31.875 -14.109 1 96.75 10 SER B C 1
ATOM 2636 O O . SER B 1 10 ? -8.531 -31.438 -14.867 1 96.75 10 SER B O 1
ATOM 2638 N N . ALA B 1 11 ? -10.633 -31.906 -14.422 1 96.75 11 ALA B N 1
ATOM 2639 C CA . ALA B 1 11 ? -11.203 -31.375 -15.656 1 96.75 11 ALA B CA 1
ATOM 2640 C C . ALA B 1 11 ? -11.883 -30.031 -15.414 1 96.75 11 ALA B C 1
ATOM 2642 O O . ALA B 1 11 ? -12.984 -29.781 -15.914 1 96.75 11 ALA B O 1
ATOM 2643 N N . GLY B 1 12 ? -11.203 -29.234 -14.586 1 95.19 12 GLY B N 1
ATOM 2644 C CA . GLY B 1 12 ? -11.773 -27.938 -14.234 1 95.19 12 GLY B CA 1
ATOM 2645 C C . GLY B 1 12 ? -11.438 -26.844 -15.234 1 95.19 12 GLY B C 1
ATOM 2646 O O . GLY B 1 12 ? -10.875 -27.125 -16.297 1 95.19 12 GLY B O 1
ATOM 2647 N N . LYS B 1 13 ? -11.844 -25.625 -14.961 1 96.56 13 LYS B N 1
ATOM 2648 C CA . LYS B 1 13 ? -11.734 -24.484 -15.859 1 96.56 13 LYS B CA 1
ATOM 2649 C C . LYS B 1 13 ? -10.273 -24.156 -16.172 1 96.56 13 LYS B C 1
ATOM 2651 O O . LYS B 1 13 ? -9.922 -23.875 -17.312 1 96.56 13 LYS B O 1
ATOM 2656 N N . ILE B 1 14 ? -9.43 -24.234 -15.156 1 97.75 14 ILE B N 1
ATOM 2657 C CA . ILE B 1 14 ? -8.031 -23.875 -15.383 1 97.75 14 ILE B CA 1
ATOM 2658 C C . ILE B 1 14 ? -7.348 -24.969 -16.203 1 97.75 14 ILE B C 1
ATOM 2660 O O . ILE B 1 14 ? -6.484 -24.688 -17.031 1 97.75 14 ILE B O 1
ATOM 2664 N N . SER B 1 15 ? -7.707 -26.219 -15.953 1 98.62 15 SER B N 1
ATOM 2665 C CA . SER B 1 15 ? -7.188 -27.312 -16.766 1 98.62 15 SER B CA 1
ATOM 2666 C C . SER B 1 15 ? -7.598 -27.156 -18.219 1 98.62 15 SER B C 1
ATOM 2668 O O . SER B 1 15 ? -6.801 -27.438 -19.125 1 98.62 15 SER B O 1
ATOM 2670 N N . HIS B 1 16 ? -8.867 -26.75 -18.438 1 98.56 16 HIS B N 1
ATOM 2671 C CA . HIS B 1 16 ? -9.312 -26.469 -19.797 1 98.56 16 HIS B CA 1
ATOM 2672 C C . HIS B 1 16 ? -8.398 -25.453 -20.469 1 98.56 16 HIS B C 1
ATOM 2674 O O . HIS B 1 16 ? -7.957 -25.656 -21.609 1 98.56 16 HIS B O 1
ATOM 2680 N N . ASP B 1 17 ? -8.141 -24.359 -19.797 1 98.81 17 ASP B N 1
ATOM 2681 C CA . ASP B 1 17 ? -7.312 -23.297 -20.375 1 98.81 17 ASP B CA 1
ATOM 2682 C C . ASP B 1 17 ? -5.898 -23.797 -20.656 1 98.81 17 ASP B C 1
ATOM 2684 O O . ASP B 1 17 ? -5.332 -23.5 -21.703 1 98.81 17 ASP B O 1
ATOM 2688 N N . PHE B 1 18 ? -5.363 -24.578 -19.703 1 98.81 18 PHE B N 1
ATOM 2689 C CA . PHE B 1 18 ? -4.016 -25.109 -19.859 1 98.81 18 PHE B CA 1
ATOM 2690 C C . PHE B 1 18 ? -3.932 -26.031 -21.062 1 98.81 18 PHE B C 1
ATOM 2692 O O . PHE B 1 18 ? -3.027 -25.906 -21.891 1 98.81 18 PHE B O 1
ATOM 2699 N N . VAL B 1 19 ? -4.863 -26.922 -21.203 1 98.75 19 VAL B N 1
ATOM 2700 C CA . VAL B 1 19 ? -4.879 -27.891 -22.297 1 98.75 19 VAL B CA 1
ATOM 2701 C C . VAL B 1 19 ? -5.105 -27.156 -23.625 1 98.75 19 VAL B C 1
ATOM 2703 O O . VAL B 1 19 ? -4.523 -27.531 -24.641 1 98.75 19 VAL B O 1
ATOM 2706 N N . THR B 1 20 ? -5.945 -26.156 -23.594 1 98.62 20 THR B N 1
ATOM 2707 C CA . THR B 1 20 ? -6.145 -25.344 -24.797 1 98.62 20 THR B CA 1
ATOM 2708 C C . THR B 1 20 ? -4.824 -24.734 -25.266 1 98.62 20 THR B C 1
ATOM 2710 O O . THR B 1 20 ? -4.555 -24.688 -26.469 1 98.62 20 THR B O 1
ATOM 2713 N N . CYS B 1 21 ? -4.008 -24.328 -24.328 1 98.56 21 CYS B N 1
ATOM 2714 C CA . CYS B 1 21 ? -2.689 -23.797 -24.656 1 98.56 21 CYS B CA 1
ATOM 2715 C C . CYS B 1 21 ? -1.789 -24.891 -25.219 1 98.56 21 CYS B C 1
ATOM 2717 O O . CYS B 1 21 ? -1.105 -24.688 -26.219 1 98.56 21 CYS B O 1
ATOM 2719 N N . LEU B 1 22 ? -1.804 -26.062 -24.578 1 98.38 22 LEU B N 1
ATOM 2720 C CA . LEU B 1 22 ? -0.98 -27.172 -25.047 1 98.38 22 LEU B CA 1
ATOM 2721 C C . LEU B 1 22 ? -1.338 -27.531 -26.484 1 98.38 22 LEU B C 1
ATOM 2723 O O . LEU B 1 22 ? -0.451 -27.75 -27.312 1 98.38 22 LEU B O 1
ATOM 2727 N N . ARG B 1 23 ? -2.588 -27.547 -26.734 1 97.88 23 ARG B N 1
ATOM 2728 C CA . ARG B 1 23 ? -3.076 -27.938 -28.047 1 97.88 23 ARG B CA 1
ATOM 2729 C C . ARG B 1 23 ? -2.742 -26.875 -29.094 1 97.88 23 ARG B C 1
ATOM 2731 O O . ARG B 1 23 ? -2.83 -27.141 -30.297 1 97.88 23 ARG B O 1
ATOM 2738 N N . SER B 1 24 ? -2.402 -25.766 -28.656 1 97.81 24 SER B N 1
ATOM 2739 C CA . SER B 1 24 ? -2.033 -24.672 -29.562 1 97.81 24 SER B CA 1
ATOM 2740 C C . SER B 1 24 ? -0.535 -24.672 -29.844 1 97.81 24 SER B C 1
ATOM 2742 O O . SER B 1 24 ? -0.036 -23.828 -30.578 1 97.81 24 SER B O 1
ATOM 2744 N N . LEU B 1 25 ? 0.159 -25.625 -29.234 1 97.06 25 LEU B N 1
ATOM 2745 C CA . LEU B 1 25 ? 1.603 -25.766 -29.375 1 97.06 25 LEU B CA 1
ATOM 2746 C C . LEU B 1 25 ? 1.95 -27.047 -30.125 1 97.06 25 LEU B C 1
ATOM 2748 O O . LEU B 1 25 ? 1.179 -28.016 -30.109 1 97.06 25 LEU B O 1
ATOM 2752 N N . ARG B 1 26 ? 3.055 -27.141 -30.828 1 92 26 ARG B N 1
ATOM 2753 C CA . ARG B 1 26 ? 3.414 -28.312 -31.625 1 92 26 ARG B CA 1
ATOM 2754 C C . ARG B 1 26 ? 4.129 -29.359 -30.781 1 92 26 ARG B C 1
ATOM 2756 O O . ARG B 1 26 ? 4.031 -30.547 -31.047 1 92 26 ARG B O 1
ATOM 2763 N N . ASP B 1 27 ? 4.832 -29.016 -29.703 1 94.94 27 ASP B N 1
ATOM 2764 C CA . ASP B 1 27 ? 5.734 -29.938 -29.016 1 94.94 27 ASP B CA 1
ATOM 2765 C C . ASP B 1 27 ? 5.117 -30.422 -27.703 1 94.94 27 ASP B C 1
ATOM 2767 O O . ASP B 1 27 ? 5.832 -30.812 -26.781 1 94.94 27 ASP B O 1
ATOM 2771 N N . HIS B 1 28 ? 3.748 -30.5 -27.672 1 97.94 28 HIS B N 1
ATOM 2772 C CA . HIS B 1 28 ? 3.02 -30.953 -26.5 1 97.94 28 HIS B CA 1
ATOM 2773 C C . HIS B 1 28 ? 1.839 -31.844 -26.891 1 97.94 28 HIS B C 1
ATOM 2775 O O . HIS B 1 28 ? 1.16 -31.562 -27.891 1 97.94 28 HIS B O 1
ATOM 2781 N N . GLU B 1 29 ? 1.612 -32.875 -26.156 1 97.38 29 GLU B N 1
ATOM 2782 C CA . GLU B 1 29 ? 0.49 -33.781 -26.375 1 97.38 29 GLU B CA 1
ATOM 2783 C C . GLU B 1 29 ? -0.174 -34.156 -25.047 1 97.38 29 GLU B C 1
ATOM 2785 O O . GLU B 1 29 ? 0.508 -34.469 -24.078 1 97.38 29 GLU B O 1
ATOM 2790 N N . VAL B 1 30 ? -1.493 -34.062 -25.016 1 98.31 30 VAL B N 1
ATOM 2791 C CA . VAL B 1 30 ? -2.246 -34.531 -23.844 1 98.31 30 VAL B CA 1
ATOM 2792 C C . VAL B 1 30 ? -2.732 -35.969 -24.062 1 98.31 30 VAL B C 1
ATOM 2794 O O . VAL B 1 30 ? -3.498 -36.219 -25 1 98.31 30 VAL B O 1
ATOM 2797 N N . VAL B 1 31 ? -2.398 -36.875 -23.172 1 97.56 31 VAL B N 1
ATOM 2798 C CA . VAL B 1 31 ? -2.631 -38.281 -23.516 1 97.56 31 VAL B CA 1
ATOM 2799 C C . VAL B 1 31 ? -3.664 -38.875 -22.562 1 97.56 31 VAL B C 1
ATOM 2801 O O . VAL B 1 31 ? -4.281 -39.906 -22.875 1 97.56 31 VAL B O 1
ATOM 2804 N N . VAL B 1 32 ? -3.844 -38.25 -21.391 1 98.38 32 VAL B N 1
ATOM 2805 C CA . VAL B 1 32 ? -4.77 -38.812 -20.422 1 98.38 32 VAL B CA 1
ATOM 2806 C C . VAL B 1 32 ? -5.309 -37.719 -19.5 1 98.38 32 VAL B C 1
ATOM 2808 O O . VAL B 1 32 ? -4.605 -36.75 -19.219 1 98.38 32 VAL B O 1
ATOM 2811 N N . VAL B 1 33 ? -6.59 -37.812 -19.094 1 98.5 33 VAL B N 1
ATOM 2812 C CA . VAL B 1 33 ? -7.195 -36.906 -18.109 1 98.5 33 VAL B CA 1
ATOM 2813 C C . VAL B 1 33 ? -7.875 -37.75 -17.016 1 98.5 33 VAL B C 1
ATOM 2815 O O . VAL B 1 33 ? -8.477 -38.781 -17.297 1 98.5 33 VAL B O 1
ATOM 2818 N N . ALA B 1 34 ? -7.68 -37.312 -15.797 1 97.75 34 ALA B N 1
ATOM 2819 C CA . ALA B 1 34 ? -8.352 -37.906 -14.648 1 97.75 34 ALA B CA 1
ATOM 2820 C C . ALA B 1 34 ? -9.242 -36.875 -13.945 1 97.75 34 ALA B C 1
ATOM 2822 O O . ALA B 1 34 ? -8.844 -35.719 -13.766 1 97.75 34 ALA B O 1
ATOM 2823 N N . ALA B 1 35 ? -10.43 -37.25 -13.602 1 95.38 35 ALA B N 1
ATOM 2824 C CA . ALA B 1 35 ? -11.328 -36.438 -12.789 1 95.38 35 ALA B CA 1
ATOM 2825 C C . ALA B 1 35 ? -12.156 -37.281 -11.844 1 95.38 35 ALA B C 1
ATOM 2827 O O . ALA B 1 35 ? -12.375 -38.469 -12.109 1 95.38 35 ALA B O 1
ATOM 2828 N N . MET B 1 36 ? -12.562 -36.625 -10.789 1 90 36 MET B N 1
ATOM 2829 C CA . MET B 1 36 ? -13.367 -37.375 -9.82 1 90 36 MET B CA 1
ATOM 2830 C C . MET B 1 36 ? -14.742 -37.688 -10.383 1 90 36 MET B C 1
ATOM 2832 O O . MET B 1 36 ? -15.305 -38.75 -10.086 1 90 36 MET B O 1
ATOM 2836 N N . ASN B 1 37 ? -15.273 -36.75 -11.117 1 92.5 37 ASN B N 1
ATOM 2837 C CA . ASN B 1 37 ? -16.5 -36.969 -11.867 1 92.5 37 ASN B CA 1
ATOM 2838 C C . ASN B 1 37 ? -16.203 -37.469 -13.289 1 92.5 37 ASN B C 1
ATOM 2840 O O . ASN B 1 37 ? -15.773 -36.688 -14.133 1 92.5 37 ASN B O 1
ATOM 2844 N N . VAL B 1 38 ? -16.547 -38.656 -13.547 1 92.88 38 VAL B N 1
ATOM 2845 C CA . VAL B 1 38 ? -16.141 -39.312 -14.797 1 92.88 38 VAL B CA 1
ATOM 2846 C C . VAL B 1 38 ? -16.891 -38.656 -15.961 1 92.88 38 VAL B C 1
ATOM 2848 O O . VAL B 1 38 ? -16.344 -38.562 -17.062 1 92.88 38 VAL B O 1
ATOM 2851 N N . THR B 1 39 ? -18.078 -38.25 -15.703 1 94.88 39 THR B N 1
ATOM 2852 C CA . THR B 1 39 ? -18.828 -37.594 -16.766 1 94.88 39 THR B CA 1
ATOM 2853 C C . THR B 1 39 ? -18.125 -36.312 -17.203 1 94.88 39 THR B C 1
ATOM 2855 O O . THR B 1 39 ? -18.016 -36.031 -18.406 1 94.88 39 THR B O 1
ATOM 2858 N N . ASN B 1 40 ? -17.641 -35.562 -16.219 1 93.88 40 ASN B N 1
ATOM 2859 C CA . ASN B 1 40 ? -16.891 -34.375 -16.531 1 93.88 40 ASN B CA 1
ATOM 2860 C C . ASN B 1 40 ? -15.586 -34.688 -17.25 1 93.88 40 ASN B C 1
ATOM 2862 O O . ASN B 1 40 ? -15.195 -33.969 -18.172 1 93.88 40 ASN B O 1
ATOM 2866 N N . ALA B 1 41 ? -14.961 -35.75 -16.828 1 95.94 41 ALA B N 1
ATOM 2867 C CA . ALA B 1 41 ? -13.719 -36.156 -17.453 1 95.94 41 ALA B CA 1
ATOM 2868 C C . ALA B 1 41 ? -13.938 -36.531 -18.922 1 95.94 41 ALA B C 1
ATOM 2870 O O . ALA B 1 41 ? -13.133 -36.156 -19.781 1 95.94 41 ALA B O 1
ATOM 2871 N N . ARG B 1 42 ? -15 -37.219 -19.188 1 97.19 42 ARG B N 1
ATOM 2872 C CA . ARG B 1 42 ? -15.305 -37.656 -20.547 1 97.19 42 ARG B CA 1
ATOM 2873 C C . ARG B 1 42 ? -15.633 -36.469 -21.438 1 97.19 42 ARG B C 1
ATOM 2875 O O . ARG B 1 42 ? -15.188 -36.406 -22.578 1 97.19 42 ARG B O 1
ATOM 2882 N N . LYS B 1 43 ? -16.438 -35.594 -20.922 1 97.38 43 LYS B N 1
ATOM 2883 C CA . LYS B 1 43 ? -16.75 -34.375 -21.672 1 97.38 43 LYS B CA 1
ATOM 2884 C C . LYS B 1 43 ? -15.484 -33.594 -22 1 97.38 43 LYS B C 1
ATOM 2886 O O . LYS B 1 43 ? -15.32 -33.094 -23.125 1 97.38 43 LYS B O 1
ATOM 2891 N N . PHE B 1 44 ? -14.719 -33.5 -21 1 98.06 44 PHE B N 1
ATOM 2892 C CA . PHE B 1 44 ? -13.438 -32.844 -21.141 1 98.06 44 PHE B CA 1
ATOM 2893 C C . PHE B 1 44 ? -12.57 -33.531 -22.203 1 98.06 44 PHE B C 1
ATOM 2895 O O . PHE B 1 44 ? -12 -32.875 -23.062 1 98.06 44 PHE B O 1
ATOM 2902 N N . ALA B 1 45 ? -12.445 -34.781 -22.156 1 98.25 45 ALA B N 1
ATOM 2903 C CA . ALA B 1 45 ? -11.641 -35.594 -23.078 1 98.25 45 ALA B CA 1
ATOM 2904 C C . ALA B 1 45 ? -12.156 -35.438 -24.516 1 98.25 45 ALA B C 1
ATOM 2906 O O . ALA B 1 45 ? -11.367 -35.344 -25.453 1 98.25 45 ALA B O 1
ATOM 2907 N N . LEU B 1 46 ? -13.406 -35.469 -24.641 1 97.88 46 LEU B N 1
ATOM 2908 C CA . LEU B 1 46 ? -14.016 -35.312 -25.953 1 97.88 46 LEU B CA 1
ATOM 2909 C C . LEU B 1 46 ? -13.688 -33.938 -26.547 1 97.88 46 LEU B C 1
ATOM 2911 O O . LEU B 1 46 ? -13.258 -33.844 -27.703 1 97.88 46 LEU B O 1
ATOM 2915 N N . LEU B 1 47 ? -13.859 -32.969 -25.766 1 97.62 47 LEU B N 1
ATOM 2916 C CA . LEU B 1 47 ? -13.625 -31.609 -26.188 1 97.62 47 LEU B CA 1
ATOM 2917 C C . LEU B 1 47 ? -12.172 -31.406 -26.625 1 97.62 47 LEU B C 1
ATOM 2919 O O . LEU B 1 47 ? -11.898 -30.719 -27.609 1 97.62 47 LEU B O 1
ATOM 2923 N N . HIS B 1 48 ? -11.258 -32.031 -25.875 1 98.31 48 HIS B N 1
ATOM 2924 C CA . HIS B 1 48 ? -9.836 -31.766 -26.078 1 98.31 48 HIS B CA 1
ATOM 2925 C C . HIS B 1 48 ? -9.164 -32.906 -26.844 1 98.31 48 HIS B C 1
ATOM 2927 O O . HIS B 1 48 ? -7.941 -32.938 -26.984 1 98.31 48 HIS B O 1
ATOM 2933 N N . LYS B 1 49 ? -9.922 -33.875 -27.297 1 96.81 49 LYS B N 1
ATOM 2934 C CA . LYS B 1 49 ? -9.438 -35 -28.094 1 96.81 49 LYS B CA 1
ATOM 2935 C C . LYS B 1 49 ? -8.375 -35.781 -27.344 1 96.81 49 LYS B C 1
ATOM 2937 O O . LYS B 1 49 ? -7.301 -36.062 -27.891 1 96.81 49 LYS B O 1
ATOM 2942 N N . ILE B 1 50 ? -8.688 -36.094 -26.109 1 97.81 50 ILE B N 1
ATOM 2943 C CA . ILE B 1 50 ? -7.805 -36.875 -25.281 1 97.81 50 ILE B CA 1
ATOM 2944 C C . ILE B 1 50 ? -8.25 -38.344 -25.312 1 97.81 50 ILE B C 1
ATOM 2946 O O . ILE B 1 50 ? -9.422 -38.656 -25.094 1 97.81 50 ILE B O 1
ATOM 2950 N N . GLU B 1 51 ? -7.41 -39.188 -25.531 1 94.06 51 GLU B N 1
ATOM 2951 C CA . GLU B 1 51 ? -7.719 -40.594 -25.828 1 94.06 51 GLU B CA 1
ATOM 2952 C C . GLU B 1 51 ? -8.133 -41.344 -24.562 1 94.06 51 GLU B C 1
ATOM 2954 O O . GLU B 1 51 ? -9.062 -42.156 -24.594 1 94.06 51 GLU B O 1
ATOM 2959 N N . LYS B 1 52 ? -7.469 -41.094 -23.5 1 97.44 52 LYS B N 1
ATOM 2960 C CA . LYS B 1 52 ? -7.664 -41.906 -22.312 1 97.44 52 LYS B CA 1
ATOM 2961 C C . LYS B 1 52 ? -8.281 -41.062 -21.172 1 97.44 52 LYS B C 1
ATOM 2963 O O . LYS B 1 52 ? -7.879 -39.938 -20.953 1 97.44 52 LYS B O 1
ATOM 2968 N N . VAL B 1 53 ? -9.273 -41.688 -20.484 1 97.88 53 VAL B N 1
ATOM 2969 C CA . VAL B 1 53 ? -9.961 -41.062 -19.359 1 97.88 53 VAL B CA 1
ATOM 2970 C C . VAL B 1 53 ? -9.852 -41.969 -18.125 1 97.88 53 VAL B C 1
ATOM 2972 O O . VAL B 1 53 ? -10.031 -43.188 -18.203 1 97.88 53 VAL B O 1
ATOM 2975 N N . LEU B 1 54 ? -9.445 -41.344 -17.031 1 97 54 LEU B N 1
ATOM 2976 C CA . LEU B 1 54 ? -9.43 -42.031 -15.742 1 97 54 LEU B CA 1
ATOM 2977 C C . LEU B 1 54 ? -10.5 -41.469 -14.82 1 97 54 LEU B C 1
ATOM 2979 O O . LEU B 1 54 ? -10.758 -40.25 -14.82 1 97 54 LEU B O 1
ATOM 2983 N N . ASP B 1 55 ? -11.062 -42.312 -13.977 1 93.75 55 ASP B N 1
ATOM 2984 C CA . ASP B 1 55 ? -12.156 -41.875 -13.125 1 93.75 55 ASP B CA 1
ATOM 2985 C C . ASP B 1 55 ? -11.68 -41.656 -11.688 1 93.75 55 ASP B C 1
ATOM 2987 O O . ASP B 1 55 ? -12.492 -41.562 -10.766 1 93.75 55 ASP B O 1
ATOM 2991 N N . ASN B 1 56 ? -10.375 -41.75 -11.578 1 94.44 56 ASN B N 1
ATOM 2992 C CA . ASN B 1 56 ? -9.766 -41.375 -10.297 1 94.44 56 ASN B CA 1
ATOM 2993 C C . ASN B 1 56 ? -8.352 -40.844 -10.484 1 94.44 56 ASN B C 1
ATOM 2995 O O . ASN B 1 56 ? -7.688 -41.156 -11.477 1 94.44 56 ASN B O 1
ATOM 2999 N N . TYR B 1 57 ? -7.855 -40.125 -9.492 1 95.25 57 TYR B N 1
ATOM 3000 C CA . TYR B 1 57 ? -6.555 -39.469 -9.594 1 95.25 57 TYR B CA 1
ATOM 3001 C C . TYR B 1 57 ? -5.426 -40.469 -9.391 1 95.25 57 TYR B C 1
ATOM 3003 O O . TYR B 1 57 ? -4.355 -40.344 -9.992 1 95.25 57 TYR B O 1
ATOM 3011 N N . ASP B 1 58 ? -5.594 -41.5 -8.617 1 95.38 58 ASP B N 1
ATOM 3012 C CA . ASP B 1 58 ? -4.551 -42.438 -8.219 1 95.38 58 ASP B CA 1
ATOM 3013 C C . ASP B 1 58 ? -4.008 -43.219 -9.422 1 95.38 58 ASP B C 1
ATOM 3015 O O . ASP B 1 58 ? -2.818 -43.531 -9.492 1 95.38 58 ASP B O 1
ATOM 3019 N N . ASP B 1 59 ? -4.855 -43.5 -10.32 1 97 59 ASP B N 1
ATOM 3020 C CA . ASP B 1 59 ? -4.48 -44.281 -11.484 1 97 59 ASP B CA 1
ATOM 3021 C C . ASP B 1 59 ? -3.535 -43.531 -12.398 1 97 59 ASP B C 1
ATOM 3023 O O . ASP B 1 59 ? -2.895 -44.094 -13.273 1 97 59 ASP B O 1
ATOM 3027 N N . MET B 1 60 ? -3.488 -42.219 -12.258 1 97.88 60 MET B N 1
ATOM 3028 C CA . MET B 1 60 ? -2.559 -41.406 -13.039 1 97.88 60 MET B CA 1
ATOM 3029 C C . MET B 1 60 ? -1.122 -41.875 -12.828 1 97.88 60 MET B C 1
ATOM 3031 O O . MET B 1 60 ? -0.328 -41.875 -13.773 1 97.88 60 MET B O 1
ATOM 3035 N N . ALA B 1 61 ? -0.783 -42.25 -11.578 1 97.81 61 ALA B N 1
ATOM 3036 C CA . ALA B 1 61 ? 0.576 -42.656 -11.219 1 97.81 61 ALA B CA 1
ATOM 3037 C C . ALA B 1 61 ? 0.978 -43.938 -11.945 1 97.81 61 ALA B C 1
ATOM 3039 O O . ALA B 1 61 ? 2.168 -44.219 -12.102 1 97.81 61 ALA B O 1
ATOM 3040 N N . LYS B 1 62 ? 0.015 -44.688 -12.422 1 97.12 62 LYS B N 1
ATOM 3041 C CA . LYS B 1 62 ? 0.261 -45.969 -13.047 1 97.12 62 LYS B CA 1
ATOM 3042 C C . LYS B 1 62 ? 0.457 -45.844 -14.555 1 97.12 62 LYS B C 1
ATOM 3044 O O . LYS B 1 62 ? 0.775 -46.812 -15.234 1 97.12 62 LYS B O 1
ATOM 3049 N N . GLN B 1 63 ? 0.211 -44.656 -15.031 1 96.44 63 GLN B N 1
ATOM 3050 C CA . GLN B 1 63 ? 0.32 -44.469 -16.469 1 96.44 63 GLN B CA 1
ATOM 3051 C C . GLN B 1 63 ? 1.78 -44.406 -16.906 1 96.44 63 GLN B C 1
ATOM 3053 O O . GLN B 1 63 ? 2.559 -43.594 -16.406 1 96.44 63 GLN B O 1
ATOM 3058 N N . ASP B 1 64 ? 2.176 -45.188 -17.922 1 93.12 64 ASP B N 1
ATOM 3059 C CA . ASP B 1 64 ? 3.568 -45.25 -18.359 1 93.12 64 ASP B CA 1
ATOM 3060 C C . ASP B 1 64 ? 3.832 -44.312 -19.531 1 93.12 64 ASP B C 1
ATOM 3062 O O . ASP B 1 64 ? 4.984 -44 -19.828 1 93.12 64 ASP B O 1
ATOM 3066 N N . ASN B 1 65 ? 2.904 -43.812 -20.172 1 94.06 65 ASN B N 1
ATOM 3067 C CA . ASN B 1 65 ? 3.072 -43.031 -21.375 1 94.06 65 ASN B CA 1
ATOM 3068 C C . ASN B 1 65 ? 2.961 -41.531 -21.094 1 94.06 65 ASN B C 1
ATOM 3070 O O . ASN B 1 65 ? 2.451 -40.781 -21.922 1 94.06 65 ASN B O 1
ATOM 3074 N N . ILE B 1 66 ? 3.305 -41.062 -19.922 1 96.81 66 ILE B N 1
ATOM 3075 C CA . ILE B 1 66 ? 3.254 -39.656 -19.594 1 96.81 66 ILE B CA 1
ATOM 3076 C C . ILE B 1 66 ? 4.637 -39.156 -19.156 1 96.81 66 ILE B C 1
ATOM 3078 O O . ILE B 1 66 ? 5.359 -39.875 -18.469 1 96.81 66 ILE B O 1
ATOM 3082 N N . ASP B 1 67 ? 5 -38 -19.578 1 98 67 ASP B N 1
ATOM 3083 C CA . ASP B 1 67 ? 6.266 -37.375 -19.188 1 98 67 ASP B CA 1
ATOM 3084 C C . ASP B 1 67 ? 6.086 -36.469 -17.984 1 98 67 ASP B C 1
ATOM 3086 O O . ASP B 1 67 ? 7.02 -36.281 -17.203 1 98 67 ASP B O 1
ATOM 3090 N N . ILE B 1 68 ? 4.883 -35.938 -17.781 1 98.69 68 ILE B N 1
ATOM 3091 C CA . ILE B 1 68 ? 4.605 -35.031 -16.672 1 98.69 68 ILE B CA 1
ATOM 3092 C C . ILE B 1 68 ? 3.098 -34.906 -16.469 1 98.69 68 ILE B C 1
ATOM 3094 O O . ILE B 1 68 ? 2.314 -35.125 -17.391 1 98.69 68 ILE B O 1
ATOM 3098 N N . VAL B 1 69 ? 2.734 -34.562 -15.234 1 98.88 69 VAL B N 1
ATOM 3099 C CA . VAL B 1 69 ? 1.332 -34.375 -14.875 1 98.88 69 VAL B CA 1
ATOM 3100 C C . VAL B 1 69 ? 1.074 -32.938 -14.5 1 98.88 69 VAL B C 1
ATOM 3102 O O . VAL B 1 69 ? 1.845 -32.312 -13.742 1 98.88 69 VAL B O 1
ATOM 3105 N N . TYR B 1 70 ? 0.054 -32.312 -15.062 1 98.88 70 TYR B N 1
ATOM 3106 C CA . TYR B 1 70 ? -0.48 -31.031 -14.625 1 98.88 70 TYR B CA 1
ATOM 3107 C C . TYR B 1 70 ? -1.607 -31.219 -13.617 1 98.88 70 TYR B C 1
ATOM 3109 O O . TYR B 1 70 ? -2.6 -31.891 -13.906 1 98.88 70 TYR B O 1
ATOM 3117 N N . CYS B 1 71 ? -1.453 -30.656 -12.477 1 98.75 71 CYS B N 1
ATOM 3118 C CA . CYS B 1 71 ? -2.463 -30.766 -11.43 1 98.75 71 CYS B CA 1
ATOM 3119 C C . CYS B 1 71 ? -3.236 -29.453 -11.281 1 98.75 71 CYS B C 1
ATOM 3121 O O . CYS B 1 71 ? -2.738 -28.5 -10.695 1 98.75 71 CYS B O 1
ATOM 3123 N N . GLY B 1 72 ? -4.496 -29.438 -11.758 1 97.88 72 GLY B N 1
ATOM 3124 C CA . GLY B 1 72 ? -5.367 -28.281 -11.656 1 97.88 72 GLY B CA 1
ATOM 3125 C C . GLY B 1 72 ? -6.566 -28.5 -10.758 1 97.88 72 GLY B C 1
ATOM 3126 O O . GLY B 1 72 ? -7.652 -27.984 -11.016 1 97.88 72 GLY B O 1
ATOM 3127 N N . SER B 1 73 ? -6.457 -29.391 -9.75 1 96.19 73 SER B N 1
ATOM 3128 C CA . SER B 1 73 ? -7.535 -29.688 -8.812 1 96.19 73 SER B CA 1
ATOM 3129 C C . SER B 1 73 ? -7.711 -28.562 -7.797 1 96.19 73 SER B C 1
ATOM 3131 O O . SER B 1 73 ? -7.004 -27.562 -7.848 1 96.19 73 SER B O 1
ATOM 3133 N N . LEU B 1 74 ? -8.688 -28.766 -6.938 1 94.38 74 LEU B N 1
ATOM 3134 C CA . LEU B 1 74 ? -8.898 -27.797 -5.855 1 94.38 74 LEU B CA 1
ATOM 3135 C C . LEU B 1 74 ? -7.746 -27.844 -4.859 1 94.38 74 LEU B C 1
ATOM 3137 O O . LEU B 1 74 ? -7.117 -28.891 -4.68 1 94.38 74 LEU B O 1
ATOM 3141 N N . ASN B 1 75 ? -7.539 -26.75 -4.145 1 95.19 75 ASN B N 1
ATOM 3142 C CA . ASN B 1 75 ? -6.379 -26.547 -3.281 1 95.19 75 ASN B CA 1
ATOM 3143 C C . ASN B 1 75 ? -6.234 -27.688 -2.266 1 95.19 75 ASN B C 1
ATOM 3145 O O . ASN B 1 75 ? -5.133 -28.203 -2.057 1 95.19 75 ASN B O 1
ATOM 3149 N N . PRO B 1 76 ? -7.305 -28.141 -1.658 1 95.88 76 PRO B N 1
ATOM 3150 C CA . PRO B 1 76 ? -7.148 -29.156 -0.608 1 95.88 76 PRO B CA 1
ATOM 3151 C C . PRO B 1 76 ? -6.66 -30.5 -1.147 1 95.88 76 PRO B C 1
ATOM 3153 O O . PRO B 1 76 ? -6.195 -31.344 -0.38 1 95.88 76 PRO B O 1
ATOM 3156 N N . GLN B 1 77 ? -6.766 -30.641 -2.436 1 96.19 77 GLN B N 1
ATOM 3157 C CA . GLN B 1 77 ? -6.418 -31.938 -3.027 1 96.19 77 GLN B CA 1
ATOM 3158 C C . GLN B 1 77 ? -4.957 -31.953 -3.471 1 96.19 77 GLN B C 1
ATOM 3160 O O . GLN B 1 77 ? -4.402 -33.031 -3.738 1 96.19 77 GLN B O 1
ATOM 3165 N N . HIS B 1 78 ? -4.332 -30.797 -3.584 1 98.19 78 HIS B N 1
ATOM 3166 C CA . HIS B 1 78 ? -2.992 -30.703 -4.152 1 98.19 78 HIS B CA 1
ATOM 3167 C C . HIS B 1 78 ? -2.02 -31.625 -3.42 1 98.19 78 HIS B C 1
ATOM 3169 O O . HIS B 1 78 ? -1.349 -32.469 -4.047 1 98.19 78 HIS B O 1
ATOM 3175 N N . TYR B 1 79 ? -2.057 -31.5 -2.111 1 98.44 79 TYR B N 1
ATOM 3176 C CA . TYR B 1 79 ? -1.049 -32.219 -1.328 1 98.44 79 TYR B CA 1
ATOM 3177 C C . TYR B 1 79 ? -1.124 -33.719 -1.568 1 98.44 79 TYR B C 1
ATOM 3179 O O . TYR B 1 79 ? -0.13 -34.344 -1.944 1 98.44 79 TYR B O 1
ATOM 3187 N N . THR B 1 80 ? -2.297 -34.281 -1.429 1 98.12 80 THR B N 1
ATOM 3188 C CA . THR B 1 80 ? -2.461 -35.75 -1.519 1 98.12 80 THR B CA 1
ATOM 3189 C C . THR B 1 80 ? -2.166 -36.219 -2.934 1 98.12 80 THR B C 1
ATOM 3191 O O . THR B 1 80 ? -1.46 -37.219 -3.117 1 98.12 80 THR B O 1
ATOM 3194 N N . VAL B 1 81 ? -2.621 -35.531 -3.924 1 98.25 81 VAL B N 1
ATOM 3195 C CA . VAL B 1 81 ? -2.463 -35.938 -5.316 1 98.25 81 VAL B CA 1
ATOM 3196 C C . VAL B 1 81 ? -0.995 -35.844 -5.723 1 98.25 81 VAL B C 1
ATOM 3198 O O . VAL B 1 81 ? -0.428 -36.781 -6.266 1 98.25 81 VAL B O 1
ATOM 3201 N N . VAL B 1 82 ? -0.381 -34.719 -5.434 1 98.81 82 VAL B N 1
ATOM 3202 C CA . VAL B 1 82 ? 0.998 -34.469 -5.84 1 98.81 82 VAL B CA 1
ATOM 3203 C C . VAL B 1 82 ? 1.935 -35.438 -5.098 1 98.81 82 VAL B C 1
ATOM 3205 O O . VAL B 1 82 ? 2.879 -35.969 -5.68 1 98.81 82 VAL B O 1
ATOM 3208 N N . LYS B 1 83 ? 1.682 -35.625 -3.803 1 98.81 83 LYS B N 1
ATOM 3209 C CA . LYS B 1 83 ? 2.49 -36.562 -3.029 1 98.81 83 LYS B CA 1
ATOM 3210 C C . LYS B 1 83 ? 2.479 -37.938 -3.666 1 98.81 83 LYS B C 1
ATOM 3212 O O . LYS B 1 83 ? 3.533 -38.562 -3.852 1 98.81 83 LYS B O 1
ATOM 3217 N N . HIS B 1 84 ? 1.312 -38.406 -3.982 1 98.62 84 HIS B N 1
ATOM 3218 C CA . HIS B 1 84 ? 1.159 -39.719 -4.59 1 98.62 84 HIS B CA 1
ATOM 3219 C C . HIS B 1 84 ? 1.929 -39.812 -5.902 1 98.62 84 HIS B C 1
ATOM 3221 O O . HIS B 1 84 ? 2.613 -40.812 -6.156 1 98.62 84 HIS B O 1
ATOM 3227 N N . LEU B 1 85 ? 1.833 -38.844 -6.738 1 98.69 85 LEU B N 1
ATOM 3228 C CA . LEU B 1 85 ? 2.525 -38.812 -8.023 1 98.69 85 LEU B CA 1
ATOM 3229 C C . LEU B 1 85 ? 4.039 -38.812 -7.824 1 98.69 85 LEU B C 1
ATOM 3231 O O . LEU B 1 85 ? 4.75 -39.594 -8.445 1 98.69 85 LEU B O 1
ATOM 3235 N N . LEU B 1 86 ? 4.535 -38 -6.945 1 98.69 86 LEU B N 1
ATOM 3236 C CA . LEU B 1 86 ? 5.969 -37.875 -6.699 1 98.69 86 LEU B CA 1
ATOM 3237 C C . LEU B 1 86 ? 6.523 -39.188 -6.133 1 98.69 86 LEU B C 1
ATOM 3239 O O . LEU B 1 86 ? 7.621 -39.594 -6.508 1 98.69 86 LEU B O 1
ATOM 3243 N N . GLU B 1 87 ? 5.773 -39.75 -5.246 1 98.31 87 GLU B N 1
ATOM 3244 C CA . GLU B 1 87 ? 6.203 -41.031 -4.652 1 98.31 87 GLU B CA 1
ATOM 3245 C C . GLU B 1 87 ? 6.316 -42.125 -5.707 1 98.31 87 GLU B C 1
ATOM 3247 O O . GLU B 1 87 ? 7.035 -43.094 -5.516 1 98.31 87 GLU B O 1
ATOM 3252 N N . ASN B 1 88 ? 5.641 -41.969 -6.785 1 98 88 ASN B N 1
ATOM 3253 C CA . ASN B 1 88 ? 5.688 -42.938 -7.879 1 98 88 ASN B CA 1
ATOM 3254 C C . ASN B 1 88 ? 6.547 -42.406 -9.039 1 98 88 ASN B C 1
ATOM 3256 O O . ASN B 1 88 ? 6.418 -42.906 -10.164 1 98 88 ASN B O 1
ATOM 3260 N N . GLY B 1 89 ? 7.297 -41.406 -8.82 1 97.31 89 GLY B N 1
ATOM 3261 C CA . GLY B 1 89 ? 8.305 -40.938 -9.758 1 97.31 89 GLY B CA 1
ATOM 3262 C C . GLY B 1 89 ? 7.73 -40.156 -10.922 1 97.31 89 GLY B C 1
ATOM 3263 O O . GLY B 1 89 ? 8.344 -40.062 -11.984 1 97.31 89 GLY B O 1
ATOM 3264 N N . LYS B 1 90 ? 6.555 -39.625 -10.773 1 98.25 90 LYS B N 1
ATOM 3265 C CA . LYS B 1 90 ? 5.926 -38.875 -11.844 1 98.25 90 LYS B CA 1
ATOM 3266 C C . LYS B 1 90 ? 6.215 -37.375 -11.695 1 98.25 90 LYS B C 1
ATOM 3268 O O . LYS B 1 90 ? 5.875 -36.781 -10.68 1 98.25 90 LYS B O 1
ATOM 3273 N N . PRO B 1 91 ? 6.879 -36.719 -12.688 1 98.75 91 PRO B N 1
ATOM 3274 C CA . PRO B 1 91 ? 7.043 -35.25 -12.656 1 98.75 91 PRO B CA 1
ATOM 3275 C C . PRO B 1 91 ? 5.711 -34.531 -12.602 1 98.75 91 PRO B C 1
ATOM 3277 O O . PRO B 1 91 ? 4.719 -34.969 -13.172 1 98.75 91 PRO B O 1
ATOM 3280 N N . VAL B 1 92 ? 5.73 -33.344 -11.898 1 98.94 92 VAL B N 1
ATOM 3281 C CA . VAL B 1 92 ? 4.453 -32.656 -11.664 1 98.94 92 VAL B CA 1
ATOM 3282 C C . VAL B 1 92 ? 4.613 -31.156 -11.852 1 98.94 92 VAL B C 1
ATOM 3284 O O . VAL B 1 92 ? 5.59 -30.578 -11.375 1 98.94 92 VAL B O 1
ATOM 3287 N N . LEU B 1 93 ? 3.754 -30.531 -12.594 1 98.94 93 LEU B N 1
ATOM 3288 C CA . LEU B 1 93 ? 3.416 -29.109 -12.547 1 98.94 93 LEU B CA 1
ATOM 3289 C C . LEU B 1 93 ? 2.096 -28.891 -11.812 1 98.94 93 LEU B C 1
ATOM 3291 O O . LEU B 1 93 ? 1.032 -29.25 -12.32 1 98.94 93 LEU B O 1
ATOM 3295 N N . CYS B 1 94 ? 2.129 -28.312 -10.633 1 98.94 94 CYS B N 1
ATOM 3296 C CA . CYS B 1 94 ? 0.935 -28.188 -9.812 1 98.94 94 CYS B CA 1
ATOM 3297 C C . CYS B 1 94 ? 0.503 -26.719 -9.719 1 98.94 94 CYS B C 1
ATOM 3299 O O . CYS B 1 94 ? 1.327 -25.844 -9.461 1 98.94 94 CYS B O 1
ATOM 3301 N N . GLU B 1 95 ? -0.718 -26.453 -9.891 1 98.69 95 GLU B N 1
ATOM 3302 C CA . GLU B 1 95 ? -1.279 -25.125 -9.773 1 98.69 95 GLU B CA 1
ATOM 3303 C C . GLU B 1 95 ? -0.945 -24.5 -8.414 1 98.69 95 GLU B C 1
ATOM 3305 O O . GLU B 1 95 ? -0.727 -25.219 -7.438 1 98.69 95 GLU B O 1
ATOM 3310 N N . LYS B 1 96 ? -0.899 -23.219 -8.406 1 98.69 96 LYS B N 1
ATOM 3311 C CA . LYS B 1 96 ? -0.681 -22.469 -7.172 1 98.69 96 LYS B CA 1
ATOM 3312 C C . LYS B 1 96 ? -1.973 -22.344 -6.367 1 98.69 96 LYS B C 1
ATOM 3314 O O . LYS B 1 96 ? -3.066 -22.328 -6.938 1 98.69 96 LYS B O 1
ATOM 3319 N N . PRO B 1 97 ? -1.901 -22.203 -5.121 1 98.12 97 PRO B N 1
ATOM 3320 C CA . PRO B 1 97 ? -0.669 -22.5 -4.391 1 98.12 97 PRO B CA 1
ATOM 3321 C C . PRO B 1 97 ? -0.33 -23.984 -4.387 1 98.12 97 PRO B C 1
ATOM 3323 O O . PRO B 1 97 ? -1.227 -24.828 -4.492 1 98.12 97 PRO B O 1
ATOM 3326 N N . LEU B 1 98 ? 0.927 -24.312 -4.25 1 98.75 98 LEU B N 1
ATOM 3327 C CA . LEU B 1 98 ? 1.327 -25.719 -4.305 1 98.75 98 LEU B CA 1
ATOM 3328 C C . LEU B 1 98 ? 0.554 -26.547 -3.285 1 98.75 98 LEU B C 1
ATOM 3330 O O . LEU B 1 98 ? 0.072 -27.625 -3.602 1 98.75 98 LEU B O 1
ATOM 3334 N N . THR B 1 99 ? 0.482 -26.031 -2.084 1 98.31 99 THR B N 1
ATOM 3335 C CA . THR B 1 99 ? -0.34 -26.641 -1.038 1 98.31 99 THR B CA 1
ATOM 3336 C C . THR B 1 99 ? -0.967 -25.562 -0.161 1 98.31 99 THR B C 1
ATOM 3338 O O . THR B 1 99 ? -0.736 -24.359 -0.374 1 98.31 99 THR B O 1
ATOM 3341 N N . MET B 1 100 ? -1.717 -26 0.831 1 97.06 100 MET B N 1
ATOM 3342 C CA . MET B 1 100 ? -2.473 -25.062 1.659 1 97.06 100 MET B CA 1
ATOM 3343 C C . MET B 1 100 ? -1.646 -24.609 2.855 1 97.06 100 MET B C 1
ATOM 3345 O O . MET B 1 100 ? -2.008 -23.641 3.535 1 97.06 100 MET B O 1
ATOM 3349 N N . CYS B 1 101 ? -0.54 -25.328 3.145 1 97.19 101 CYS B N 1
ATOM 3350 C CA . CYS B 1 101 ? 0.269 -24.922 4.293 1 97.19 101 CYS B CA 1
ATOM 3351 C C . CYS B 1 101 ? 1.739 -25.25 4.062 1 97.19 101 CYS B C 1
ATOM 3353 O O . CYS B 1 101 ? 2.072 -26.047 3.178 1 97.19 101 CYS B O 1
ATOM 3355 N N . LEU B 1 102 ? 2.562 -24.672 4.891 1 98.38 102 LEU B N 1
ATOM 3356 C CA . LEU B 1 102 ? 4.012 -24.781 4.762 1 98.38 102 LEU B CA 1
ATOM 3357 C C . LEU B 1 102 ? 4.457 -26.234 4.969 1 98.38 102 LEU B C 1
ATOM 3359 O O . LEU B 1 102 ? 5.301 -26.734 4.227 1 98.38 102 LEU B O 1
ATOM 3363 N N . GLU B 1 103 ? 3.924 -26.891 5.934 1 98.44 103 GLU B N 1
ATOM 3364 C CA . GLU B 1 103 ? 4.309 -28.266 6.254 1 98.44 103 GLU B CA 1
ATOM 3365 C C . GLU B 1 103 ? 4.133 -29.188 5.051 1 98.44 103 GLU B C 1
ATOM 3367 O O . GLU B 1 103 ? 5.016 -29.984 4.738 1 98.44 103 GLU B O 1
ATOM 3372 N N . HIS B 1 104 ? 3.016 -29.078 4.363 1 98.75 104 HIS B N 1
ATOM 3373 C CA . HIS B 1 104 ? 2.748 -29.891 3.178 1 98.75 104 HIS B CA 1
ATOM 3374 C C . HIS B 1 104 ? 3.717 -29.562 2.051 1 98.75 104 HIS B C 1
ATOM 3376 O O . HIS B 1 104 ? 4.195 -30.453 1.35 1 98.75 104 HIS B O 1
ATOM 3382 N N . THR B 1 105 ? 3.986 -28.266 1.851 1 98.88 105 THR B N 1
ATOM 3383 C CA . THR B 1 105 ? 4.926 -27.844 0.821 1 98.88 105 THR B CA 1
ATOM 3384 C C . THR B 1 105 ? 6.32 -28.406 1.099 1 98.88 105 THR B C 1
ATOM 3386 O O . THR B 1 105 ? 6.977 -28.922 0.196 1 98.88 105 THR B O 1
ATOM 3389 N N . GLU B 1 106 ? 6.715 -28.297 2.348 1 98.88 106 GLU B N 1
ATOM 3390 C CA . GLU B 1 106 ? 8.016 -28.828 2.746 1 98.88 106 GLU B CA 1
ATOM 3391 C C . GLU B 1 106 ? 8.109 -30.328 2.471 1 98.88 106 GLU B C 1
ATOM 3393 O O . GLU B 1 106 ? 9.141 -30.797 1.982 1 98.88 106 GLU B O 1
ATOM 3398 N N . GLU B 1 107 ? 7.098 -31.031 2.768 1 98.88 107 GLU B N 1
ATOM 3399 C CA . GLU B 1 107 ? 7.098 -32.469 2.555 1 98.88 107 GLU B CA 1
ATOM 3400 C C . GLU B 1 107 ? 7.184 -32.812 1.068 1 98.88 107 GLU B C 1
ATOM 3402 O O . GLU B 1 107 ? 7.953 -33.688 0.672 1 98.88 107 GLU B O 1
ATOM 3407 N N . LEU B 1 108 ? 6.387 -32.156 0.246 1 98.88 108 LEU B N 1
ATOM 3408 C CA . LEU B 1 108 ? 6.422 -32.406 -1.188 1 98.88 108 LEU B CA 1
ATOM 3409 C C . LEU B 1 108 ? 7.805 -32.125 -1.76 1 98.88 108 LEU B C 1
ATOM 3411 O O . LEU B 1 108 ? 8.312 -32.875 -2.586 1 98.88 108 LEU B O 1
ATOM 3415 N N . VAL B 1 109 ? 8.391 -31 -1.341 1 98.88 109 VAL B N 1
ATOM 3416 C CA . VAL B 1 109 ? 9.719 -30.625 -1.807 1 98.88 109 VAL B CA 1
ATOM 3417 C C . VAL B 1 109 ? 10.734 -31.688 -1.397 1 98.88 109 VAL B C 1
ATOM 3419 O O . VAL B 1 109 ? 11.586 -32.094 -2.195 1 98.88 109 VAL B O 1
ATOM 3422 N N . LYS B 1 110 ? 10.617 -32.125 -0.18 1 98.81 110 LYS B N 1
ATOM 3423 C CA . LYS B 1 110 ? 11.5 -33.188 0.319 1 98.81 110 LYS B CA 1
ATOM 3424 C C . LYS B 1 110 ? 11.391 -34.438 -0.535 1 98.81 110 LYS B C 1
ATOM 3426 O O . LYS B 1 110 ? 12.406 -35.031 -0.922 1 98.81 110 LYS B O 1
ATOM 3431 N N . ILE B 1 111 ? 10.219 -34.875 -0.841 1 98.81 111 ILE B N 1
ATOM 3432 C CA . ILE B 1 111 ? 9.984 -36.094 -1.63 1 98.81 111 ILE B CA 1
ATOM 3433 C C . ILE B 1 111 ? 10.531 -35.906 -3.041 1 98.81 111 ILE B C 1
ATOM 3435 O O . ILE B 1 111 ? 11.211 -36.781 -3.578 1 98.81 111 ILE B O 1
ATOM 3439 N N . ALA B 1 112 ? 10.242 -34.75 -3.668 1 98.81 112 ALA B N 1
ATOM 3440 C CA . ALA B 1 112 ? 10.711 -34.469 -5.02 1 98.81 112 ALA B CA 1
ATOM 3441 C C . ALA B 1 112 ? 12.234 -34.531 -5.094 1 98.81 112 ALA B C 1
ATOM 3443 O O . ALA B 1 112 ? 12.789 -35.156 -6.016 1 98.81 112 ALA B O 1
ATOM 3444 N N . ARG B 1 113 ? 12.898 -33.938 -4.133 1 98.62 113 ARG B N 1
ATOM 3445 C CA . ARG B 1 113 ? 14.352 -33.906 -4.109 1 98.62 113 ARG B CA 1
ATOM 3446 C C . ARG B 1 113 ? 14.922 -35.312 -3.848 1 98.62 113 ARG B C 1
ATOM 3448 O O . ARG B 1 113 ? 15.875 -35.719 -4.508 1 98.62 113 ARG B O 1
ATOM 3455 N N . LYS B 1 114 ? 14.336 -36 -2.904 1 98.25 114 LYS B N 1
ATOM 3456 C CA . LYS B 1 114 ? 14.781 -37.344 -2.584 1 98.25 114 LYS B CA 1
ATOM 3457 C C . LYS B 1 114 ? 14.695 -38.25 -3.803 1 98.25 114 LYS B C 1
ATOM 3459 O O . LYS B 1 114 ? 15.617 -39.031 -4.082 1 98.25 114 LYS B O 1
ATOM 3464 N N . ASN B 1 115 ? 13.609 -38.156 -4.555 1 97.75 115 ASN B N 1
ATOM 3465 C CA . ASN B 1 115 ? 13.344 -39.031 -5.695 1 97.75 115 ASN B CA 1
ATOM 3466 C C . ASN B 1 115 ? 13.945 -38.469 -6.98 1 97.75 115 ASN B C 1
ATOM 3468 O O . ASN B 1 115 ? 13.875 -39.094 -8.031 1 97.75 115 ASN B O 1
ATOM 3472 N N . LYS B 1 116 ? 14.461 -37.25 -6.871 1 98 116 LYS B N 1
ATOM 3473 C CA . LYS B 1 116 ? 14.969 -36.562 -8.047 1 98 116 LYS B CA 1
ATOM 3474 C C . LYS B 1 116 ? 13.891 -36.438 -9.125 1 98 116 LYS B C 1
ATOM 3476 O O . LYS B 1 116 ? 14.156 -36.688 -10.305 1 98 116 LYS B O 1
ATOM 3481 N N . THR B 1 117 ? 12.695 -36.25 -8.719 1 98.5 117 THR B N 1
ATOM 3482 C CA . THR B 1 117 ? 11.547 -36.125 -9.602 1 98.5 117 THR B CA 1
ATOM 3483 C C . THR B 1 117 ? 11.18 -34.656 -9.773 1 98.5 117 THR B C 1
ATOM 3485 O O . THR B 1 117 ? 11.148 -33.875 -8.797 1 98.5 117 THR B O 1
ATOM 3488 N N . PHE B 1 118 ? 10.906 -34.188 -10.969 1 98.81 118 PHE B N 1
ATOM 3489 C CA . PHE B 1 118 ? 10.609 -32.781 -11.289 1 98.81 118 PHE B CA 1
ATOM 3490 C C . PHE B 1 118 ? 9.328 -32.344 -10.594 1 98.81 118 PHE B C 1
ATOM 3492 O O . PHE B 1 118 ? 8.32 -33.031 -10.633 1 98.81 118 PHE B O 1
ATOM 3499 N N . LEU B 1 119 ? 9.398 -31.266 -9.922 1 98.94 119 LEU B N 1
ATOM 3500 C CA . LEU B 1 119 ? 8.266 -30.562 -9.32 1 98.94 119 LEU B CA 1
ATOM 3501 C C . LEU B 1 119 ? 8.352 -29.062 -9.555 1 98.94 119 LEU B C 1
ATOM 3503 O O . LEU B 1 119 ? 9.422 -28.469 -9.414 1 98.94 119 LEU B O 1
ATOM 3507 N N . MET B 1 120 ? 7.254 -28.484 -9.992 1 98.94 120 MET B N 1
ATOM 3508 C CA . MET B 1 120 ? 7.199 -27.031 -10.148 1 98.94 120 MET B CA 1
ATOM 3509 C C . MET B 1 120 ? 5.82 -26.5 -9.789 1 98.94 120 MET B C 1
ATOM 3511 O O . MET B 1 120 ? 4.805 -27.094 -10.156 1 98.94 120 MET B O 1
ATOM 3515 N N . GLU B 1 121 ? 5.781 -25.469 -8.961 1 98.88 121 GLU B N 1
ATOM 3516 C CA . GLU B 1 121 ? 4.547 -24.734 -8.734 1 98.88 121 GLU B CA 1
ATOM 3517 C C . GLU B 1 121 ? 4.152 -23.922 -9.961 1 98.88 121 GLU B C 1
ATOM 3519 O O . GLU B 1 121 ? 5.004 -23.281 -10.594 1 98.88 121 GLU B O 1
ATOM 3524 N N . ALA B 1 122 ? 2.883 -23.938 -10.312 1 98.75 122 ALA B N 1
ATOM 3525 C CA . ALA B 1 122 ? 2.404 -23.281 -11.531 1 98.75 122 ALA B CA 1
ATOM 3526 C C . ALA B 1 122 ? 2.053 -21.812 -11.266 1 98.75 122 ALA B C 1
ATOM 3528 O O . ALA B 1 122 ? 0.885 -21.438 -11.336 1 98.75 122 ALA B O 1
ATOM 3529 N N . ILE B 1 123 ? 3.012 -21 -11.086 1 98.56 123 ILE B N 1
ATOM 3530 C CA . ILE B 1 123 ? 2.869 -19.547 -11.062 1 98.56 123 ILE B CA 1
ATOM 3531 C C . ILE B 1 123 ? 3.213 -18.969 -12.438 1 98.56 123 ILE B C 1
ATOM 3533 O O . ILE B 1 123 ? 4.336 -18.516 -12.664 1 98.56 123 ILE B O 1
ATOM 3537 N N . TRP B 1 124 ? 2.283 -18.922 -13.234 1 98.56 124 TRP B N 1
ATOM 3538 C CA . TRP B 1 124 ? 2.508 -18.672 -14.656 1 98.56 124 TRP B CA 1
ATOM 3539 C C . TRP B 1 124 ? 3.049 -17.266 -14.891 1 98.56 124 TRP B C 1
ATOM 3541 O O . TRP B 1 124 ? 3.771 -17.031 -15.859 1 98.56 124 TRP B O 1
ATOM 3551 N N . SER B 1 125 ? 2.809 -16.328 -13.945 1 98.5 125 SER B N 1
ATOM 3552 C CA . SER B 1 125 ? 3.307 -14.961 -14.07 1 98.5 125 SER B CA 1
ATOM 3553 C C . SER B 1 125 ? 4.82 -14.938 -14.258 1 98.5 125 SER B C 1
ATOM 3555 O O . SER B 1 125 ? 5.344 -14.117 -15.023 1 98.5 125 SER B O 1
ATOM 3557 N N . ARG B 1 126 ? 5.465 -15.844 -13.609 1 98.12 126 ARG B N 1
ATOM 3558 C CA . ARG B 1 126 ? 6.922 -15.898 -13.562 1 98.12 126 ARG B CA 1
ATOM 3559 C C . ARG B 1 126 ? 7.508 -16.109 -14.953 1 98.12 126 ARG B C 1
ATOM 3561 O O . ARG B 1 126 ? 8.68 -15.812 -15.195 1 98.12 126 ARG B O 1
ATOM 3568 N N . PHE B 1 127 ? 6.719 -16.578 -15.906 1 98.56 127 PHE B N 1
ATOM 3569 C CA . PHE B 1 127 ? 7.246 -17.031 -17.188 1 98.56 127 PHE B CA 1
ATOM 3570 C C . PHE B 1 127 ? 6.746 -16.156 -18.328 1 98.56 127 PHE B C 1
ATOM 3572 O O . PHE B 1 127 ? 7.078 -16.375 -19.484 1 98.56 127 PHE B O 1
ATOM 3579 N N . LEU B 1 128 ? 5.957 -15.148 -18.016 1 98.69 128 LEU B N 1
ATOM 3580 C CA . LEU B 1 128 ? 5.309 -14.32 -19.016 1 98.69 128 LEU B CA 1
ATOM 3581 C C . LEU B 1 128 ? 6.293 -13.32 -19.625 1 98.69 128 LEU B C 1
ATOM 3583 O O . LEU B 1 128 ? 7.211 -12.859 -18.938 1 98.69 128 LEU B O 1
ATOM 3587 N N . PRO B 1 129 ? 6.074 -12.922 -20.859 1 98.31 129 PRO B N 1
ATOM 3588 C CA . PRO B 1 129 ? 6.988 -12 -21.547 1 98.31 129 PRO B CA 1
ATOM 3589 C C . PRO B 1 129 ? 7.176 -10.688 -20.797 1 98.31 129 PRO B C 1
ATOM 3591 O O . PRO B 1 129 ? 8.297 -10.172 -20.703 1 98.31 129 PRO B O 1
ATOM 3594 N N . VAL B 1 130 ? 6.16 -10.148 -20.234 1 98.44 130 VAL B N 1
ATOM 3595 C CA . VAL B 1 130 ? 6.242 -8.883 -19.516 1 98.44 130 VAL B CA 1
ATOM 3596 C C . VAL B 1 130 ? 7.168 -9.031 -18.312 1 98.44 130 VAL B C 1
ATOM 3598 O O . VAL B 1 130 ? 7.949 -8.133 -18 1 98.44 130 VAL B O 1
ATOM 3601 N N . TYR B 1 131 ? 7.129 -10.117 -17.594 1 98.19 131 TYR B N 1
ATOM 3602 C CA . TYR B 1 131 ? 7.969 -10.344 -16.422 1 98.19 131 TYR B CA 1
ATOM 3603 C C . TYR B 1 131 ? 9.43 -10.539 -16.828 1 98.19 131 TYR B C 1
ATOM 3605 O O . TYR B 1 131 ? 10.336 -10.164 -16.094 1 98.19 131 TYR B O 1
ATOM 3613 N N . ASP B 1 132 ? 9.625 -11.18 -18 1 96.69 132 ASP B N 1
ATOM 3614 C CA . ASP B 1 132 ? 10.977 -11.227 -18.562 1 96.69 132 ASP B CA 1
ATOM 3615 C C . ASP B 1 132 ? 11.508 -9.82 -18.812 1 96.69 132 ASP B C 1
ATOM 3617 O O . ASP B 1 132 ? 12.648 -9.5 -18.453 1 96.69 132 ASP B O 1
ATOM 3621 N N . GLU B 1 133 ? 10.68 -9.039 -19.469 1 97.19 133 GLU B N 1
ATOM 3622 C CA . GLU B 1 133 ? 11.062 -7.664 -19.781 1 97.19 133 GLU B CA 1
ATOM 3623 C C . GLU B 1 133 ? 11.312 -6.863 -18.5 1 97.19 133 GLU B C 1
ATOM 3625 O O . GLU B 1 133 ? 12.234 -6.055 -18.438 1 97.19 133 GLU B O 1
ATOM 3630 N N . LEU B 1 134 ? 10.461 -7.051 -17.484 1 97.5 134 LEU B N 1
ATOM 3631 C CA . LEU B 1 134 ? 10.586 -6.402 -16.188 1 97.5 134 LEU B CA 1
ATOM 3632 C C . LEU B 1 134 ? 11.977 -6.633 -15.602 1 97.5 134 LEU B C 1
ATOM 3634 O O . LEU B 1 134 ? 12.625 -5.691 -15.156 1 97.5 134 LEU B O 1
ATOM 3638 N N . GLN B 1 135 ? 12.469 -7.824 -15.617 1 95.56 135 GLN B N 1
ATOM 3639 C CA . GLN B 1 135 ? 13.758 -8.172 -15.031 1 95.56 135 GLN B CA 1
ATOM 3640 C C . GLN B 1 135 ? 14.906 -7.57 -15.836 1 95.56 135 GLN B C 1
ATOM 3642 O O . GLN B 1 135 ? 15.93 -7.168 -15.273 1 95.56 135 GLN B O 1
ATOM 3647 N N . LYS B 1 136 ? 14.719 -7.457 -17.141 1 95.69 136 LYS B N 1
ATOM 3648 C CA . LYS B 1 136 ? 15.758 -6.93 -18.016 1 95.69 136 LYS B CA 1
ATOM 3649 C C . LYS B 1 136 ? 15.914 -5.422 -17.844 1 95.69 136 LYS B C 1
ATOM 3651 O O . LYS B 1 136 ? 17 -4.875 -18.047 1 95.69 136 LYS B O 1
ATOM 3656 N N . ARG B 1 137 ? 14.875 -4.797 -17.375 1 95.81 137 ARG B N 1
ATOM 3657 C CA . ARG B 1 137 ? 14.859 -3.338 -17.453 1 95.81 137 ARG B CA 1
ATOM 3658 C C . ARG B 1 137 ? 15.055 -2.725 -16.062 1 95.81 137 ARG B C 1
ATOM 3660 O O . ARG B 1 137 ? 14.961 -1.506 -15.906 1 95.81 137 ARG B O 1
ATOM 3667 N N . HIS B 1 138 ? 15.352 -3.498 -15.055 1 93.5 138 HIS B N 1
ATOM 3668 C CA . HIS B 1 138 ? 15.508 -3.016 -13.688 1 93.5 138 HIS B CA 1
ATOM 3669 C C . HIS B 1 138 ? 16.562 -1.925 -13.602 1 93.5 138 HIS B C 1
ATOM 3671 O O . HIS B 1 138 ? 16.438 -0.982 -12.82 1 93.5 138 HIS B O 1
ATOM 3677 N N . SER B 1 139 ? 17.562 -2.096 -14.422 1 94.5 139 SER B N 1
ATOM 3678 C CA . SER B 1 139 ? 18.688 -1.17 -14.344 1 94.5 139 SER B CA 1
ATOM 3679 C C . SER B 1 139 ? 18.266 0.24 -14.758 1 94.5 139 SER B C 1
ATOM 3681 O O . SER B 1 139 ? 18.922 1.218 -14.375 1 94.5 139 SER B O 1
ATOM 3683 N N . GLU B 1 140 ? 17.188 0.344 -15.484 1 96.94 140 GLU B N 1
ATOM 3684 C CA . GLU B 1 140 ? 16.734 1.632 -16 1 96.94 140 GLU B CA 1
ATOM 3685 C C . GLU B 1 140 ? 16.172 2.506 -14.891 1 96.94 140 GLU B C 1
ATOM 3687 O O . GLU B 1 140 ? 15.992 3.713 -15.07 1 96.94 140 GLU B O 1
ATOM 3692 N N . ILE B 1 141 ? 15.93 1.935 -13.758 1 98.19 141 ILE B N 1
ATOM 3693 C CA . ILE B 1 141 ? 15.281 2.727 -12.719 1 98.19 141 ILE B CA 1
ATOM 3694 C C . ILE B 1 141 ? 16.219 2.871 -11.516 1 98.19 141 ILE B C 1
ATOM 3696 O O . ILE B 1 141 ? 15.781 3.252 -10.43 1 98.19 141 ILE B O 1
ATOM 3700 N N . GLY B 1 142 ? 17.469 2.568 -11.641 1 97.44 142 GLY B N 1
ATOM 3701 C CA . GLY B 1 142 ? 18.438 2.711 -10.57 1 97.44 142 GLY B CA 1
ATOM 3702 C C . GLY B 1 142 ? 18.281 1.662 -9.484 1 97.44 142 GLY B C 1
ATOM 3703 O O . GLY B 1 142 ? 17.922 0.516 -9.766 1 97.44 142 GLY B O 1
ATOM 3704 N N . GLU B 1 143 ? 18.688 2.035 -8.266 1 97.31 143 GLU B N 1
ATOM 3705 C CA . GLU B 1 143 ? 18.562 1.122 -7.137 1 97.31 143 GLU B CA 1
ATOM 3706 C C . GLU B 1 143 ? 17.109 0.946 -6.73 1 97.31 143 GLU B C 1
ATOM 3708 O O . GLU B 1 143 ? 16.406 1.927 -6.465 1 97.31 143 GLU B O 1
ATOM 3713 N N . ILE B 1 144 ? 16.641 -0.289 -6.734 1 98.12 144 ILE B N 1
ATOM 3714 C CA . ILE B 1 144 ? 15.266 -0.569 -6.32 1 98.12 144 ILE B CA 1
ATOM 3715 C C . ILE B 1 144 ? 15.133 -0.374 -4.812 1 98.12 144 ILE B C 1
ATOM 3717 O O . ILE B 1 144 ? 15.938 -0.907 -4.035 1 98.12 144 ILE B O 1
ATOM 3721 N N . HIS B 1 145 ? 14.117 0.387 -4.395 1 98 145 HIS B N 1
ATOM 3722 C CA . HIS B 1 145 ? 13.93 0.653 -2.973 1 98 145 HIS B CA 1
ATOM 3723 C C . HIS B 1 145 ? 12.688 -0.053 -2.441 1 98 145 HIS B C 1
ATOM 3725 O O . HIS B 1 145 ? 12.664 -0.5 -1.293 1 98 145 HIS B O 1
ATOM 3731 N N . SER B 1 146 ? 11.711 -0.118 -3.283 1 98.44 146 SER B N 1
ATOM 3732 C CA . SER B 1 146 ? 10.477 -0.714 -2.791 1 98.44 146 SER B CA 1
ATOM 3733 C C . SER B 1 146 ? 9.602 -1.206 -3.941 1 98.44 146 SER B C 1
ATOM 3735 O O . SER B 1 146 ? 9.812 -0.827 -5.094 1 98.44 146 SER B O 1
ATOM 3737 N N . VAL B 1 147 ? 8.664 -2.092 -3.648 1 98.62 147 VAL B N 1
ATOM 3738 C CA . VAL B 1 147 ? 7.656 -2.557 -4.598 1 98.62 147 VAL B CA 1
ATOM 3739 C C . VAL B 1 147 ? 6.27 -2.475 -3.961 1 98.62 147 VAL B C 1
ATOM 3741 O O . VAL B 1 147 ? 6.137 -2.525 -2.734 1 98.62 147 VAL B O 1
ATOM 3744 N N . GLU B 1 148 ? 5.312 -2.201 -4.707 1 98.81 148 GLU B N 1
ATOM 3745 C CA . GLU B 1 148 ? 3.904 -2.203 -4.328 1 98.81 148 GLU B CA 1
ATOM 3746 C C . GLU B 1 148 ? 3.076 -3.053 -5.289 1 98.81 148 GLU B C 1
ATOM 3748 O O . GLU B 1 148 ? 3.293 -3.018 -6.5 1 98.81 148 GLU B O 1
ATOM 3753 N N . ALA B 1 149 ? 2.225 -3.861 -4.754 1 98.88 149 ALA B N 1
ATOM 3754 C CA . ALA B 1 149 ? 1.313 -4.652 -5.578 1 98.88 149 ALA B CA 1
ATOM 3755 C C . ALA B 1 149 ? -0.016 -4.875 -4.863 1 98.88 149 ALA B C 1
ATOM 3757 O O . ALA B 1 149 ? -0.052 -5.039 -3.643 1 98.88 149 ALA B O 1
ATOM 3758 N N . SER B 1 150 ? -1.065 -4.875 -5.574 1 98.81 150 SER B N 1
ATOM 3759 C CA . SER B 1 150 ? -2.383 -5.152 -5.016 1 98.81 150 SER B CA 1
ATOM 3760 C C . SER B 1 150 ? -3.193 -6.062 -5.934 1 98.81 150 SER B C 1
ATOM 3762 O O . SER B 1 150 ? -3.062 -5.996 -7.156 1 98.81 150 SER B O 1
ATOM 3764 N N . PHE B 1 151 ? -3.898 -6.91 -5.383 1 98.81 151 PHE B N 1
ATOM 3765 C CA . PHE B 1 151 ? -4.832 -7.805 -6.059 1 98.81 151 PHE B CA 1
ATOM 3766 C C . PHE B 1 151 ? -6.164 -7.855 -5.32 1 98.81 151 PHE B C 1
ATOM 3768 O O . PHE B 1 151 ? -6.258 -8.438 -4.238 1 98.81 151 PHE B O 1
ATOM 3775 N N . GLY B 1 152 ? -7.18 -7.285 -5.914 1 98.38 152 GLY B N 1
ATOM 3776 C CA . GLY B 1 152 ? -8.508 -7.285 -5.32 1 98.38 152 GLY B CA 1
ATOM 3777 C C . GLY B 1 152 ? -9.617 -7.434 -6.344 1 98.38 152 GLY B C 1
ATOM 3778 O O . GLY B 1 152 ? -9.688 -6.668 -7.305 1 98.38 152 GLY B O 1
ATOM 3779 N N . LEU B 1 153 ? -10.469 -8.375 -6.191 1 97.62 153 LEU B N 1
ATOM 3780 C CA . LEU B 1 153 ? -11.617 -8.648 -7.043 1 97.62 153 LEU B CA 1
ATOM 3781 C C . LEU B 1 153 ? -12.852 -8.961 -6.207 1 97.62 153 LEU B C 1
ATOM 3783 O O . LEU B 1 153 ? -13 -10.078 -5.695 1 97.62 153 LEU B O 1
ATOM 3787 N N . ALA B 1 154 ? -13.758 -8.062 -6.215 1 96.62 154 ALA B N 1
ATOM 3788 C CA . ALA B 1 154 ? -14.984 -8.266 -5.445 1 96.62 154 ALA B CA 1
ATOM 3789 C C . ALA B 1 154 ? -15.812 -9.406 -6.023 1 96.62 154 ALA B C 1
ATOM 3791 O O . ALA B 1 154 ? -16.5 -10.117 -5.289 1 96.62 154 ALA B O 1
ATOM 3792 N N . GLU B 1 155 ? -15.68 -9.633 -7.266 1 95.06 155 GLU B N 1
ATOM 3793 C CA . GLU B 1 155 ? -16.484 -10.625 -7.969 1 95.06 155 GLU B CA 1
ATOM 3794 C C . GLU B 1 155 ? -16.234 -12.031 -7.438 1 95.06 155 GLU B C 1
ATOM 3796 O O . GLU B 1 155 ? -17.125 -12.875 -7.426 1 95.06 155 GLU B O 1
ATOM 3801 N N . ILE B 1 156 ? -15.07 -12.289 -6.941 1 94.62 156 ILE B N 1
ATOM 3802 C CA . ILE B 1 156 ? -14.742 -13.648 -6.52 1 94.62 156 ILE B CA 1
ATOM 3803 C C . ILE B 1 156 ? -15.07 -13.82 -5.039 1 94.62 156 ILE B C 1
ATOM 3805 O O . ILE B 1 156 ? -14.914 -14.914 -4.484 1 94.62 156 ILE B O 1
ATOM 3809 N N . GLY B 1 157 ? -15.555 -12.805 -4.441 1 92.81 157 GLY B N 1
ATOM 3810 C CA . GLY B 1 157 ? -15.984 -12.875 -3.051 1 92.81 157 GLY B CA 1
ATOM 3811 C C . GLY B 1 157 ? -17.203 -13.75 -2.848 1 92.81 157 GLY B C 1
ATOM 3812 O O . GLY B 1 157 ? -17.531 -14.125 -1.718 1 92.81 157 GLY B O 1
ATOM 3813 N N . GLY B 1 158 ? -17.844 -14.109 -3.91 1 91.81 158 GLY B N 1
ATOM 3814 C CA . GLY B 1 158 ? -19 -14.992 -3.82 1 91.81 158 GLY B CA 1
ATOM 3815 C C . GLY B 1 158 ? -18.719 -16.391 -4.332 1 91.81 158 GLY B C 1
ATOM 3816 O O . GLY B 1 158 ? -19.625 -17.234 -4.371 1 91.81 158 GLY B O 1
ATOM 3817 N N . VAL B 1 159 ? -17.531 -16.641 -4.668 1 94.31 159 VAL B N 1
ATOM 3818 C CA . VAL B 1 159 ? -17.156 -17.922 -5.258 1 94.31 159 VAL B CA 1
ATOM 3819 C C . VAL B 1 159 ? -16.766 -18.922 -4.156 1 94.31 159 VAL B C 1
ATOM 3821 O O . VAL B 1 159 ? -15.914 -18.625 -3.318 1 94.31 159 VAL B O 1
ATOM 3824 N N . ASP B 1 160 ? -17.203 -20.078 -4.152 1 93.12 160 ASP B N 1
ATOM 3825 C CA . ASP B 1 160 ? -17.094 -21.078 -3.092 1 93.12 160 ASP B CA 1
ATOM 3826 C C . ASP B 1 160 ? -15.633 -21.422 -2.818 1 93.12 160 ASP B C 1
ATOM 3828 O O . ASP B 1 160 ? -15.203 -21.453 -1.663 1 93.12 160 ASP B O 1
ATOM 3832 N N . ARG B 1 161 ? -14.875 -21.688 -3.77 1 91.88 161 ARG B N 1
ATOM 3833 C CA . ARG B 1 161 ? -13.5 -22.141 -3.588 1 91.88 161 ARG B CA 1
ATOM 3834 C C . ARG B 1 161 ? -12.664 -21.078 -2.887 1 91.88 161 ARG B C 1
ATOM 3836 O O . ARG B 1 161 ? -11.578 -21.359 -2.379 1 91.88 161 ARG B O 1
ATOM 3843 N N . VAL B 1 162 ? -13.18 -19.812 -2.881 1 93.62 162 VAL B N 1
ATOM 3844 C CA . VAL B 1 162 ? -12.461 -18.688 -2.289 1 93.62 162 VAL B CA 1
ATOM 3845 C C . VAL B 1 162 ? -12.977 -18.438 -0.876 1 93.62 162 VAL B C 1
ATOM 3847 O O . VAL B 1 162 ? -12.234 -17.953 -0.014 1 93.62 162 VAL B O 1
ATOM 3850 N N . THR B 1 163 ? -14.219 -18.875 -0.662 1 93.19 163 THR B N 1
ATOM 3851 C CA . THR B 1 163 ? -14.859 -18.391 0.559 1 93.19 163 THR B CA 1
ATOM 3852 C C . THR B 1 163 ? -15.141 -19.547 1.517 1 93.19 163 THR B C 1
ATOM 3854 O O . THR B 1 163 ? -15.297 -19.328 2.721 1 93.19 163 THR B O 1
ATOM 3857 N N . LYS B 1 164 ? -15.211 -20.703 1.012 1 94.69 164 LYS B N 1
ATOM 3858 C CA . LYS B 1 164 ? -15.578 -21.828 1.86 1 94.69 164 LYS B CA 1
ATOM 3859 C C . LYS B 1 164 ? -14.336 -22.516 2.422 1 94.69 164 LYS B C 1
ATOM 3861 O O . LYS B 1 164 ? -13.477 -22.984 1.667 1 94.69 164 LYS B O 1
ATOM 3866 N N . PRO B 1 165 ? -14.32 -22.672 3.697 1 93.69 165 PRO B N 1
ATOM 3867 C CA . PRO B 1 165 ? -13.141 -23.281 4.32 1 93.69 165 PRO B CA 1
ATOM 3868 C C . PRO B 1 165 ? -12.898 -24.719 3.844 1 93.69 165 PRO B C 1
ATOM 3870 O O . PRO B 1 165 ? -11.75 -25.125 3.662 1 93.69 165 PRO B O 1
ATOM 3873 N N . GLU B 1 166 ? -13.906 -25.484 3.58 1 92.81 166 GLU B N 1
ATOM 3874 C CA . GLU B 1 166 ? -13.797 -26.875 3.201 1 92.81 166 GLU B CA 1
ATOM 3875 C C . GLU B 1 166 ? -13.219 -27.031 1.798 1 92.81 166 GLU B C 1
ATOM 3877 O O . GLU B 1 166 ? -12.742 -28.109 1.429 1 92.81 166 GLU B O 1
ATOM 3882 N N . LEU B 1 167 ? -13.266 -25.953 1.107 1 94.06 167 LEU B N 1
ATOM 3883 C CA . LEU B 1 167 ? -12.742 -25.984 -0.253 1 94.06 167 LEU B CA 1
ATOM 3884 C C . LEU B 1 167 ? -11.414 -25.25 -0.341 1 94.06 167 LEU B C 1
ATOM 3886 O O . LEU B 1 167 ? -10.938 -24.938 -1.438 1 94.06 167 LEU B O 1
ATOM 3890 N N . GLY B 1 168 ? -10.852 -24.953 0.843 1 93.75 168 GLY B N 1
ATOM 3891 C CA . GLY B 1 168 ? -9.555 -24.297 0.889 1 93.75 168 GLY B CA 1
ATOM 3892 C C . GLY B 1 168 ? -9.648 -22.781 0.736 1 93.75 168 GLY B C 1
ATOM 3893 O O . GLY B 1 168 ? -8.695 -22.141 0.286 1 93.75 168 GLY B O 1
ATOM 3894 N N . GLY B 1 169 ? -10.812 -22.25 1.086 1 94.81 169 GLY B N 1
ATOM 3895 C CA . GLY B 1 169 ? -11.055 -20.828 0.939 1 94.81 169 GLY B CA 1
ATOM 3896 C C . GLY B 1 169 ? -10.031 -19.969 1.656 1 94.81 169 GLY B C 1
ATOM 3897 O O . GLY B 1 169 ? -9.758 -20.188 2.84 1 94.81 169 GLY B O 1
ATOM 3898 N N . SER B 1 170 ? -9.484 -19 0.941 1 96.94 170 SER B N 1
ATOM 3899 C CA . SER B 1 170 ? -8.508 -18.047 1.428 1 96.94 170 SER B CA 1
ATOM 3900 C C . SER B 1 170 ? -8.148 -17.031 0.351 1 96.94 170 SER B C 1
ATOM 3902 O O . SER B 1 170 ? -7.715 -17.391 -0.742 1 96.94 170 SER B O 1
ATOM 3904 N N . SER B 1 171 ? -8.336 -15.742 0.687 1 97.06 171 SER B N 1
ATOM 3905 C CA . SER B 1 171 ? -7.926 -14.695 -0.239 1 97.06 171 SER B CA 1
ATOM 3906 C C . SER B 1 171 ? -6.422 -14.727 -0.48 1 97.06 171 SER B C 1
ATOM 3908 O O . SER B 1 171 ? -5.965 -14.57 -1.615 1 97.06 171 SER B O 1
ATOM 3910 N N . LEU B 1 172 ? -5.668 -14.977 0.553 1 97.75 172 LEU B N 1
ATOM 3911 C CA . LEU B 1 172 ? -4.211 -14.984 0.473 1 97.75 172 LEU B CA 1
ATOM 3912 C C . LEU B 1 172 ? -3.723 -16.125 -0.411 1 97.75 172 LEU B C 1
ATOM 3914 O O . LEU B 1 172 ? -2.885 -15.93 -1.292 1 97.75 172 LEU B O 1
ATOM 3918 N N . LEU B 1 173 ? -4.281 -17.297 -0.239 1 97.56 173 LEU B N 1
ATOM 3919 C CA . LEU B 1 173 ? -3.867 -18.453 -1.034 1 97.56 173 LEU B CA 1
ATOM 3920 C C . LEU B 1 173 ? -4.293 -18.281 -2.49 1 97.56 173 LEU B C 1
ATOM 3922 O O . LEU B 1 173 ? -3.535 -18.609 -3.404 1 97.56 173 LEU B O 1
ATOM 3926 N N . ASP B 1 174 ? -5.469 -17.75 -2.691 1 97.12 174 ASP B N 1
ATOM 3927 C CA . ASP B 1 174 ? -6.043 -17.688 -4.031 1 97.12 174 ASP B CA 1
ATOM 3928 C C . ASP B 1 174 ? -5.391 -16.578 -4.855 1 97.12 174 ASP B C 1
ATOM 3930 O O . ASP B 1 174 ? -4.984 -16.797 -5.996 1 97.12 174 ASP B O 1
ATOM 3934 N N . ILE B 1 175 ? -5.336 -15.375 -4.281 1 98.06 175 ILE B N 1
ATOM 3935 C CA . ILE B 1 175 ? -4.863 -14.266 -5.102 1 98.06 175 ILE B CA 1
ATOM 3936 C C . ILE B 1 175 ? -3.654 -13.609 -4.438 1 98.06 175 ILE B C 1
ATOM 3938 O O . ILE B 1 175 ? -2.818 -13.008 -5.113 1 98.06 175 ILE B O 1
ATOM 3942 N N . GLY B 1 176 ? -3.486 -13.773 -3.113 1 98.44 176 GLY B N 1
ATOM 3943 C CA . GLY B 1 176 ? -2.381 -13.156 -2.391 1 98.44 176 GLY B CA 1
ATOM 3944 C C . GLY B 1 176 ? -1.024 -13.688 -2.812 1 98.44 176 GLY B C 1
ATOM 3945 O O . GLY B 1 176 ? -0.023 -12.969 -2.744 1 98.44 176 GLY B O 1
ATOM 3946 N N . ILE B 1 177 ? -0.985 -14.883 -3.252 1 98.69 177 ILE B N 1
ATOM 3947 C CA . ILE B 1 177 ? 0.263 -15.5 -3.68 1 98.69 177 ILE B CA 1
ATOM 3948 C C . ILE B 1 177 ? 0.874 -14.695 -4.824 1 98.69 177 ILE B C 1
ATOM 3950 O O . ILE B 1 177 ? 2.098 -14.641 -4.969 1 98.69 177 ILE B O 1
ATOM 3954 N N . TYR B 1 178 ? 0.079 -13.992 -5.629 1 98.88 178 TYR B N 1
ATOM 3955 C CA . TYR B 1 178 ? 0.583 -13.266 -6.789 1 98.88 178 TYR B CA 1
ATOM 3956 C C . TYR B 1 178 ? 1.305 -11.992 -6.363 1 98.88 178 TYR B C 1
ATOM 3958 O O . TYR B 1 178 ? 2.326 -11.625 -6.949 1 98.88 178 TYR B O 1
ATOM 3966 N N . VAL B 1 179 ? 0.773 -11.289 -5.359 1 98.94 179 VAL B N 1
ATOM 3967 C CA . VAL B 1 179 ? 1.461 -10.086 -4.918 1 98.94 179 VAL B CA 1
ATOM 3968 C C . VAL B 1 179 ? 2.754 -10.461 -4.199 1 98.94 179 VAL B C 1
ATOM 3970 O O . VAL B 1 179 ? 3.773 -9.781 -4.348 1 98.94 179 VAL B O 1
ATOM 3973 N N . ILE B 1 180 ? 2.727 -11.547 -3.467 1 98.94 180 ILE B N 1
ATOM 3974 C CA . ILE B 1 180 ? 3.926 -12.039 -2.795 1 98.94 180 ILE B CA 1
ATOM 3975 C C . ILE B 1 180 ? 4.953 -12.484 -3.834 1 98.94 180 ILE B C 1
ATOM 3977 O O . ILE B 1 180 ? 6.141 -12.164 -3.721 1 98.94 180 ILE B O 1
ATOM 3981 N N . HIS B 1 181 ? 4.461 -13.188 -4.844 1 98.88 181 HIS B N 1
ATOM 3982 C CA . HIS B 1 181 ? 5.328 -13.617 -5.934 1 98.88 181 HIS B CA 1
ATOM 3983 C C . HIS B 1 181 ? 6.027 -12.43 -6.582 1 98.88 181 HIS B C 1
ATOM 3985 O O . HIS B 1 181 ? 7.227 -12.492 -6.875 1 98.88 181 HIS B O 1
ATOM 3991 N N . PHE B 1 182 ? 5.312 -11.367 -6.82 1 98.88 182 PHE B N 1
ATOM 3992 C CA . PHE B 1 182 ? 5.883 -10.188 -7.461 1 98.88 182 PHE B CA 1
ATOM 3993 C C . PHE B 1 182 ? 7.043 -9.633 -6.645 1 98.88 182 PHE B C 1
ATOM 3995 O O . PHE B 1 182 ? 8.125 -9.391 -7.184 1 98.88 182 PHE B O 1
ATOM 4002 N N . ALA B 1 183 ? 6.816 -9.445 -5.363 1 98.81 183 ALA B N 1
ATOM 4003 C CA . ALA B 1 183 ? 7.871 -8.945 -4.484 1 98.81 183 ALA B CA 1
ATOM 4004 C C . ALA B 1 183 ? 9.078 -9.883 -4.488 1 98.81 183 ALA B C 1
ATOM 4006 O O . ALA B 1 183 ? 10.219 -9.438 -4.617 1 98.81 183 ALA B O 1
ATOM 4007 N N . GLN B 1 184 ? 8.812 -11.195 -4.344 1 98.69 184 GLN B N 1
ATOM 4008 C CA . GLN B 1 184 ? 9.875 -12.188 -4.289 1 98.69 184 GLN B CA 1
ATOM 4009 C C . GLN B 1 184 ? 10.695 -12.195 -5.578 1 98.69 184 GLN B C 1
ATOM 4011 O O . GLN B 1 184 ? 11.914 -12.328 -5.543 1 98.69 184 GLN B O 1
ATOM 4016 N N . LEU B 1 185 ? 9.977 -12.031 -6.691 1 98.38 185 LEU B N 1
ATOM 4017 C CA . LEU B 1 185 ? 10.672 -11.984 -7.973 1 98.38 185 LEU B CA 1
ATOM 4018 C C . LEU B 1 185 ? 11.641 -10.812 -8.016 1 98.38 185 LEU B C 1
ATOM 4020 O O . LEU B 1 185 ? 12.812 -10.977 -8.367 1 98.38 185 LEU B O 1
ATOM 4024 N N . ILE B 1 186 ? 11.203 -9.656 -7.605 1 98.31 186 ILE B N 1
ATOM 4025 C CA . ILE B 1 186 ? 11.992 -8.438 -7.707 1 98.31 186 ILE B CA 1
ATOM 4026 C C . ILE B 1 186 ? 13.195 -8.516 -6.77 1 98.31 186 ILE B C 1
ATOM 4028 O O . ILE B 1 186 ? 14.289 -8.062 -7.109 1 98.31 186 ILE B O 1
ATOM 4032 N N . PHE B 1 187 ? 12.977 -9.133 -5.629 1 97.75 187 PHE B N 1
ATOM 4033 C CA . PHE B 1 187 ? 14.055 -9.172 -4.645 1 97.75 187 PHE B CA 1
ATOM 4034 C C . PHE B 1 187 ? 14.75 -10.531 -4.66 1 97.75 187 PHE B C 1
ATOM 4036 O O . PHE B 1 187 ? 15.281 -10.969 -3.637 1 97.75 187 PHE B O 1
ATOM 4043 N N . LYS B 1 188 ? 14.617 -11.281 -5.734 1 96.88 188 LYS B N 1
ATOM 4044 C CA . LYS B 1 188 ? 15.422 -12.453 -6.09 1 96.88 188 LYS B CA 1
ATOM 4045 C C . LYS B 1 188 ? 15.148 -13.617 -5.137 1 96.88 188 LYS B C 1
ATOM 4047 O O . LYS B 1 188 ? 16.078 -14.328 -4.75 1 96.88 188 LYS B O 1
ATOM 4052 N N . ASP B 1 189 ? 13.938 -13.672 -4.66 1 97.94 189 ASP B N 1
ATOM 4053 C CA . ASP B 1 189 ? 13.414 -14.789 -3.871 1 97.94 189 ASP B CA 1
ATOM 4054 C C . ASP B 1 189 ? 14.141 -14.898 -2.533 1 97.94 189 ASP B C 1
ATOM 4056 O O . ASP B 1 189 ? 14.172 -15.969 -1.925 1 97.94 189 ASP B O 1
ATOM 4060 N N . VAL B 1 190 ? 14.742 -13.781 -2.1 1 97.75 190 VAL B N 1
ATOM 4061 C CA . VAL B 1 190 ? 15.305 -13.719 -0.752 1 97.75 190 VAL B CA 1
ATOM 4062 C C . VAL B 1 190 ? 14.172 -13.711 0.273 1 97.75 190 VAL B C 1
ATOM 4064 O O . VAL B 1 190 ? 13.141 -13.062 0.067 1 97.75 190 VAL B O 1
ATOM 4067 N N . TYR B 1 191 ? 14.398 -14.523 1.323 1 98.69 191 TYR B N 1
ATOM 4068 C CA . TYR B 1 191 ? 13.398 -14.5 2.383 1 98.69 191 TYR B CA 1
ATOM 4069 C C . TYR B 1 191 ? 13.453 -13.195 3.162 1 98.69 191 TYR B C 1
ATOM 4071 O O . TYR B 1 191 ? 14.531 -12.75 3.562 1 98.69 191 TYR B O 1
ATOM 4079 N N . PRO B 1 192 ? 12.375 -12.523 3.363 1 98.75 192 PRO B N 1
ATOM 4080 C CA . PRO B 1 192 ? 12.375 -11.25 4.09 1 98.75 192 PRO B CA 1
ATOM 4081 C C . PRO B 1 192 ? 12.797 -11.406 5.547 1 98.75 192 PRO B C 1
ATOM 4083 O O . PRO B 1 192 ? 12.531 -12.438 6.164 1 98.75 192 PRO B O 1
ATOM 4086 N N . SER B 1 193 ? 13.422 -10.375 6.086 1 98.69 193 SER B N 1
ATOM 4087 C CA . SER B 1 193 ? 13.844 -10.375 7.484 1 98.69 193 SER B CA 1
ATOM 4088 C C . SER B 1 193 ? 12.664 -10.062 8.414 1 98.69 193 SER B C 1
ATOM 4090 O O . SER B 1 193 ? 12.68 -10.453 9.578 1 98.69 193 SER B O 1
ATOM 4092 N N . GLU B 1 194 ? 11.656 -9.336 7.926 1 98.75 194 GLU B N 1
ATOM 4093 C CA . GLU B 1 194 ? 10.438 -9.047 8.68 1 98.75 194 GLU B CA 1
ATOM 4094 C C . GLU B 1 194 ? 9.195 -9.227 7.805 1 98.75 194 GLU B C 1
ATOM 4096 O O . GLU B 1 194 ? 9.195 -8.852 6.633 1 98.75 194 GLU B O 1
ATOM 4101 N N . ILE B 1 195 ? 8.195 -9.859 8.344 1 98.88 195 ILE B N 1
ATOM 4102 C CA . ILE B 1 195 ? 6.879 -10.023 7.75 1 98.88 195 ILE B CA 1
ATOM 4103 C C . ILE B 1 195 ? 5.809 -9.5 8.711 1 98.88 195 ILE B C 1
ATOM 4105 O O . ILE B 1 195 ? 5.707 -9.977 9.844 1 98.88 195 ILE B O 1
ATOM 4109 N N . ARG B 1 196 ? 5.07 -8.523 8.266 1 98.81 196 ARG B N 1
ATOM 4110 C CA . ARG B 1 196 ? 3.969 -7.965 9.047 1 98.81 196 ARG B CA 1
ATOM 4111 C C . ARG B 1 196 ? 2.668 -7.988 8.25 1 98.81 196 ARG B C 1
ATOM 4113 O O . ARG B 1 196 ? 2.631 -7.547 7.098 1 98.81 196 ARG B O 1
ATOM 4120 N N . ALA B 1 197 ? 1.647 -8.508 8.867 1 98.75 197 ALA B N 1
ATOM 4121 C CA . ALA B 1 197 ? 0.372 -8.602 8.156 1 98.75 197 ALA B CA 1
ATOM 4122 C C . ALA B 1 197 ? -0.795 -8.312 9.094 1 98.75 197 ALA B C 1
ATOM 4124 O O . ALA B 1 197 ? -0.759 -8.672 10.273 1 98.75 197 ALA B O 1
ATOM 4125 N N . VAL B 1 198 ? -1.761 -7.594 8.609 1 98.81 198 VAL B N 1
ATOM 4126 C CA . VAL B 1 198 ? -3.08 -7.488 9.227 1 98.81 198 VAL B CA 1
ATOM 4127 C C . VAL B 1 198 ? -4.152 -7.891 8.219 1 98.81 198 VAL B C 1
ATOM 4129 O O . VAL B 1 198 ? -3.939 -7.809 7.004 1 98.81 198 VAL B O 1
ATOM 4132 N N . GLY B 1 199 ? -5.254 -8.383 8.695 1 98.38 199 GLY B N 1
ATOM 4133 C CA . GLY B 1 199 ? -6.293 -8.797 7.77 1 98.38 199 GLY B CA 1
ATOM 4134 C C . GLY B 1 199 ? -7.625 -9.055 8.438 1 98.38 199 GLY B C 1
ATOM 4135 O O . GLY B 1 199 ? -7.734 -8.984 9.664 1 98.38 199 GLY B O 1
ATOM 4136 N N . GLU B 1 200 ? -8.594 -9.203 7.637 1 97.38 200 GLU B N 1
ATOM 4137 C CA . GLU B 1 200 ? -9.938 -9.555 8.078 1 97.38 200 GLU B CA 1
ATOM 4138 C C . GLU B 1 200 ? -10.203 -11.047 7.891 1 97.38 200 GLU B C 1
ATOM 4140 O O . GLU B 1 200 ? -9.961 -11.594 6.812 1 97.38 200 GLU B O 1
ATOM 4145 N N . ILE B 1 201 ? -10.641 -11.719 8.938 1 96.94 201 ILE B N 1
ATOM 4146 C CA . ILE B 1 201 ? -10.945 -13.148 8.961 1 96.94 201 ILE B CA 1
ATOM 4147 C C . ILE B 1 201 ? -12.43 -13.359 9.258 1 96.94 201 ILE B C 1
ATOM 4149 O O . ILE B 1 201 ? -12.969 -12.758 10.188 1 96.94 201 ILE B O 1
ATOM 4153 N N . THR B 1 202 ? -13.07 -14.172 8.469 1 95.5 202 THR B N 1
ATOM 4154 C CA . THR B 1 202 ? -14.469 -14.508 8.711 1 95.5 202 THR B CA 1
ATOM 4155 C C . THR B 1 202 ? -14.602 -15.352 9.977 1 95.5 202 THR B C 1
ATOM 4157 O O . THR B 1 202 ? -13.617 -15.898 10.477 1 95.5 202 THR B O 1
ATOM 4160 N N . PRO B 1 203 ? -15.797 -15.461 10.438 1 94.38 203 PRO B N 1
ATOM 4161 C CA . PRO B 1 203 ? -16 -16.297 11.625 1 94.38 203 PRO B CA 1
ATOM 4162 C C . PRO B 1 203 ? -15.57 -17.75 11.406 1 94.38 203 PRO B C 1
ATOM 4164 O O . PRO B 1 203 ? -15.18 -18.422 12.359 1 94.38 203 PRO B O 1
ATOM 4167 N N . ASP B 1 204 ? -15.547 -18.203 10.195 1 93.69 204 ASP B N 1
ATOM 4168 C CA . ASP B 1 204 ? -15.18 -19.578 9.898 1 93.69 204 ASP B CA 1
ATOM 4169 C C . ASP B 1 204 ? -13.68 -19.703 9.672 1 93.69 204 ASP B C 1
ATOM 4171 O O . ASP B 1 204 ? -13.188 -20.781 9.328 1 93.69 204 ASP B O 1
ATOM 4175 N N . GLY B 1 205 ? -13 -18.594 9.812 1 95.31 205 GLY B N 1
ATOM 4176 C CA . GLY B 1 205 ? -11.547 -18.656 9.812 1 95.31 205 GLY B CA 1
ATOM 4177 C C . GLY B 1 205 ? -10.938 -18.344 8.461 1 95.31 205 GLY B C 1
ATOM 4178 O O . GLY B 1 205 ? -9.727 -18.5 8.266 1 95.31 205 GLY B O 1
ATOM 4179 N N . VAL B 1 206 ? -11.727 -17.828 7.5 1 96.94 206 VAL B N 1
ATOM 4180 C CA . VAL B 1 206 ? -11.258 -17.578 6.145 1 96.94 206 VAL B CA 1
ATOM 4181 C C . VAL B 1 206 ? -10.812 -16.125 6.02 1 96.94 206 VAL B C 1
ATOM 4183 O O . VAL B 1 206 ? -11.562 -15.203 6.371 1 96.94 206 VAL B O 1
ATOM 4186 N N . ASP B 1 207 ? -9.594 -15.922 5.605 1 97.5 207 ASP B N 1
ATOM 4187 C CA . ASP B 1 207 ? -9.148 -14.555 5.363 1 97.5 207 ASP B CA 1
ATOM 4188 C C . ASP B 1 207 ? -9.789 -13.984 4.098 1 97.5 207 ASP B C 1
ATOM 4190 O O . ASP B 1 207 ? -9.883 -14.672 3.08 1 97.5 207 ASP B O 1
ATOM 4194 N N . VAL B 1 208 ? -10.211 -12.688 4.121 1 97.5 208 VAL B N 1
ATOM 4195 C CA . VAL B 1 208 ? -10.938 -12.125 2.99 1 97.5 208 VAL B CA 1
ATOM 4196 C C . VAL B 1 208 ? -10.234 -10.867 2.498 1 97.5 208 VAL B C 1
ATOM 4198 O O . VAL B 1 208 ? -10.5 -10.391 1.393 1 97.5 208 VAL B O 1
ATOM 4201 N N . GLN B 1 209 ? -9.359 -10.32 3.225 1 97.88 209 GLN B N 1
ATOM 4202 C CA . GLN B 1 209 ? -8.516 -9.188 2.844 1 97.88 209 GLN B CA 1
ATOM 4203 C C . GLN B 1 209 ? -7.285 -9.102 3.734 1 97.88 209 GLN B C 1
ATOM 4205 O O . GLN B 1 209 ? -7.355 -9.375 4.934 1 97.88 209 GLN B O 1
ATOM 4210 N N . THR B 1 210 ? -6.164 -8.711 3.15 1 98.56 210 THR B N 1
ATOM 4211 C CA . THR B 1 210 ? -4.906 -8.711 3.883 1 98.56 210 THR B CA 1
ATOM 4212 C C . THR B 1 210 ? -3.998 -7.582 3.4 1 98.56 210 THR B C 1
ATOM 4214 O O . THR B 1 210 ? -3.908 -7.32 2.199 1 98.56 210 THR B O 1
ATOM 4217 N N . CYS B 1 211 ? -3.393 -6.801 4.324 1 98.81 211 CYS B N 1
ATOM 4218 C CA . CYS B 1 211 ? -2.252 -5.926 4.074 1 98.81 211 CYS B CA 1
ATOM 4219 C C . CYS B 1 211 ? -0.959 -6.562 4.574 1 98.81 211 CYS B C 1
ATOM 4221 O O . CYS B 1 211 ? -0.885 -7.008 5.719 1 98.81 211 CYS B O 1
ATOM 4223 N N . ILE B 1 212 ? -0.009 -6.613 3.705 1 98.94 212 ILE B N 1
ATOM 4224 C CA . ILE B 1 212 ? 1.266 -7.246 4.027 1 98.94 212 ILE B CA 1
ATOM 4225 C C . ILE B 1 212 ? 2.404 -6.246 3.822 1 98.94 212 ILE B C 1
ATOM 4227 O O . ILE B 1 212 ? 2.461 -5.562 2.797 1 98.94 212 ILE B O 1
ATOM 4231 N N . SER B 1 213 ? 3.289 -6.152 4.773 1 98.88 213 SER B N 1
ATOM 4232 C CA . SER B 1 213 ? 4.543 -5.414 4.664 1 98.88 213 SER B CA 1
ATOM 4233 C C . SER B 1 213 ? 5.746 -6.332 4.848 1 98.88 213 SER B C 1
ATOM 4235 O O . SER B 1 213 ? 5.855 -7.02 5.863 1 98.88 213 SER B O 1
ATOM 4237 N N . LEU B 1 214 ? 6.582 -6.328 3.873 1 98.94 214 LEU B N 1
ATOM 4238 C CA . LEU B 1 214 ? 7.809 -7.113 3.947 1 98.94 214 LEU B CA 1
ATOM 4239 C C . LEU B 1 214 ? 9.031 -6.207 4.008 1 98.94 214 LEU B C 1
ATOM 4241 O O . LEU B 1 214 ? 9.094 -5.188 3.316 1 98.94 214 LEU B O 1
ATOM 4245 N N . LYS B 1 215 ? 9.969 -6.578 4.832 1 98.88 215 LYS B N 1
ATOM 4246 C CA . LYS B 1 215 ? 11.305 -5.988 4.832 1 98.88 215 LYS B CA 1
ATOM 4247 C C . LYS B 1 215 ? 12.367 -7.035 4.496 1 98.88 215 LYS B C 1
ATOM 4249 O O . LYS B 1 215 ? 12.406 -8.102 5.105 1 98.88 215 LYS B O 1
ATOM 4254 N N . TYR B 1 216 ? 13.156 -6.707 3.564 1 98.56 216 TYR B N 1
ATOM 4255 C CA . TYR B 1 216 ? 14.227 -7.613 3.166 1 98.56 216 TYR B CA 1
ATOM 4256 C C . TYR B 1 216 ? 15.523 -7.277 3.891 1 98.56 216 TYR B C 1
ATOM 4258 O O . TYR B 1 216 ? 15.688 -6.164 4.398 1 98.56 216 TYR B O 1
ATOM 4266 N N . PRO B 1 217 ? 16.469 -8.227 4.004 1 97.5 217 PRO B N 1
ATOM 4267 C CA . PRO B 1 217 ? 17.734 -7.977 4.699 1 97.5 217 PRO B CA 1
ATOM 4268 C C . PRO B 1 217 ? 18.469 -6.75 4.16 1 97.5 217 PRO B C 1
ATOM 4270 O O . PRO B 1 217 ? 19.172 -6.07 4.91 1 97.5 217 PRO B O 1
ATOM 4273 N N . SER B 1 218 ? 18.281 -6.371 2.922 1 95.31 218 SER B N 1
ATOM 4274 C CA . SER B 1 218 ? 18.906 -5.223 2.287 1 95.31 218 SER B CA 1
ATOM 4275 C C . SER B 1 218 ? 18.297 -3.914 2.76 1 95.31 218 SER B C 1
ATOM 4277 O O . SER B 1 218 ? 18.797 -2.834 2.457 1 95.31 218 SER B O 1
ATOM 4279 N N . GLY B 1 219 ? 17.203 -3.982 3.445 1 95.19 219 GLY B N 1
ATOM 4280 C CA . GLY B 1 219 ? 16.484 -2.797 3.893 1 95.19 219 GLY B CA 1
ATOM 4281 C C . GLY B 1 219 ? 15.336 -2.41 2.98 1 95.19 219 GLY B C 1
ATOM 4282 O O . GLY B 1 219 ? 14.523 -1.555 3.328 1 95.19 219 GLY B O 1
ATOM 4283 N N . LYS B 1 220 ? 15.219 -3.098 1.836 1 97.31 220 LYS B N 1
ATOM 4284 C CA . LYS B 1 220 ? 14.18 -2.809 0.853 1 97.31 220 LYS B CA 1
ATOM 4285 C C . LYS B 1 220 ? 12.82 -3.318 1.326 1 97.31 220 LYS B C 1
ATOM 4287 O O . LYS B 1 220 ? 12.742 -4.219 2.164 1 97.31 220 LYS B O 1
ATOM 4292 N N . LEU B 1 221 ? 11.781 -2.674 0.793 1 98.75 221 LEU B N 1
ATOM 4293 C CA . LEU B 1 221 ? 10.469 -2.945 1.356 1 98.75 221 LEU B CA 1
ATOM 4294 C C . LEU B 1 221 ? 9.484 -3.379 0.269 1 98.75 221 LEU B C 1
ATOM 4296 O O . LEU B 1 221 ? 9.68 -3.059 -0.906 1 98.75 221 LEU B O 1
ATOM 4300 N N . ALA B 1 222 ? 8.461 -4.098 0.656 1 98.88 222 ALA B N 1
ATOM 4301 C CA . ALA B 1 222 ? 7.312 -4.406 -0.193 1 98.88 222 ALA B CA 1
ATOM 4302 C C . ALA B 1 222 ? 6 -4.133 0.539 1 98.88 222 ALA B C 1
ATOM 4304 O O . ALA B 1 222 ? 5.848 -4.496 1.707 1 98.88 222 ALA B O 1
ATOM 4305 N N . SER B 1 223 ? 5.121 -3.428 -0.064 1 98.88 223 SER B N 1
ATOM 4306 C CA . SER B 1 223 ? 3.758 -3.195 0.401 1 98.88 223 SER B CA 1
ATOM 4307 C C . SER B 1 223 ? 2.744 -3.922 -0.477 1 98.88 223 SER B C 1
ATOM 4309 O O . SER B 1 223 ? 2.57 -3.576 -1.647 1 98.88 223 SER B O 1
ATOM 4311 N N . LEU B 1 224 ? 2.045 -4.875 0.102 1 98.94 224 LEU B N 1
ATOM 4312 C CA . LEU B 1 224 ? 1.184 -5.77 -0.664 1 98.94 224 LEU B CA 1
ATOM 4313 C C . LEU B 1 224 ? -0.221 -5.809 -0.071 1 98.94 224 LEU B C 1
ATOM 4315 O O . LEU B 1 224 ? -0.385 -5.809 1.15 1 98.94 224 LEU B O 1
ATOM 4319 N N . THR B 1 225 ? -1.26 -5.867 -0.972 1 98.88 225 THR B N 1
ATOM 4320 C CA . THR B 1 225 ? -2.637 -5.879 -0.491 1 98.88 225 THR B CA 1
ATOM 4321 C C . THR B 1 225 ? -3.488 -6.84 -1.318 1 98.88 225 THR B C 1
ATOM 4323 O O . THR B 1 225 ? -3.348 -6.906 -2.541 1 98.88 225 THR B O 1
ATOM 4326 N N . THR B 1 226 ? -4.32 -7.578 -0.673 1 98.56 226 THR B N 1
ATOM 4327 C CA . THR B 1 226 ? -5.312 -8.422 -1.33 1 98.56 226 THR B CA 1
ATOM 4328 C C . THR B 1 226 ? -6.707 -8.156 -0.765 1 98.56 226 THR B C 1
ATOM 4330 O O . THR B 1 226 ? -6.848 -7.754 0.393 1 98.56 226 THR B O 1
ATOM 4333 N N . SER B 1 227 ? -7.758 -8.391 -1.622 1 98.5 227 SER B N 1
ATOM 4334 C CA . SER B 1 227 ? -9.133 -8.234 -1.146 1 98.5 227 SER B CA 1
ATOM 4335 C C . SER B 1 227 ? -10.109 -8.984 -2.041 1 98.5 227 SER B C 1
ATOM 4337 O O . SER B 1 227 ? -10.016 -8.914 -3.268 1 98.5 227 SER B O 1
ATOM 4339 N N . VAL B 1 228 ? -11.008 -9.742 -1.422 1 97.81 228 VAL B N 1
ATOM 4340 C CA . VAL B 1 228 ? -12.117 -10.289 -2.189 1 97.81 228 VAL B CA 1
ATOM 4341 C C . VAL B 1 228 ? -13.398 -9.516 -1.856 1 97.81 228 VAL B C 1
ATOM 4343 O O . VAL B 1 228 ? -14.5 -9.992 -2.141 1 97.81 228 VAL B O 1
ATOM 4346 N N . LEU B 1 229 ? -13.297 -8.352 -1.162 1 97.31 229 LEU B N 1
ATOM 4347 C CA . LEU B 1 229 ? -14.422 -7.52 -0.756 1 97.31 229 LEU B CA 1
ATOM 4348 C C . LEU B 1 229 ? -14.562 -6.305 -1.67 1 97.31 229 LEU B C 1
ATOM 4350 O O . LEU B 1 229 ? -15.641 -5.723 -1.779 1 97.31 229 LEU B O 1
ATOM 4354 N N . ALA B 1 230 ? -13.461 -5.918 -2.303 1 97.81 230 ALA B N 1
ATOM 4355 C CA . ALA B 1 230 ? -13.438 -4.723 -3.145 1 97.81 230 ALA B CA 1
ATOM 4356 C C . ALA B 1 230 ? -12.508 -4.91 -4.344 1 97.81 230 ALA B C 1
ATOM 4358 O O . ALA B 1 230 ? -11.578 -5.719 -4.293 1 97.81 230 ALA B O 1
ATOM 4359 N N . ASP B 1 231 ? -12.781 -4.156 -5.387 1 98.19 231 ASP B N 1
ATOM 4360 C CA . ASP B 1 231 ? -11.859 -4.094 -6.52 1 98.19 231 ASP B CA 1
ATOM 4361 C C . ASP B 1 231 ? -10.672 -3.193 -6.215 1 98.19 231 ASP B C 1
ATOM 4363 O O . ASP B 1 231 ? -10.844 -2.027 -5.855 1 98.19 231 ASP B O 1
ATOM 4367 N N . LEU B 1 232 ? -9.492 -3.752 -6.289 1 98.5 232 LEU B N 1
ATOM 4368 C CA . LEU B 1 232 ? -8.258 -2.986 -6.184 1 98.5 232 LEU B CA 1
ATOM 4369 C C . LEU B 1 232 ? -7.652 -2.734 -7.562 1 98.5 232 LEU B C 1
ATOM 4371 O O . LEU B 1 232 ? -8.18 -3.209 -8.57 1 98.5 232 LEU B O 1
ATOM 4375 N N . PRO B 1 233 ? -6.582 -1.947 -7.633 1 98.06 233 PRO B N 1
ATOM 4376 C CA . PRO B 1 233 ? -6.012 -1.595 -8.938 1 98.06 233 PRO B CA 1
ATOM 4377 C C . PRO B 1 233 ? -5.535 -2.814 -9.719 1 98.06 233 PRO B C 1
ATOM 4379 O O . PRO B 1 233 ? -5.594 -2.822 -10.953 1 98.06 233 PRO B O 1
ATOM 4382 N N . CYS B 1 234 ? -5.035 -3.828 -9.023 1 98.75 234 CYS B N 1
ATOM 4383 C CA . CYS B 1 234 ? -4.488 -5.035 -9.641 1 98.75 234 CYS B CA 1
ATOM 4384 C C . CYS B 1 234 ? -3.311 -4.699 -10.547 1 98.75 234 CYS B C 1
ATOM 4386 O O . CYS B 1 234 ? -3.221 -5.207 -11.664 1 98.75 234 CYS B O 1
ATOM 4388 N N . GLU B 1 235 ? -2.516 -3.807 -10.094 1 98.75 235 GLU B N 1
ATOM 4389 C CA . GLU B 1 235 ? -1.249 -3.404 -10.703 1 98.75 235 GLU B CA 1
ATOM 4390 C C . GLU B 1 235 ? -0.082 -3.648 -9.75 1 98.75 235 GLU B C 1
ATOM 4392 O O . GLU B 1 235 ? -0.287 -3.918 -8.562 1 98.75 235 GLU B O 1
ATOM 4397 N N . ALA B 1 236 ? 1.059 -3.672 -10.234 1 98.88 236 ALA B N 1
ATOM 4398 C CA . ALA B 1 236 ? 2.285 -3.793 -9.445 1 98.88 236 ALA B CA 1
ATOM 4399 C C . ALA B 1 236 ? 3.344 -2.805 -9.93 1 98.88 236 ALA B C 1
ATOM 4401 O O . ALA B 1 236 ? 3.488 -2.572 -11.133 1 98.88 236 ALA B O 1
ATOM 4402 N N . THR B 1 237 ? 4.051 -2.166 -9.023 1 98.88 237 THR B N 1
ATOM 4403 C CA . THR B 1 237 ? 5.023 -1.141 -9.375 1 98.88 237 THR B CA 1
ATOM 4404 C C . THR B 1 237 ? 6.328 -1.341 -8.609 1 98.88 237 THR B C 1
ATOM 4406 O O . THR B 1 237 ? 6.305 -1.655 -7.414 1 98.88 237 THR B O 1
ATOM 4409 N N . VAL B 1 238 ? 7.434 -1.23 -9.25 1 98.88 238 VAL B N 1
ATOM 4410 C CA . VAL B 1 238 ? 8.773 -1.197 -8.672 1 98.88 238 VAL B CA 1
ATOM 4411 C C . VAL B 1 238 ? 9.281 0.241 -8.641 1 98.88 238 VAL B C 1
ATOM 4413 O O . VAL B 1 238 ? 9.297 0.928 -9.664 1 98.88 238 VAL B O 1
ATOM 4416 N N . PHE B 1 239 ? 9.703 0.683 -7.5 1 98.81 239 PHE B N 1
ATOM 4417 C CA . PHE B 1 239 ? 10.188 2.049 -7.34 1 98.81 239 PHE B CA 1
ATOM 4418 C C . PHE B 1 239 ? 11.695 2.064 -7.125 1 98.81 239 PHE B C 1
ATOM 4420 O O . PHE B 1 239 ? 12.203 1.442 -6.188 1 98.81 239 PHE B O 1
ATOM 4427 N N . GLY B 1 240 ? 12.375 2.801 -7.973 1 98.31 240 GLY B N 1
ATOM 4428 C CA . GLY B 1 240 ? 13.82 2.949 -7.859 1 98.31 240 GLY B CA 1
ATOM 4429 C C . GLY B 1 240 ? 14.258 4.391 -7.703 1 98.31 240 GLY B C 1
ATOM 4430 O O . GLY B 1 240 ? 13.43 5.305 -7.699 1 98.31 240 GLY B O 1
ATOM 4431 N N . SER B 1 241 ? 15.539 4.582 -7.484 1 96.81 241 SER B N 1
ATOM 4432 C CA . SER B 1 241 ? 16.141 5.891 -7.234 1 96.81 241 SER B CA 1
ATOM 4433 C C . SER B 1 241 ? 16.031 6.789 -8.461 1 96.81 241 SER B C 1
ATOM 4435 O O . SER B 1 241 ? 16.125 8.016 -8.352 1 96.81 241 SER B O 1
ATOM 4437 N N . LYS B 1 242 ? 15.812 6.223 -9.648 1 97.12 242 LYS B N 1
ATOM 4438 C CA . LYS B 1 242 ? 15.812 7.02 -10.867 1 97.12 242 LYS B CA 1
ATOM 4439 C C . LYS B 1 242 ? 14.484 6.879 -11.617 1 97.12 242 LYS B C 1
ATOM 4441 O O . LYS B 1 242 ? 14.375 7.273 -12.773 1 97.12 242 LYS B O 1
ATOM 4446 N N . GLY B 1 243 ? 13.562 6.242 -10.984 1 97.88 243 GLY B N 1
ATOM 4447 C CA . GLY B 1 243 ? 12.273 6.094 -11.641 1 97.88 243 GLY B CA 1
ATOM 4448 C C . GLY B 1 243 ? 11.5 4.871 -11.172 1 97.88 243 GLY B C 1
ATOM 4449 O O . GLY B 1 243 ? 11.633 4.449 -10.023 1 97.88 243 GLY B O 1
ATOM 4450 N N . LYS B 1 244 ? 10.578 4.406 -12.07 1 98.69 244 LYS B N 1
ATOM 4451 C CA . LYS B 1 244 ? 9.742 3.279 -11.68 1 98.69 244 LYS B CA 1
ATOM 4452 C C . LYS B 1 244 ? 9.367 2.424 -12.891 1 98.69 244 LYS B C 1
ATOM 4454 O O . LYS B 1 244 ? 9.477 2.873 -14.031 1 98.69 244 LYS B O 1
ATOM 4459 N N . ILE B 1 245 ? 9.047 1.231 -12.656 1 98.81 245 ILE B N 1
ATOM 4460 C CA . ILE B 1 245 ? 8.445 0.309 -13.609 1 98.81 245 ILE B CA 1
ATOM 4461 C C . ILE B 1 245 ? 7.066 -0.13 -13.109 1 98.81 245 ILE B C 1
ATOM 4463 O O . ILE B 1 245 ? 6.938 -0.621 -11.984 1 98.81 245 ILE B O 1
ATOM 4467 N N . LYS B 1 246 ? 6.082 0.104 -13.922 1 98.75 246 LYS B N 1
ATOM 4468 C CA . LYS B 1 246 ? 4.719 -0.302 -13.578 1 98.75 246 LYS B CA 1
ATOM 4469 C C . LYS B 1 246 ? 4.254 -1.45 -14.469 1 98.75 246 LYS B C 1
ATOM 4471 O O . LYS B 1 246 ? 4.34 -1.368 -15.695 1 98.75 246 LYS B O 1
ATOM 4476 N N . VAL B 1 247 ? 3.854 -2.553 -13.812 1 98.81 247 VAL B N 1
ATOM 4477 C CA . VAL B 1 247 ? 3.158 -3.633 -14.508 1 98.81 247 VAL B CA 1
ATOM 4478 C C . VAL B 1 247 ? 1.652 -3.383 -14.477 1 98.81 247 VAL B C 1
ATOM 4480 O O . VAL B 1 247 ? 1.05 -3.322 -13.398 1 98.81 247 VAL B O 1
ATOM 4483 N N . HIS B 1 248 ? 1.029 -3.26 -15.656 1 98.5 248 HIS B N 1
ATOM 4484 C CA . HIS B 1 248 ? -0.365 -2.84 -15.75 1 98.5 248 HIS B CA 1
ATOM 4485 C C . HIS B 1 248 ? -1.309 -3.979 -15.375 1 98.5 248 HIS B C 1
ATOM 4487 O O . HIS B 1 248 ? -0.901 -5.141 -15.336 1 98.5 248 HIS B O 1
ATOM 4493 N N . LYS B 1 249 ? -2.523 -3.641 -15.039 1 98.38 249 LYS B N 1
ATOM 4494 C CA . LYS B 1 249 ? -3.6 -4.598 -14.789 1 98.38 249 LYS B CA 1
ATOM 4495 C C . LYS B 1 249 ? -3.916 -5.402 -16.047 1 98.38 249 LYS B C 1
ATOM 4497 O O . LYS B 1 249 ? -3.959 -4.852 -17.156 1 98.38 249 LYS B O 1
ATOM 4502 N N . PRO B 1 250 ? -4.125 -6.688 -15.891 1 98.56 250 PRO B N 1
ATOM 4503 C CA . PRO B 1 250 ? -3.959 -7.457 -14.656 1 98.56 250 PRO B CA 1
ATOM 4504 C C . PRO B 1 250 ? -2.518 -7.902 -14.43 1 98.56 250 PRO B C 1
ATOM 4506 O O . PRO B 1 250 ? -1.97 -8.664 -15.234 1 98.56 250 PRO B O 1
ATOM 4509 N N . PHE B 1 251 ? -1.935 -7.496 -13.336 1 98.81 251 PHE B N 1
ATOM 4510 C CA . PHE B 1 251 ? -0.492 -7.641 -13.18 1 98.81 251 PHE B CA 1
ATOM 4511 C C . PHE B 1 251 ? -0.101 -9.109 -13.094 1 98.81 251 PHE B C 1
ATOM 4513 O O . PHE B 1 251 ? 1.072 -9.453 -13.25 1 98.81 251 PHE B O 1
ATOM 4520 N N . TRP B 1 252 ? -1.051 -10.031 -12.758 1 98.62 252 TRP B N 1
ATOM 4521 C CA . TRP B 1 252 ? -0.702 -11.438 -12.656 1 98.62 252 TRP B CA 1
ATOM 4522 C C . TRP B 1 252 ? -0.636 -12.086 -14.031 1 98.62 252 TRP B C 1
ATOM 4524 O O . TRP B 1 252 ? -0.131 -13.203 -14.18 1 98.62 252 TRP B O 1
ATOM 4534 N N . CYS B 1 253 ? -1.17 -11.445 -15.062 1 98.75 253 CYS B N 1
ATOM 4535 C CA . CYS B 1 253 ? -1.061 -11.867 -16.453 1 98.75 253 CYS B CA 1
ATOM 4536 C C . CYS B 1 253 ? -1.067 -10.664 -17.391 1 98.75 253 CYS B C 1
ATOM 4538 O O . CYS B 1 253 ? -1.911 -10.57 -18.281 1 98.75 253 CYS B O 1
ATOM 4540 N N . PRO B 1 254 ? -0.064 -9.852 -17.234 1 98.75 254 PRO B N 1
ATOM 4541 C CA . PRO B 1 254 ? -0.06 -8.562 -17.922 1 98.75 254 PRO B CA 1
ATOM 4542 C C . PRO B 1 254 ? 0.338 -8.688 -19.391 1 98.75 254 PRO B C 1
ATOM 4544 O O . PRO B 1 254 ? 1.131 -9.57 -19.75 1 98.75 254 PRO B O 1
ATOM 4547 N N . ASP B 1 255 ? -0.204 -7.758 -20.203 1 98.44 255 ASP B N 1
ATOM 4548 C CA . ASP B 1 255 ? 0.25 -7.664 -21.594 1 98.44 255 ASP B CA 1
ATOM 4549 C C . ASP B 1 255 ? 0.994 -6.352 -21.828 1 98.44 255 ASP B C 1
ATOM 4551 O O . ASP B 1 255 ? 1.261 -5.988 -22.984 1 98.44 255 ASP B O 1
ATOM 4555 N N . SER B 1 256 ? 1.239 -5.594 -20.766 1 98.56 256 SER B N 1
ATOM 4556 C CA . SER B 1 256 ? 1.946 -4.332 -20.953 1 98.56 256 SER B CA 1
ATOM 4557 C C . SER B 1 256 ? 2.713 -3.928 -19.703 1 98.56 256 SER B C 1
ATOM 4559 O O . SER B 1 256 ? 2.383 -4.367 -18.594 1 98.56 256 SER B O 1
ATOM 4561 N N . ILE B 1 257 ? 3.738 -3.174 -19.891 1 98.44 257 ILE B N 1
ATOM 4562 C CA . ILE B 1 257 ? 4.629 -2.654 -18.859 1 98.44 257 ILE B CA 1
ATOM 4563 C C . ILE B 1 257 ? 4.961 -1.192 -19.141 1 98.44 257 ILE B C 1
ATOM 4565 O O . ILE B 1 257 ? 4.984 -0.775 -20.297 1 98.44 257 ILE B O 1
ATOM 4569 N N . GLU B 1 258 ? 5.062 -0.381 -18.156 1 98.69 258 GLU B N 1
ATOM 4570 C CA . GLU B 1 258 ? 5.438 1.025 -18.281 1 98.69 258 GLU B CA 1
ATOM 4571 C C . GLU B 1 258 ? 6.75 1.307 -17.562 1 98.69 258 GLU B C 1
ATOM 4573 O O . GLU B 1 258 ? 6.859 1.083 -16.344 1 98.69 258 GLU B O 1
ATOM 4578 N N . VAL B 1 259 ? 7.77 1.745 -18.25 1 98.19 259 VAL B N 1
ATOM 4579 C CA . VAL B 1 259 ? 9.07 2.09 -17.688 1 98.19 259 VAL B CA 1
ATOM 4580 C C . VAL B 1 259 ? 9.312 3.592 -17.812 1 98.19 259 VAL B C 1
ATOM 4582 O O . VAL B 1 259 ? 9.484 4.102 -18.922 1 98.19 259 VAL B O 1
ATOM 4585 N N . ASN B 1 260 ? 9.328 4.254 -16.719 1 97.56 260 ASN B N 1
ATOM 4586 C CA . ASN B 1 260 ? 9.531 5.699 -16.688 1 97.56 260 ASN B CA 1
ATOM 4587 C C . ASN B 1 260 ? 8.594 6.418 -17.656 1 97.56 260 ASN B C 1
ATOM 4589 O O . ASN B 1 260 ? 9.031 7.27 -18.438 1 97.56 260 ASN B O 1
ATOM 4593 N N . GLY B 1 261 ? 7.371 5.969 -17.703 1 96.88 261 GLY B N 1
ATOM 4594 C CA . GLY B 1 261 ? 6.34 6.668 -18.453 1 96.88 261 GLY B CA 1
ATOM 4595 C C . GLY B 1 261 ? 6.145 6.121 -19.859 1 96.88 261 GLY B C 1
ATOM 4596 O O . GLY B 1 261 ? 5.195 6.492 -20.547 1 96.88 261 GLY B O 1
ATOM 4597 N N . LYS B 1 262 ? 7.012 5.281 -20.297 1 97.69 262 LYS B N 1
ATOM 4598 C CA . LYS B 1 262 ? 6.898 4.695 -21.641 1 97.69 262 LYS B CA 1
ATOM 4599 C C . LYS B 1 262 ? 6.297 3.293 -21.578 1 97.69 262 LYS B C 1
ATOM 4601 O O . LYS B 1 262 ? 6.855 2.402 -20.938 1 97.69 262 LYS B O 1
ATOM 4606 N N . THR B 1 263 ? 5.223 3.109 -22.297 1 98.38 263 THR B N 1
ATOM 4607 C CA . THR B 1 263 ? 4.5 1.846 -22.266 1 98.38 263 THR B CA 1
ATOM 4608 C C . THR B 1 263 ? 4.91 0.947 -23.422 1 98.38 263 THR B C 1
ATOM 4610 O O . THR B 1 263 ? 5.066 1.417 -24.547 1 98.38 263 THR B O 1
ATOM 4613 N N . GLU B 1 264 ? 5.156 -0.232 -23.125 1 98.12 264 GLU B N 1
ATOM 4614 C CA . GLU B 1 264 ? 5.379 -1.288 -24.109 1 98.12 264 GLU B CA 1
ATOM 4615 C C . GLU B 1 264 ? 4.363 -2.414 -23.953 1 98.12 264 GLU B C 1
ATOM 4617 O O . GLU B 1 264 ? 4 -2.781 -22.844 1 98.12 264 GLU B O 1
ATOM 4622 N N . THR B 1 265 ? 3.955 -2.977 -25.078 1 98.38 265 THR B N 1
ATOM 4623 C CA . THR B 1 265 ? 2.924 -4.008 -25.062 1 98.38 265 THR B CA 1
ATOM 4624 C C . THR B 1 265 ? 3.471 -5.328 -25.609 1 98.38 265 THR B C 1
ATOM 4626 O O . THR B 1 265 ? 4.262 -5.34 -26.547 1 98.38 265 THR B O 1
ATOM 4629 N N . PHE B 1 266 ? 3.021 -6.387 -25 1 98.06 266 PHE B N 1
ATOM 4630 C CA . PHE B 1 266 ? 3.355 -7.758 -25.359 1 98.06 266 PHE B CA 1
ATOM 4631 C C . PHE B 1 266 ? 2.096 -8.602 -25.5 1 98.06 266 PHE B C 1
ATOM 4633 O O . PHE B 1 266 ? 1.762 -9.383 -24.594 1 98.06 266 PHE B O 1
ATOM 4640 N N . PRO B 1 267 ? 1.461 -8.547 -26.594 1 97.38 267 PRO B N 1
ATOM 4641 C CA . PRO B 1 267 ? 0.203 -9.281 -26.766 1 97.38 267 PRO B CA 1
ATOM 4642 C C . PRO B 1 267 ? 0.383 -10.797 -26.656 1 97.38 267 PRO B C 1
ATOM 4644 O O . PRO B 1 267 ? 1.43 -11.32 -27.031 1 97.38 267 PRO B O 1
ATOM 4647 N N . TYR B 1 268 ? -0.617 -11.438 -26.172 1 97.69 268 TYR B N 1
ATOM 4648 C CA . TYR B 1 268 ? -0.623 -12.891 -26.078 1 97.69 268 TYR B CA 1
ATOM 4649 C C . TYR B 1 268 ? -1.007 -13.523 -27.406 1 97.69 268 TYR B C 1
ATOM 4651 O O . TYR B 1 268 ? -1.872 -13.008 -28.125 1 97.69 268 TYR B O 1
ATOM 4659 N N . PRO B 1 269 ? -0.369 -14.625 -27.75 1 97.19 269 PRO B N 1
ATOM 4660 C CA . PRO B 1 269 ? -0.787 -15.336 -28.953 1 97.19 269 PRO B CA 1
ATOM 4661 C C . PRO B 1 269 ? -2.195 -15.914 -28.844 1 97.19 269 PRO B C 1
ATOM 4663 O O . PRO B 1 269 ? -2.656 -16.219 -27.734 1 97.19 269 PRO B O 1
ATOM 4666 N N . ALA B 1 270 ? -2.793 -16.125 -29.938 1 96.81 270 ALA B N 1
ATOM 4667 C CA . ALA B 1 270 ? -4.121 -16.734 -29.969 1 96.81 270 ALA B CA 1
ATOM 4668 C C . ALA B 1 270 ? -4.059 -18.219 -29.594 1 96.81 270 ALA B C 1
ATOM 4670 O O . ALA B 1 270 ? -3.016 -18.859 -29.734 1 96.81 270 ALA B O 1
ATOM 4671 N N . THR B 1 271 ? -5.156 -18.734 -29.078 1 97.81 271 THR B N 1
ATOM 4672 C CA . THR B 1 271 ? -5.309 -20.156 -28.797 1 97.81 271 THR B CA 1
ATOM 4673 C C . THR B 1 271 ? -6.266 -20.797 -29.797 1 97.81 271 THR B C 1
ATOM 4675 O O . THR B 1 271 ? -7.039 -20.109 -30.453 1 97.81 271 THR B O 1
ATOM 4678 N N . ILE B 1 272 ? -6.203 -22.094 -29.875 1 97.19 272 ILE B N 1
ATOM 4679 C CA . ILE B 1 272 ? -7.008 -22.844 -30.828 1 97.19 272 ILE B CA 1
ATOM 4680 C C . ILE B 1 272 ? -8.484 -22.75 -30.453 1 97.19 272 ILE B C 1
ATOM 4682 O O . ILE B 1 272 ? -9.359 -23.031 -31.266 1 97.19 272 ILE B O 1
ATOM 4686 N N . GLY B 1 273 ? -8.852 -22.375 -29.297 1 96.12 273 GLY B N 1
ATOM 4687 C CA . GLY B 1 273 ? -10.203 -22.203 -28.797 1 96.12 273 GLY B CA 1
ATOM 4688 C C . GLY B 1 273 ? -10.297 -21.203 -27.656 1 96.12 273 GLY B C 1
ATOM 4689 O O . GLY B 1 273 ? -9.281 -20.672 -27.203 1 96.12 273 GLY B O 1
ATOM 4690 N N . PRO B 1 274 ? -11.5 -21 -27.203 1 97.12 274 PRO B N 1
ATOM 4691 C CA . PRO B 1 274 ? -11.695 -20 -26.156 1 97.12 274 PRO B CA 1
ATOM 4692 C C . PRO B 1 274 ? -11.18 -20.469 -24.797 1 97.12 274 PRO B C 1
ATOM 4694 O O . PRO B 1 274 ? -11.258 -21.656 -24.469 1 97.12 274 PRO B O 1
ATOM 4697 N N . CYS B 1 275 ? -10.695 -19.547 -23.969 1 98.06 275 CYS B N 1
ATOM 4698 C CA . CYS B 1 275 ? -10.266 -19.797 -22.594 1 98.06 275 CYS B CA 1
ATOM 4699 C C . CYS B 1 275 ? -11.281 -19.219 -21.609 1 98.06 275 CYS B C 1
ATOM 4701 O O . CYS B 1 275 ? -12.109 -18.391 -21.969 1 98.06 275 CYS B O 1
ATOM 4703 N N . ASN B 1 276 ? -11.188 -19.734 -20.453 1 97.69 276 ASN B N 1
ATOM 4704 C CA . ASN B 1 276 ? -12.133 -19.328 -19.422 1 97.69 276 ASN B CA 1
ATOM 4705 C C . ASN B 1 276 ? -11.672 -18.047 -18.719 1 97.69 276 ASN B C 1
ATOM 4707 O O . ASN B 1 276 ? -12.5 -17.266 -18.25 1 97.69 276 ASN B O 1
ATOM 4711 N N . TYR B 1 277 ? -10.398 -17.828 -18.609 1 97.19 277 TYR B N 1
ATOM 4712 C CA . TYR B 1 277 ? -9.883 -16.719 -17.812 1 97.19 277 TYR B CA 1
ATOM 4713 C C . TYR B 1 277 ? -9.117 -15.727 -18.688 1 97.19 277 TYR B C 1
ATOM 4715 O O . TYR B 1 277 ? -8.617 -16.094 -19.75 1 97.19 277 TYR B O 1
ATOM 4723 N N . VAL B 1 278 ? -8.984 -14.531 -18.219 1 96.69 278 VAL B N 1
ATOM 4724 C CA . VAL B 1 278 ? -8.336 -13.438 -18.922 1 96.69 278 VAL B CA 1
ATOM 4725 C C . VAL B 1 278 ? -6.875 -13.789 -19.188 1 96.69 278 VAL B C 1
ATOM 4727 O O . VAL B 1 278 ? -6.176 -14.266 -18.297 1 96.69 278 VAL B O 1
ATOM 4730 N N . ASN B 1 279 ? -6.406 -13.648 -20.438 1 98.19 279 ASN B N 1
ATOM 4731 C CA . ASN B 1 279 ? -5.027 -13.781 -20.891 1 98.19 279 ASN B CA 1
ATOM 4732 C C . ASN B 1 279 ? -4.48 -15.18 -20.625 1 98.19 279 ASN B C 1
ATOM 4734 O O . ASN B 1 279 ? -3.27 -15.367 -20.5 1 98.19 279 ASN B O 1
ATOM 4738 N N . SER B 1 280 ? -5.34 -16.172 -20.547 1 98.06 280 SER B N 1
ATOM 4739 C CA . SER B 1 280 ? -4.961 -17.531 -20.188 1 98.06 280 SER B CA 1
ATOM 4740 C C . SER B 1 280 ? -4.035 -18.156 -21.234 1 98.06 280 SER B C 1
ATOM 4742 O O . SER B 1 280 ? -3.381 -19.156 -20.984 1 98.06 280 SER B O 1
ATOM 4744 N N . SER B 1 281 ? -3.939 -17.516 -22.422 1 98.25 281 SER B N 1
ATOM 4745 C CA . SER B 1 281 ? -2.984 -17.953 -23.438 1 98.25 281 SER B CA 1
ATOM 4746 C C . SER B 1 281 ? -1.559 -17.922 -22.891 1 98.25 281 SER B C 1
ATOM 4748 O O . SER B 1 281 ? -0.68 -18.609 -23.422 1 98.25 281 SER B O 1
ATOM 4750 N N . GLY B 1 282 ? -1.351 -17.188 -21.828 1 98.56 282 GLY B N 1
ATOM 4751 C CA . GLY B 1 282 ? -0.034 -17.062 -21.234 1 98.56 282 GLY B CA 1
ATOM 4752 C C . GLY B 1 282 ? 0.412 -18.328 -20.516 1 98.56 282 GLY B C 1
ATOM 4753 O O . GLY B 1 282 ? 1.6 -18.5 -20.234 1 98.56 282 GLY B O 1
ATOM 4754 N N . LEU B 1 283 ? -0.546 -19.266 -20.266 1 98.75 283 LEU B N 1
ATOM 4755 C CA . LEU B 1 283 ? -0.2 -20.516 -19.609 1 98.75 283 LEU B CA 1
ATOM 4756 C C . LEU B 1 283 ? 0.766 -21.328 -20.469 1 98.75 283 LEU B C 1
ATOM 4758 O O . LEU B 1 283 ? 1.479 -22.203 -19.969 1 98.75 283 LEU B O 1
ATOM 4762 N N . ARG B 1 284 ? 0.842 -21.031 -21.766 1 98.69 284 ARG B N 1
ATOM 4763 C CA . ARG B 1 284 ? 1.713 -21.75 -22.688 1 98.69 284 ARG B CA 1
ATOM 4764 C C . ARG B 1 284 ? 3.178 -21.578 -22.297 1 98.69 284 ARG B C 1
ATOM 4766 O O . ARG B 1 284 ? 3.99 -22.484 -22.516 1 98.69 284 ARG B O 1
ATOM 4773 N N . TYR B 1 285 ? 3.5 -20.422 -21.688 1 98.69 285 TYR B N 1
ATOM 4774 C CA . TYR B 1 285 ? 4.906 -20.125 -21.422 1 98.69 285 TYR B CA 1
ATOM 4775 C C . TYR B 1 285 ? 5.449 -21 -20.297 1 98.69 285 TYR B C 1
ATOM 4777 O O . TYR B 1 285 ? 6.617 -21.406 -20.328 1 98.69 285 TYR B O 1
ATOM 4785 N N . GLU B 1 286 ? 4.613 -21.25 -19.281 1 98.69 286 GLU B N 1
ATOM 4786 C CA . GLU B 1 286 ? 5.09 -22.188 -18.266 1 98.69 286 GLU B CA 1
ATOM 4787 C C . GLU B 1 286 ? 5.16 -23.609 -18.797 1 98.69 286 GLU B C 1
ATOM 4789 O O . GLU B 1 286 ? 6.039 -24.375 -18.406 1 98.69 286 GLU B O 1
ATOM 4794 N N . ALA B 1 287 ? 4.266 -23.984 -19.734 1 98.62 287 ALA B N 1
ATOM 4795 C CA . ALA B 1 287 ? 4.336 -25.297 -20.359 1 98.62 287 ALA B CA 1
ATOM 4796 C C . ALA B 1 287 ? 5.625 -25.453 -21.156 1 98.62 287 ALA B C 1
ATOM 4798 O O . ALA B 1 287 ? 6.297 -26.484 -21.078 1 98.62 287 ALA B O 1
ATOM 4799 N N . ILE B 1 288 ? 5.953 -24.422 -21.922 1 98.5 288 ILE B N 1
ATOM 4800 C CA . ILE B 1 288 ? 7.168 -24.422 -22.719 1 98.5 288 ILE B CA 1
ATOM 4801 C C . ILE B 1 288 ? 8.391 -24.531 -21.812 1 98.5 288 ILE B C 1
ATOM 4803 O O . ILE B 1 288 ? 9.305 -25.312 -22.078 1 98.5 288 ILE B O 1
ATOM 4807 N N . HIS B 1 289 ? 8.391 -23.812 -20.719 1 98.62 289 HIS B N 1
ATOM 4808 C CA . HIS B 1 289 ? 9.508 -23.844 -19.781 1 98.62 289 HIS B CA 1
ATOM 4809 C C . HIS B 1 289 ? 9.656 -25.234 -19.156 1 98.62 289 HIS B C 1
ATOM 4811 O O . HIS B 1 289 ? 10.773 -25.734 -19.031 1 98.62 289 HIS B O 1
ATOM 4817 N N . VAL B 1 290 ? 8.539 -25.812 -18.766 1 98.69 290 VAL B N 1
ATOM 4818 C CA . VAL B 1 290 ? 8.562 -27.156 -18.188 1 98.69 290 VAL B CA 1
ATOM 4819 C C . VAL B 1 290 ? 9.188 -28.141 -19.172 1 98.69 290 VAL B C 1
ATOM 4821 O O . VAL B 1 290 ? 10.047 -28.938 -18.797 1 98.69 290 VAL B O 1
ATOM 4824 N N . ARG B 1 291 ? 8.75 -28.125 -20.422 1 98.44 291 ARG B N 1
ATOM 4825 C CA . ARG B 1 291 ? 9.328 -29 -21.453 1 98.44 291 ARG B CA 1
ATOM 4826 C C . ARG B 1 291 ? 10.836 -28.812 -21.531 1 98.44 291 ARG B C 1
ATOM 4828 O O . ARG B 1 291 ? 11.586 -29.781 -21.609 1 98.44 291 ARG B O 1
ATOM 4835 N N . ASP B 1 292 ? 11.258 -27.547 -21.531 1 98.19 292 ASP B N 1
ATOM 4836 C CA . ASP B 1 292 ? 12.68 -27.25 -21.594 1 98.19 292 ASP B CA 1
ATOM 4837 C C . ASP B 1 292 ? 13.422 -27.891 -20.406 1 98.19 292 ASP B C 1
ATOM 4839 O O . ASP B 1 292 ? 14.508 -28.438 -20.578 1 98.19 292 ASP B O 1
ATOM 4843 N N . CYS B 1 293 ? 12.875 -27.781 -19.203 1 98.56 293 CYS B N 1
ATOM 4844 C CA . CYS B 1 293 ? 13.484 -28.375 -18.016 1 98.56 293 CYS B CA 1
ATOM 4845 C C . CYS B 1 293 ? 13.602 -29.891 -18.172 1 98.56 293 CYS B C 1
ATOM 4847 O O . CYS B 1 293 ? 14.664 -30.453 -17.938 1 98.56 293 CYS B O 1
ATOM 4849 N N . LEU B 1 294 ? 12.5 -30.516 -18.594 1 98 294 LEU B N 1
ATOM 4850 C CA . LEU B 1 294 ? 12.477 -31.969 -18.734 1 98 294 LEU B CA 1
ATOM 4851 C C . LEU B 1 294 ? 13.492 -32.438 -19.781 1 98 294 LEU B C 1
ATOM 4853 O O . LEU B 1 294 ? 14.234 -33.406 -19.547 1 98 294 LEU B O 1
ATOM 4857 N N . ASN B 1 295 ? 13.516 -31.719 -20.875 1 97.31 295 ASN B N 1
ATOM 4858 C CA . ASN B 1 295 ? 14.445 -32.062 -21.953 1 97.31 295 ASN B CA 1
ATOM 4859 C C . ASN B 1 295 ? 15.891 -31.953 -21.5 1 97.31 295 ASN B C 1
ATOM 4861 O O . ASN B 1 295 ? 16.766 -32.625 -22.031 1 97.31 295 ASN B O 1
ATOM 4865 N N . ASN B 1 296 ? 16.094 -31.156 -20.531 1 97.69 296 ASN B N 1
ATOM 4866 C CA . ASN B 1 296 ? 17.453 -30.953 -20.047 1 97.69 296 ASN B CA 1
ATOM 4867 C C . ASN B 1 296 ? 17.719 -31.766 -18.781 1 97.69 296 ASN B C 1
ATOM 4869 O O . ASN B 1 296 ? 18.734 -31.562 -18.109 1 97.69 296 ASN B O 1
ATOM 4873 N N . GLY B 1 297 ? 16.766 -32.594 -18.391 1 97.31 297 GLY B N 1
ATOM 4874 C CA . GLY B 1 297 ? 16.938 -33.531 -17.281 1 97.31 297 GLY B CA 1
ATOM 4875 C C . GLY B 1 297 ? 16.922 -32.844 -15.93 1 97.31 297 GLY B C 1
ATOM 4876 O O . GLY B 1 297 ? 17.531 -33.344 -14.977 1 97.31 297 GLY B O 1
ATOM 4877 N N . LEU B 1 298 ? 16.281 -31.688 -15.828 1 98.06 298 LEU B N 1
ATOM 4878 C CA . LEU B 1 298 ? 16.25 -30.938 -14.578 1 98.06 298 LEU B CA 1
ATOM 4879 C C . LEU B 1 298 ? 15.141 -31.453 -13.672 1 98.06 298 LEU B C 1
ATOM 4881 O O . LEU B 1 298 ? 14.047 -31.766 -14.141 1 98.06 298 LEU B O 1
ATOM 4885 N N . ALA B 1 299 ? 15.406 -31.547 -12.414 1 97.56 299 ALA B N 1
ATOM 4886 C CA . ALA B 1 299 ? 14.398 -31.938 -11.43 1 97.56 299 ALA B CA 1
ATOM 4887 C C . ALA B 1 299 ? 13.695 -30.719 -10.852 1 97.56 299 ALA B C 1
ATOM 4889 O O . ALA B 1 299 ? 12.656 -30.844 -10.195 1 97.56 299 ALA B O 1
ATOM 4890 N N . GLU B 1 300 ? 14.281 -29.562 -11.07 1 97.44 300 GLU B N 1
ATOM 4891 C CA . GLU B 1 300 ? 13.695 -28.297 -10.625 1 97.44 300 GLU B CA 1
ATOM 4892 C C . GLU B 1 300 ? 13.914 -27.203 -11.664 1 97.44 300 GLU B C 1
ATOM 4894 O O . GLU B 1 300 ? 14.883 -27.234 -12.422 1 97.44 300 GLU B O 1
ATOM 4899 N N . SER B 1 301 ? 12.992 -26.266 -11.703 1 98.5 301 SER B N 1
ATOM 4900 C CA . SER B 1 301 ? 13.117 -25.109 -12.578 1 98.5 301 SER B CA 1
ATOM 4901 C C . SER B 1 301 ? 14.188 -24.156 -12.086 1 98.5 301 SER B C 1
ATOM 4903 O O . SER B 1 301 ? 14.211 -23.781 -10.906 1 98.5 301 SER B O 1
ATOM 4905 N N . PRO B 1 302 ? 15.094 -23.703 -12.93 1 98 302 PRO B N 1
ATOM 4906 C CA . PRO B 1 302 ? 16.031 -22.672 -12.516 1 98 302 PRO B CA 1
ATOM 4907 C C . PRO B 1 302 ? 15.375 -21.297 -12.383 1 98 302 PRO B C 1
ATOM 4909 O O . PRO B 1 302 ? 15.93 -20.406 -11.734 1 98 302 PRO B O 1
ATOM 4912 N N . ILE B 1 303 ? 14.219 -21.078 -12.984 1 97.94 303 ILE B N 1
ATOM 4913 C CA . ILE B 1 303 ? 13.5 -19.797 -12.961 1 97.94 303 ILE B CA 1
ATOM 4914 C C . ILE B 1 303 ? 12.617 -19.719 -11.719 1 97.94 303 ILE B C 1
ATOM 4916 O O . ILE B 1 303 ? 12.453 -18.656 -11.133 1 97.94 303 ILE B O 1
ATOM 4920 N N . LEU B 1 304 ? 12.062 -20.828 -11.32 1 98.5 304 LEU B N 1
ATOM 4921 C CA . LEU B 1 304 ? 11.258 -20.953 -10.117 1 98.5 304 LEU B CA 1
ATOM 4922 C C . LEU B 1 304 ? 11.68 -22.172 -9.305 1 98.5 304 LEU B C 1
ATOM 4924 O O . LEU B 1 304 ? 10.961 -23.172 -9.25 1 98.5 304 LEU B O 1
ATOM 4928 N N . PRO B 1 305 ? 12.812 -22.047 -8.664 1 98.5 305 PRO B N 1
ATOM 4929 C CA . PRO B 1 305 ? 13.297 -23.172 -7.871 1 98.5 305 PRO B CA 1
ATOM 4930 C C . PRO B 1 305 ? 12.383 -23.5 -6.695 1 98.5 305 PRO B C 1
ATOM 4932 O O . PRO B 1 305 ? 11.633 -22.641 -6.23 1 98.5 305 PRO B O 1
ATOM 4935 N N . LEU B 1 306 ? 12.461 -24.703 -6.211 1 98.81 306 LEU B N 1
ATOM 4936 C CA . LEU B 1 306 ? 11.617 -25.156 -5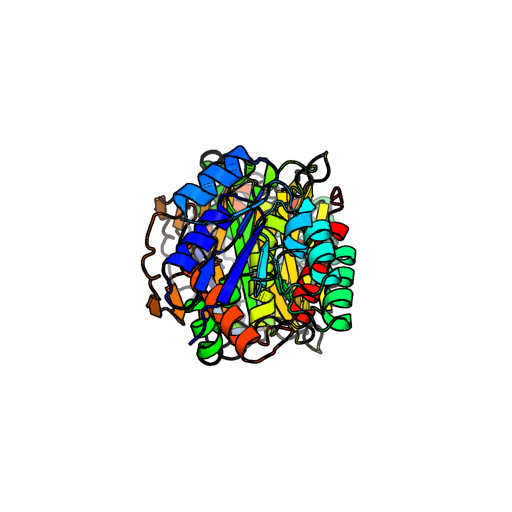.109 1 98.81 306 LEU B CA 1
ATOM 4937 C C . LEU B 1 306 ? 11.852 -24.312 -3.863 1 98.81 306 LEU B C 1
ATOM 4939 O O . LEU B 1 306 ? 10.93 -24.094 -3.07 1 98.81 306 LEU B O 1
ATOM 4943 N N . GLU B 1 307 ? 13.039 -23.766 -3.697 1 98.75 307 GLU B N 1
ATOM 4944 C CA . GLU B 1 307 ? 13.297 -22.891 -2.559 1 98.75 307 GLU B CA 1
ATOM 4945 C C . GLU B 1 307 ? 12.453 -21.625 -2.635 1 98.75 307 GLU B C 1
ATOM 4947 O O . GLU B 1 307 ? 12.008 -21.109 -1.607 1 98.75 307 GLU B O 1
ATOM 4952 N N . ALA B 1 308 ? 12.297 -21.062 -3.84 1 98.75 308 ALA B N 1
ATOM 4953 C CA . ALA B 1 308 ? 11.414 -19.906 -4.008 1 98.75 308 ALA B CA 1
ATOM 4954 C C . ALA B 1 308 ? 9.984 -20.25 -3.607 1 98.75 308 ALA B C 1
ATOM 4956 O O . ALA B 1 308 ? 9.312 -19.453 -2.945 1 98.75 308 ALA B O 1
ATOM 4957 N N . THR B 1 309 ? 9.516 -21.438 -4.043 1 98.81 309 THR B N 1
ATOM 4958 C CA . THR B 1 309 ? 8.195 -21.922 -3.658 1 98.81 309 THR B CA 1
ATOM 4959 C C . THR B 1 309 ? 8.086 -22.047 -2.141 1 98.81 309 THR B C 1
ATOM 4961 O O . THR B 1 309 ? 7.094 -21.609 -1.549 1 98.81 309 THR B O 1
ATOM 4964 N N . LEU B 1 310 ? 9.07 -22.578 -1.517 1 98.88 310 LEU B N 1
ATOM 4965 C CA . LEU B 1 310 ? 9.102 -22.703 -0.064 1 98.88 310 LEU B CA 1
ATOM 4966 C C . LEU B 1 310 ? 9.039 -21.344 0.611 1 98.88 310 LEU B C 1
ATOM 4968 O O . LEU B 1 310 ? 8.297 -21.156 1.576 1 98.88 310 LEU B O 1
ATOM 4972 N N . ASN B 1 311 ? 9.805 -20.391 0.124 1 98.81 311 ASN B N 1
ATOM 4973 C CA . ASN B 1 311 ? 9.828 -19.062 0.708 1 98.81 311 ASN B CA 1
ATOM 4974 C C . ASN B 1 311 ? 8.461 -18.391 0.616 1 98.81 311 ASN B C 1
ATOM 4976 O O . ASN B 1 311 ? 8.023 -17.734 1.561 1 98.81 311 ASN B O 1
ATOM 4980 N N . MET B 1 312 ? 7.805 -18.531 -0.478 1 98.81 312 MET B N 1
ATOM 4981 C CA . MET B 1 312 ? 6.465 -17.969 -0.601 1 98.81 312 MET B CA 1
ATOM 4982 C C . MET B 1 312 ? 5.5 -18.625 0.369 1 98.81 312 MET B C 1
ATOM 4984 O O . MET B 1 312 ? 4.668 -17.969 0.988 1 98.81 312 MET B O 1
ATOM 4988 N N . ALA B 1 313 ? 5.617 -19.953 0.479 1 98.81 313 ALA B N 1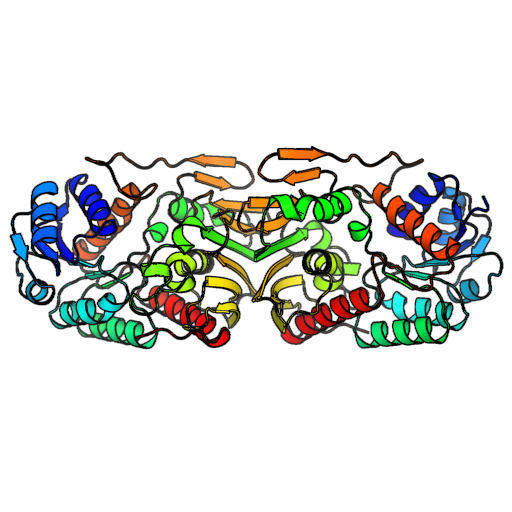
ATOM 4989 C CA . ALA B 1 313 ? 4.785 -20.672 1.438 1 98.81 313 ALA B CA 1
ATOM 4990 C C . ALA B 1 313 ? 5.043 -20.188 2.861 1 98.81 313 ALA B C 1
ATOM 4992 O O . ALA B 1 313 ? 4.105 -20.031 3.646 1 98.81 313 ALA B O 1
ATOM 4993 N N . ARG B 1 314 ? 6.316 -20 3.221 1 98.88 314 ARG B N 1
ATOM 4994 C CA . ARG B 1 314 ? 6.684 -19.484 4.539 1 98.88 314 ARG B CA 1
ATOM 4995 C C . ARG B 1 314 ? 6.066 -18.109 4.785 1 98.88 314 ARG B C 1
ATOM 4997 O O . ARG B 1 314 ? 5.543 -17.844 5.867 1 98.88 314 ARG B O 1
ATOM 5004 N N . ILE B 1 315 ? 6.148 -17.234 3.822 1 98.94 315 ILE B N 1
ATOM 5005 C CA . ILE B 1 315 ? 5.598 -15.883 3.941 1 98.94 315 ILE B CA 1
ATOM 5006 C C . ILE B 1 315 ? 4.09 -15.961 4.148 1 98.94 315 ILE B C 1
ATOM 5008 O O . ILE B 1 315 ? 3.545 -15.32 5.051 1 98.94 315 ILE B O 1
ATOM 5012 N N . MET B 1 316 ? 3.418 -16.781 3.312 1 98.75 316 MET B N 1
ATOM 5013 C CA . MET B 1 316 ? 1.967 -16.906 3.432 1 98.75 316 MET B CA 1
ATOM 5014 C C . MET B 1 316 ? 1.578 -17.469 4.793 1 98.75 316 MET B C 1
ATOM 5016 O O . MET B 1 316 ? 0.64 -16.984 5.426 1 98.75 316 MET B O 1
ATOM 5020 N N . GLN B 1 317 ? 2.334 -18.5 5.227 1 98.5 317 GLN B N 1
ATOM 5021 C CA . GLN B 1 317 ? 2.053 -19.094 6.535 1 98.5 317 GLN B CA 1
ATOM 5022 C C . GLN B 1 317 ? 2.184 -18.047 7.641 1 98.5 317 GLN B C 1
ATOM 5024 O O . GLN B 1 317 ? 1.33 -17.953 8.523 1 98.5 317 GLN B O 1
ATOM 5029 N N . SER B 1 318 ? 3.238 -17.281 7.613 1 98.75 318 SER B N 1
ATOM 5030 C CA . SER B 1 318 ? 3.461 -16.234 8.609 1 98.75 318 SER B CA 1
ATOM 5031 C C . SER B 1 318 ? 2.305 -15.234 8.625 1 98.75 318 SER B C 1
ATOM 5033 O O . SER B 1 318 ? 1.838 -14.836 9.695 1 98.75 318 SER B O 1
ATOM 5035 N N . CYS B 1 319 ? 1.838 -14.781 7.469 1 98.75 319 CYS B N 1
ATOM 5036 C CA . CYS B 1 319 ? 0.725 -13.844 7.367 1 98.75 319 CYS B CA 1
ATOM 5037 C C . CYS B 1 319 ? -0.542 -14.43 7.977 1 98.75 319 CYS B C 1
ATOM 5039 O O . CYS B 1 319 ? -1.213 -13.781 8.781 1 98.75 319 CYS B O 1
ATOM 5041 N N . LEU B 1 320 ? -0.845 -15.672 7.562 1 98.31 320 LEU B N 1
ATOM 5042 C CA . LEU B 1 320 ? -2.045 -16.344 8.062 1 98.31 320 LEU B CA 1
ATOM 5043 C C . LEU B 1 320 ? -1.999 -16.484 9.578 1 98.31 320 LEU B C 1
ATOM 5045 O O . LEU B 1 320 ? -3.002 -16.25 10.258 1 98.31 320 LEU B O 1
ATOM 5049 N N . ASP B 1 321 ? -0.815 -16.859 10.117 1 98.25 321 ASP B N 1
ATOM 5050 C CA . ASP B 1 321 ? -0.643 -17.016 11.562 1 98.25 321 ASP B CA 1
ATOM 5051 C C . ASP B 1 321 ? -0.875 -15.68 12.281 1 98.25 321 ASP B C 1
ATOM 5053 O O . ASP B 1 321 ? -1.567 -15.633 13.297 1 98.25 321 ASP B O 1
ATOM 5057 N N . GLN B 1 322 ? -0.328 -14.625 11.766 1 98.38 322 GLN B N 1
ATOM 5058 C CA . GLN B 1 322 ? -0.447 -13.312 12.383 1 98.38 322 GLN B CA 1
ATOM 5059 C C . GLN B 1 322 ? -1.903 -12.852 12.43 1 98.38 322 GLN B C 1
ATOM 5061 O O . GLN B 1 322 ? -2.314 -12.172 13.375 1 98.38 322 GLN B O 1
ATOM 5066 N N . MET B 1 323 ? -2.682 -13.219 11.461 1 97.88 323 MET B N 1
ATOM 5067 C CA . MET B 1 323 ? -4.062 -12.758 11.336 1 97.88 323 MET B CA 1
ATOM 5068 C C . MET B 1 323 ? -5.012 -13.688 12.086 1 97.88 323 MET B C 1
ATOM 5070 O O . MET B 1 323 ? -6.188 -13.367 12.273 1 97.88 323 MET B O 1
ATOM 5074 N N . GLY B 1 324 ? -4.555 -14.906 12.438 1 96.38 324 GLY B N 1
ATOM 5075 C CA . GLY B 1 324 ? -5.379 -15.875 13.141 1 96.38 324 GLY B CA 1
ATOM 5076 C C . GLY B 1 324 ? -6.289 -16.656 12.211 1 96.38 324 GLY B C 1
ATOM 5077 O O . GLY B 1 324 ? -7.371 -17.094 12.617 1 96.38 324 GLY B O 1
ATOM 5078 N N . ALA B 1 325 ? -5.902 -16.734 11 1 94.69 325 ALA B N 1
ATOM 5079 C CA . ALA B 1 325 ? -6.676 -17.531 10.055 1 94.69 325 ALA B CA 1
ATOM 5080 C C . ALA B 1 325 ? -6.566 -19.016 10.375 1 94.69 325 ALA B C 1
ATOM 5082 O O . ALA B 1 325 ? -5.547 -19.469 10.898 1 94.69 325 ALA B O 1
ATOM 5083 N N . LYS B 1 326 ? -7.641 -19.75 10.031 1 91.25 326 LYS B N 1
ATOM 5084 C CA . LYS B 1 326 ? -7.699 -21.188 10.273 1 91.25 326 LYS B CA 1
ATOM 5085 C C . LYS B 1 326 ? -8.023 -21.953 8.992 1 91.25 326 LYS B C 1
ATOM 5087 O O . LYS B 1 326 ? -9.18 -22.016 8.578 1 91.25 326 LYS B O 1
ATOM 5092 N N . LEU B 1 327 ? -7.039 -22.5 8.453 1 89.38 327 LEU B N 1
ATOM 5093 C CA . LEU B 1 327 ? -7.25 -23.312 7.25 1 89.38 327 LEU B CA 1
ATOM 5094 C C . LEU B 1 327 ? -7.656 -24.734 7.613 1 89.38 327 LEU B C 1
ATOM 5096 O O . LEU B 1 327 ? -7.137 -25.312 8.57 1 89.38 327 LEU B O 1
ATOM 5100 N N . LYS B 1 328 ? -8.594 -25.266 6.934 1 84.81 328 LYS B N 1
ATOM 5101 C CA . LYS B 1 328 ? -8.969 -26.656 7.098 1 84.81 328 LYS B CA 1
ATOM 5102 C C . LYS B 1 328 ? -8.086 -27.578 6.246 1 84.81 328 LYS B C 1
ATOM 5104 O O . LYS B 1 328 ? -8.258 -27.641 5.027 1 84.81 328 LYS B O 1
ATOM 5109 N N . ILE B 1 329 ? -7.055 -28.141 6.82 1 85.38 329 ILE B N 1
ATOM 5110 C CA . ILE B 1 329 ? -6.051 -28.938 6.121 1 85.38 329 ILE B CA 1
ATOM 5111 C C . ILE B 1 329 ? -6.328 -30.422 6.336 1 85.38 329 ILE B C 1
ATOM 5113 O O . ILE B 1 329 ? -6.746 -30.828 7.418 1 85.38 329 ILE B O 1
#

Radius of gyration: 29.03 Å; Cα contacts (8 Å, |Δi|>4): 1578; chains: 2; bounding box: 44×92×63 Å

InterPro domains:
  IPR000683 Gfo/Idh/MocA-like oxidoreductase, N-terminal [PF01408] (5-120)
  IPR036291 NAD(P)-binding domain superfamily [SSF51735] (5-152)
  IPR050984 Gfo/Idh/MocA domain-containing protein [PTHR22604] (3-326)
  IPR055170 GFO/IDH/MocA-like oxidoreductase domain [PF22725] (139-245)